Protein AF-0000000084329862 (afdb_homodimer)

Solvent-accessible surface area (backbone atoms only — not comparable to full-atom values): 26683 Å² total; per-residue (Å²): 133,85,76,46,57,43,54,24,48,51,53,10,49,38,50,26,26,18,43,37,20,38,34,50,50,49,54,60,68,31,44,59,55,56,62,65,54,84,54,59,72,71,57,41,55,58,34,44,58,52,47,51,49,50,52,51,40,49,53,35,45,50,48,34,52,50,46,52,52,53,49,49,44,47,27,68,58,65,36,54,64,49,72,54,60,38,30,29,55,52,64,50,29,54,44,39,68,66,49,45,49,36,51,49,34,51,49,50,39,50,51,53,46,52,49,50,49,49,48,49,43,28,55,75,56,72,62,42,62,78,77,41,50,62,51,50,51,40,48,51,53,28,54,52,27,47,52,48,23,56,56,38,27,59,68,51,57,85,80,52,60,61,62,80,30,73,28,23,55,29,44,52,49,30,37,48,31,51,33,50,39,44,50,51,47,51,51,54,49,50,53,51,51,51,53,50,50,63,62,37,74,74,51,88,66,90,51,66,63,57,50,56,39,48,49,53,34,51,48,31,49,46,53,37,37,52,42,40,44,49,23,40,52,20,50,76,68,66,39,61,64,20,52,26,36,56,39,41,43,54,42,40,52,53,59,27,61,40,53,46,53,57,46,80,102,132,84,77,46,57,43,55,25,48,51,54,11,49,39,50,25,27,17,43,36,20,38,36,52,49,50,54,61,67,30,44,60,54,57,60,66,56,82,56,59,74,69,58,40,55,58,36,45,57,52,48,50,52,49,52,51,41,48,52,35,46,51,48,33,52,50,45,50,52,53,49,48,44,46,26,69,58,64,35,54,64,48,73,53,60,38,30,29,54,52,65,53,31,54,44,38,68,68,50,45,49,37,51,50,32,51,49,50,40,49,50,54,46,51,51,51,50,50,49,50,44,27,54,75,56,73,63,41,62,78,76,42,49,63,52,50,51,39,48,52,52,27,53,53,26,46,54,48,22,54,56,39,27,59,68,51,56,86,80,50,59,62,62,80,31,74,28,23,56,28,45,51,47,30,37,48,30,52,34,50,39,43,52,50,49,51,49,53,50,50,52,52,51,51,54,50,49,64,63,37,70,74,55,86,65,91,50,65,63,56,49,55,39,46,49,51,34,52,50,32,48,46,52,37,37,51,41,41,44,49,24,41,53,21,49,76,67,67,38,60,63,21,51,25,36,55,40,41,43,54,41,40,52,53,58,29,61,40,53,48,53,58,46,80,100

pLDDT: mean 83.28, std 15.52, range [39.06, 97.94]

Structure (mmCIF, N/CA/C/O backbone):
data_AF-0000000084329862-model_v1
#
loop_
_entity.id
_entity.type
_entity.pdbx_description
1 polymer 'Serpentine receptor class gamma'
#
loop_
_atom_site.group_PDB
_atom_site.id
_atom_site.type_symbol
_atom_site.label_atom_id
_atom_site.label_alt_id
_atom_site.label_comp_id
_atom_site.label_asym_id
_atom_site.label_entity_id
_atom_site.label_seq_id
_atom_site.pdbx_PDB_ins_code
_atom_site.Cartn_x
_atom_site.Cartn_y
_atom_site.Cartn_z
_atom_site.occupancy
_atom_site.B_iso_or_equiv
_atom_site.auth_seq_id
_atom_site.auth_comp_id
_atom_site.auth_asym_id
_atom_site.auth_atom_id
_atom_site.pdbx_PDB_model_num
ATOM 1 N N . MET A 1 1 ? 9.758 -23.016 8.023 1 49.22 1 MET A N 1
ATOM 2 C CA . MET A 1 1 ? 9.742 -23.172 6.574 1 49.22 1 MET A CA 1
ATOM 3 C C . MET A 1 1 ? 10.688 -22.172 5.914 1 49.22 1 MET A C 1
ATOM 5 O O . MET A 1 1 ? 10.891 -21.078 6.426 1 49.22 1 MET A O 1
ATOM 9 N N . VAL A 1 2 ? 11.578 -22.625 5.074 1 75.19 2 VAL A N 1
ATOM 10 C CA . VAL A 1 2 ? 12.586 -21.828 4.379 1 75.19 2 VAL A CA 1
ATOM 11 C C . VAL A 1 2 ? 11.922 -20.938 3.34 1 75.19 2 VAL A C 1
ATOM 13 O O . VAL A 1 2 ? 11.07 -21.391 2.57 1 75.19 2 VAL A O 1
ATOM 16 N N . LEU A 1 3 ? 12.016 -19.656 3.457 1 88.75 3 LEU A N 1
ATOM 17 C CA . LEU A 1 3 ? 11.461 -18.625 2.578 1 88.75 3 LEU A CA 1
ATOM 18 C C . LEU A 1 3 ? 12.023 -18.766 1.166 1 88.75 3 LEU A C 1
ATOM 20 O O . LEU A 1 3 ? 13.234 -18.891 0.983 1 88.75 3 LEU A O 1
ATOM 24 N N . SER A 1 4 ? 11.172 -19.016 0.215 1 91.81 4 SER A N 1
ATOM 25 C CA . SER A 1 4 ? 11.602 -19.078 -1.179 1 91.81 4 SER A CA 1
ATOM 26 C C . SER A 1 4 ? 11.719 -17.688 -1.782 1 91.81 4 SER A C 1
ATOM 28 O O . SER A 1 4 ? 11.227 -16.719 -1.21 1 91.81 4 SER A O 1
ATOM 30 N N . PHE A 1 5 ? 12.398 -17.594 -2.959 1 92.5 5 PHE A N 1
ATOM 31 C CA . PHE A 1 5 ? 12.523 -16.328 -3.676 1 92.5 5 PHE A CA 1
ATOM 32 C C . PHE A 1 5 ? 11.156 -15.75 -4 1 92.5 5 PHE A C 1
ATOM 34 O O . PHE A 1 5 ? 10.914 -14.562 -3.785 1 92.5 5 PHE A O 1
ATOM 41 N N . ALA A 1 6 ? 10.273 -16.594 -4.48 1 93.88 6 ALA A N 1
ATOM 42 C CA . ALA A 1 6 ? 8.938 -16.156 -4.875 1 93.88 6 ALA A CA 1
ATOM 43 C C . ALA A 1 6 ? 8.164 -15.617 -3.68 1 93.88 6 ALA A C 1
ATOM 45 O O . ALA A 1 6 ? 7.488 -14.594 -3.779 1 93.88 6 ALA A O 1
ATOM 46 N N . GLN A 1 7 ? 8.305 -16.266 -2.564 1 94.38 7 GLN A N 1
ATOM 47 C CA . GLN A 1 7 ? 7.609 -15.844 -1.354 1 94.38 7 GLN A CA 1
ATOM 48 C C . GLN A 1 7 ? 8.148 -14.508 -0.847 1 94.38 7 GLN A C 1
ATOM 50 O O . GLN A 1 7 ? 7.375 -13.625 -0.479 1 94.38 7 GLN A O 1
ATOM 55 N N . ALA A 1 8 ? 9.406 -14.414 -0.831 1 94.69 8 ALA A N 1
ATOM 56 C CA . ALA A 1 8 ? 10.039 -13.188 -0.357 1 94.69 8 ALA A CA 1
ATOM 57 C C . ALA A 1 8 ? 9.648 -12 -1.23 1 94.69 8 ALA A C 1
ATOM 59 O O . ALA A 1 8 ? 9.305 -10.93 -0.718 1 94.69 8 ALA A O 1
ATOM 60 N N . GLU A 1 9 ? 9.688 -12.188 -2.486 1 95.5 9 GLU A N 1
ATOM 61 C CA . GLU A 1 9 ? 9.375 -11.109 -3.424 1 95.5 9 GLU A CA 1
ATOM 62 C C . GLU A 1 9 ? 7.902 -10.734 -3.359 1 95.5 9 GLU A C 1
ATOM 64 O O . GLU A 1 9 ? 7.551 -9.555 -3.477 1 95.5 9 GLU A O 1
ATOM 69 N N . LEU A 1 10 ? 7.074 -11.703 -3.201 1 95.69 10 LEU A N 1
ATOM 70 C CA . LEU A 1 10 ? 5.645 -11.43 -3.098 1 95.69 10 LEU A CA 1
ATOM 71 C C . LEU A 1 10 ? 5.332 -10.625 -1.838 1 95.69 10 LEU A C 1
ATOM 73 O O . LEU A 1 10 ? 4.648 -9.602 -1.902 1 95.69 10 LEU A O 1
ATOM 77 N N . ILE A 1 11 ? 5.855 -11.07 -0.74 1 95.38 11 ILE A N 1
ATOM 78 C CA . ILE A 1 11 ? 5.645 -10.367 0.519 1 95.38 11 ILE A CA 1
ATOM 79 C C . ILE A 1 11 ? 6.258 -8.969 0.434 1 95.38 11 ILE A C 1
ATOM 81 O O . ILE A 1 11 ? 5.668 -7.996 0.912 1 95.38 11 ILE A O 1
ATOM 85 N N . GLY A 1 12 ? 7.414 -8.922 -0.167 1 96.19 12 GLY A N 1
ATOM 86 C CA . GLY A 1 12 ? 8.055 -7.637 -0.365 1 96.19 12 GLY A CA 1
ATOM 87 C C . GLY A 1 12 ? 7.215 -6.668 -1.17 1 96.19 12 GLY A C 1
ATOM 88 O O . GLY A 1 12 ? 7.09 -5.492 -0.81 1 96.19 12 GLY A O 1
ATOM 89 N N . LEU A 1 13 ? 6.66 -7.168 -2.207 1 96.5 13 LEU A N 1
ATOM 90 C CA . LEU A 1 13 ? 5.816 -6.336 -3.059 1 96.5 13 LEU A CA 1
ATOM 91 C C . LEU A 1 13 ? 4.59 -5.844 -2.295 1 96.5 13 LEU A C 1
ATOM 93 O O . LEU A 1 13 ? 4.203 -4.68 -2.418 1 96.5 13 LEU A O 1
ATOM 97 N N . ILE A 1 14 ? 3.992 -6.68 -1.521 1 96.56 14 ILE A N 1
ATOM 98 C CA . ILE A 1 14 ? 2.801 -6.34 -0.75 1 96.56 14 ILE A CA 1
ATOM 99 C C . ILE A 1 14 ? 3.137 -5.254 0.267 1 96.56 14 ILE A C 1
ATOM 101 O O . ILE A 1 14 ? 2.439 -4.242 0.357 1 96.56 14 ILE A O 1
ATOM 105 N N . LEU A 1 15 ? 4.168 -5.422 0.925 1 94.94 15 LEU A N 1
ATOM 106 C CA . LEU A 1 15 ? 4.562 -4.449 1.938 1 94.94 15 LEU A CA 1
ATOM 107 C C . LEU A 1 15 ? 5.043 -3.152 1.289 1 94.94 15 LEU A C 1
ATOM 109 O O . LEU A 1 15 ? 4.793 -2.064 1.811 1 94.94 15 LEU A O 1
ATOM 113 N N . HIS A 1 16 ? 5.766 -3.32 0.206 1 96.31 16 HIS A N 1
ATOM 114 C CA . HIS A 1 16 ? 6.141 -2.141 -0.565 1 96.31 16 HIS A CA 1
ATOM 115 C C . HIS A 1 16 ? 4.914 -1.329 -0.965 1 96.31 16 HIS A C 1
ATOM 117 O O . HIS A 1 16 ? 4.906 -0.103 -0.831 1 96.31 16 HIS A O 1
ATOM 123 N N . SER A 1 17 ? 3.93 -1.99 -1.412 1 96.25 17 SER A N 1
ATOM 124 C CA . SER A 1 17 ? 2.709 -1.315 -1.842 1 96.25 17 SER A CA 1
ATOM 125 C C . SER A 1 17 ? 2.029 -0.606 -0.676 1 96.25 17 SER A C 1
ATOM 127 O O . SER A 1 17 ? 1.556 0.522 -0.82 1 96.25 17 SER A O 1
ATOM 129 N N . CYS A 1 18 ? 1.99 -1.271 0.419 1 94.31 18 CYS A N 1
ATOM 130 C CA . CYS A 1 18 ? 1.41 -0.672 1.616 1 94.31 18 CYS A CA 1
ATOM 131 C C . CYS A 1 18 ? 2.162 0.594 2.012 1 94.31 18 CYS A C 1
ATOM 133 O O . CYS A 1 18 ? 1.55 1.643 2.225 1 94.31 18 CYS A O 1
ATOM 135 N N . LEU A 1 19 ? 3.428 0.496 2.059 1 93 19 LEU A N 1
ATOM 136 C CA . LEU A 1 19 ? 4.262 1.633 2.439 1 93 19 LEU A CA 1
ATOM 137 C C . LEU A 1 19 ? 4.211 2.723 1.375 1 93 19 LEU A C 1
ATOM 139 O O . LEU A 1 19 ? 4.301 3.912 1.693 1 93 19 LEU A O 1
ATOM 143 N N . PHE A 1 20 ? 4.086 2.301 0.135 1 93.25 20 PHE A N 1
ATOM 144 C CA . PHE A 1 20 ? 3.957 3.266 -0.952 1 93.25 20 PHE A CA 1
ATOM 145 C C . PHE A 1 20 ? 2.693 4.102 -0.79 1 93.25 20 PHE A C 1
ATOM 147 O O . PHE A 1 20 ? 2.688 5.293 -1.097 1 93.25 20 PHE A O 1
ATOM 154 N N . GLY A 1 21 ? 1.632 3.5 -0.34 1 90.56 21 GLY A N 1
ATOM 155 C CA . GLY A 1 21 ? 0.43 4.262 -0.034 1 90.56 21 GLY A CA 1
ATOM 156 C C . GLY A 1 21 ? 0.656 5.344 1.005 1 90.56 21 GLY A C 1
ATOM 157 O O . GLY A 1 21 ? 0.214 6.48 0.831 1 90.56 21 GLY A O 1
ATOM 158 N N . LEU A 1 22 ? 1.309 4.945 2.023 1 85.88 22 LEU A N 1
ATOM 159 C CA . LEU A 1 22 ? 1.67 5.91 3.053 1 85.88 22 LEU A CA 1
ATOM 160 C C . LEU A 1 22 ? 2.551 7.016 2.479 1 85.88 22 LEU A C 1
ATOM 162 O O . LEU A 1 22 ? 2.35 8.195 2.777 1 85.88 22 LEU A O 1
ATOM 166 N N . TYR A 1 23 ? 3.406 6.656 1.615 1 87.44 23 TYR A N 1
ATOM 167 C CA . TYR A 1 23 ? 4.32 7.59 0.97 1 87.44 23 TYR A CA 1
ATOM 168 C C . TYR A 1 23 ? 3.562 8.578 0.097 1 87.44 23 TYR A C 1
ATOM 170 O O . TYR A 1 23 ? 3.879 9.773 0.082 1 87.44 23 TYR A O 1
ATOM 178 N N . LEU A 1 24 ? 2.607 8.094 -0.597 1 84.56 24 LEU A N 1
ATOM 179 C CA . LEU A 1 24 ? 1.801 8.953 -1.452 1 84.56 24 LEU A CA 1
ATOM 180 C C . LEU A 1 24 ? 1.132 10.055 -0.635 1 84.56 24 LEU A C 1
ATOM 182 O O . LEU A 1 24 ? 1.148 11.227 -1.029 1 84.56 24 LEU A O 1
ATOM 186 N N . PHE A 1 25 ? 0.672 9.695 0.472 1 77.81 25 PHE A N 1
ATOM 187 C CA . PHE A 1 25 ? 0.009 10.672 1.331 1 77.81 25 PHE A CA 1
ATOM 188 C C . PHE A 1 25 ? 1.001 11.711 1.831 1 77.81 25 PHE A C 1
ATOM 190 O O . PHE A 1 25 ? 0.729 12.914 1.771 1 77.81 25 PHE A O 1
ATOM 197 N N . LEU A 1 26 ? 2.061 11.203 2.285 1 77.88 26 LEU A N 1
ATOM 198 C CA . LEU A 1 26 ? 3.059 12.109 2.846 1 77.88 26 LEU A CA 1
ATOM 199 C C . LEU A 1 26 ? 3.604 13.047 1.772 1 77.88 26 LEU A C 1
ATOM 201 O O . LEU A 1 26 ? 3.838 14.227 2.037 1 77.88 26 LEU A O 1
ATOM 205 N N . PHE A 1 27 ? 3.783 12.516 0.584 1 83.38 27 PHE A N 1
ATOM 206 C CA . PHE A 1 27 ? 4.312 13.312 -0.518 1 83.38 27 PHE A CA 1
ATOM 207 C C . PHE A 1 27 ? 3.344 14.43 -0.888 1 83.38 27 PHE A C 1
ATOM 209 O O . PHE A 1 27 ? 3.732 15.602 -0.946 1 83.38 27 PHE A O 1
ATOM 216 N N . PHE A 1 28 ? 2.115 14.172 -0.977 1 77.06 28 PHE A N 1
ATOM 217 C CA . PHE A 1 28 ? 1.151 15.164 -1.444 1 77.06 28 PHE A CA 1
ATOM 218 C C . PHE A 1 28 ? 0.769 16.125 -0.321 1 77.06 28 PHE A C 1
ATOM 220 O O . PHE A 1 28 ? 0.458 17.281 -0.571 1 77.06 28 PHE A O 1
ATOM 227 N N . SER A 1 29 ? 0.774 15.664 0.87 1 71 29 SER A N 1
ATOM 228 C CA . SER A 1 29 ? 0.487 16.547 1.998 1 71 29 SER A CA 1
ATOM 229 C C . SER A 1 29 ? 1.617 17.547 2.223 1 71 29 SER A C 1
ATOM 231 O O . SER A 1 29 ? 1.397 18.625 2.777 1 71 29 SER A O 1
ATOM 233 N N . SER A 1 30 ? 2.781 17.172 1.815 1 71.25 30 SER A N 1
ATOM 234 C CA . SER A 1 30 ? 3.938 18.031 2.057 1 71.25 30 SER A CA 1
ATOM 235 C C . SER A 1 30 ? 4.121 19.031 0.928 1 71.25 30 SER A C 1
ATOM 237 O O . SER A 1 30 ? 4.836 20.031 1.087 1 71.25 30 SER A O 1
ATOM 239 N N . LEU A 1 31 ? 3.502 18.906 -0.209 1 72.12 31 LEU A N 1
ATOM 240 C CA . LEU A 1 31 ? 3.713 19.703 -1.406 1 72.12 31 LEU A CA 1
ATOM 241 C C . LEU A 1 31 ? 3.328 21.156 -1.156 1 72.12 31 LEU A C 1
ATOM 243 O O . LEU A 1 31 ? 4.074 22.078 -1.517 1 72.12 31 LEU A O 1
ATOM 247 N N . PRO A 1 32 ? 2.129 21.406 -0.49 1 62.56 32 PRO A N 1
ATOM 248 C CA . PRO A 1 32 ? 1.779 22.812 -0.273 1 62.56 32 PRO A CA 1
ATOM 249 C C . PRO A 1 32 ? 2.787 23.531 0.614 1 62.56 32 PRO A C 1
ATOM 251 O O . PRO A 1 32 ? 3.029 24.734 0.426 1 62.56 32 PRO A O 1
ATOM 254 N N . PHE A 1 33 ? 3.338 22.891 1.511 1 59.84 33 PHE A N 1
ATOM 255 C CA . PHE A 1 33 ? 4.309 23.484 2.42 1 59.84 33 PHE A CA 1
ATOM 256 C C . PHE A 1 33 ? 5.621 23.781 1.698 1 59.84 33 PHE A C 1
ATOM 258 O O . PHE A 1 33 ? 6.32 24.734 2.035 1 59.84 33 PHE A O 1
ATOM 265 N N . ASN A 1 34 ? 5.809 23.016 0.765 1 60.03 34 ASN A N 1
ATOM 266 C CA . ASN A 1 34 ? 7.059 23.188 0.034 1 60.03 34 ASN A CA 1
ATOM 267 C C . ASN A 1 34 ? 6.926 24.25 -1.054 1 60.03 34 ASN A C 1
ATOM 269 O O . ASN A 1 34 ? 7.914 24.875 -1.438 1 60.03 34 ASN A O 1
ATOM 273 N N . ILE A 1 35 ? 5.613 24.391 -1.503 1 58.66 35 ILE A N 1
ATOM 274 C CA . ILE A 1 35 ? 5.383 25.359 -2.564 1 58.66 35 ILE A CA 1
ATOM 275 C C . ILE A 1 35 ? 5.148 26.75 -1.956 1 58.66 35 ILE A C 1
ATOM 277 O O . ILE A 1 35 ? 5.531 27.766 -2.541 1 58.66 35 ILE A O 1
ATOM 281 N N . ASP A 1 36 ? 4.25 26.953 -0.853 1 54.78 36 ASP A N 1
ATOM 282 C CA . ASP A 1 36 ? 3.838 28.25 -0.297 1 54.78 36 ASP A CA 1
ATOM 283 C C . ASP A 1 36 ? 5.031 29 0.285 1 54.78 36 ASP A C 1
ATOM 285 O O . ASP A 1 36 ? 5.43 28.75 1.427 1 54.78 36 ASP A O 1
ATOM 289 N N . VAL A 1 37 ? 5.977 29.266 -0.356 1 49.06 37 VAL A N 1
ATOM 290 C CA . VAL A 1 37 ? 7.203 29.984 -0.024 1 49.06 37 VAL A CA 1
ATOM 291 C C . VAL A 1 37 ? 6.879 31.438 0.326 1 49.06 37 VAL A C 1
ATOM 293 O O . VAL A 1 37 ? 6.828 32.312 -0.554 1 49.06 37 VAL A O 1
ATOM 296 N N . GLU A 1 38 ? 5.824 31.75 0.822 1 43.75 38 GLU A N 1
ATOM 297 C CA . GLU A 1 38 ? 5.996 33.156 1.21 1 43.75 38 GLU A CA 1
ATOM 298 C C . GLU A 1 38 ? 7.262 33.344 2.045 1 43.75 38 GLU A C 1
ATOM 300 O O . GLU A 1 38 ? 7.465 34.406 2.643 1 43.75 38 GLU A O 1
ATOM 305 N N . PHE A 1 39 ? 8.055 32.312 2.096 1 47.84 39 PHE A N 1
ATOM 306 C CA . PHE A 1 39 ? 9.172 32.531 3.012 1 47.84 39 PHE A CA 1
ATOM 307 C C . PHE A 1 39 ? 10.266 33.375 2.344 1 47.84 39 PHE A C 1
ATOM 309 O O . PHE A 1 39 ? 10.289 33.5 1.118 1 47.84 39 PHE A O 1
ATOM 316 N N . SER A 1 40 ? 11.18 33.875 3.152 1 50.25 40 SER A N 1
ATOM 317 C CA . SER A 1 40 ? 12.398 34.625 2.84 1 50.25 40 SER A CA 1
ATOM 318 C C . SER A 1 40 ? 13.219 33.906 1.765 1 50.25 40 SER A C 1
ATOM 320 O O . SER A 1 40 ? 13.109 32.719 1.589 1 50.25 40 SER A O 1
ATOM 322 N N . VAL A 1 41 ? 13.867 34.656 0.9 1 47.53 41 VAL A N 1
ATOM 323 C CA . VAL A 1 41 ? 14.672 34.281 -0.251 1 47.53 41 VAL A CA 1
ATOM 324 C C . VAL A 1 41 ? 15.5 33.031 0.099 1 47.53 41 VAL A C 1
ATOM 326 O O . VAL A 1 41 ? 15.625 32.125 -0.708 1 47.53 41 VAL A O 1
ATOM 329 N N . ARG A 1 42 ? 16.188 33.031 1.224 1 50.44 42 ARG A N 1
ATOM 330 C CA . ARG A 1 42 ? 17.078 31.938 1.652 1 50.44 42 ARG A CA 1
ATOM 331 C C . ARG A 1 42 ? 16.297 30.656 1.913 1 50.44 42 ARG A C 1
ATOM 333 O O . ARG A 1 42 ? 16.75 29.562 1.552 1 50.44 42 ARG A O 1
ATOM 340 N N . LEU A 1 43 ? 15.195 30.766 2.357 1 55.97 43 LEU A N 1
ATOM 341 C CA . LEU A 1 43 ? 14.344 29.625 2.682 1 55.97 43 LEU A CA 1
ATOM 342 C C . LEU A 1 43 ? 13.727 29.031 1.42 1 55.97 43 LEU A C 1
ATOM 344 O O . LEU A 1 43 ? 13.43 27.828 1.373 1 55.97 43 LEU A O 1
ATOM 348 N N . LYS A 1 44 ? 13.883 29.906 0.443 1 59.56 44 LYS A N 1
ATOM 349 C CA . LYS A 1 44 ? 13.336 29.469 -0.84 1 59.56 44 LYS A CA 1
ATOM 350 C C . LYS A 1 44 ? 14.266 28.484 -1.534 1 59.56 44 LYS A C 1
ATOM 352 O O . LYS A 1 44 ? 13.812 27.484 -2.104 1 59.56 44 LYS A O 1
ATOM 357 N N . ALA A 1 45 ? 15.688 28.891 -1.525 1 57.53 45 ALA A N 1
ATOM 358 C CA . ALA A 1 45 ? 16.641 28.016 -2.189 1 57.53 45 ALA A CA 1
ATOM 359 C C . ALA A 1 45 ? 16.656 26.625 -1.542 1 57.53 45 ALA A C 1
ATOM 361 O O . ALA A 1 45 ? 16.688 25.609 -2.236 1 57.53 45 ALA A O 1
ATOM 362 N N . PHE A 1 46 ? 16.719 26.562 -0.26 1 60.88 46 PHE A N 1
ATOM 363 C CA . PHE A 1 46 ? 16.688 25.328 0.506 1 60.88 46 PHE A CA 1
ATOM 364 C C . PHE A 1 46 ? 15.438 24.516 0.165 1 60.88 46 PHE A C 1
ATOM 366 O O . PHE A 1 46 ? 15.523 23.312 -0.095 1 60.88 46 PHE A O 1
ATOM 373 N N . ASN A 1 47 ? 14.523 25.25 -0.005 1 65.62 47 ASN A N 1
ATOM 374 C CA . ASN A 1 47 ? 13.242 24.625 -0.292 1 65.62 47 ASN A CA 1
ATOM 375 C C . ASN A 1 47 ? 13.195 24.047 -1.707 1 65.62 47 ASN A C 1
ATOM 377 O O . ASN A 1 47 ? 12.594 23 -1.941 1 65.62 47 ASN A O 1
ATOM 381 N N . ASN A 1 48 ? 14.102 24.719 -2.488 1 75.19 48 ASN A N 1
ATOM 382 C CA . ASN A 1 48 ? 14.078 24.25 -3.871 1 75.19 48 ASN A CA 1
ATOM 383 C C . ASN A 1 48 ? 14.82 22.922 -4.031 1 75.19 48 ASN A C 1
ATOM 385 O O . ASN A 1 48 ? 14.383 22.047 -4.781 1 75.19 48 ASN A O 1
ATOM 389 N N . VAL A 1 49 ? 16 22.812 -3.312 1 77.69 49 VAL A N 1
ATOM 390 C CA . VAL A 1 49 ? 16.766 21.578 -3.391 1 77.69 49 VAL A CA 1
ATOM 391 C C . VAL A 1 49 ? 15.969 20.422 -2.793 1 77.69 49 VAL A C 1
ATOM 393 O O . VAL A 1 49 ? 15.914 19.328 -3.365 1 77.69 49 VAL A O 1
ATOM 396 N N . LEU A 1 50 ? 15.328 20.703 -1.776 1 78.31 50 LEU A N 1
ATOM 397 C CA . LEU A 1 50 ? 14.547 19.656 -1.118 1 78.31 50 LEU A CA 1
ATOM 398 C C . LEU A 1 50 ? 13.32 19.281 -1.953 1 78.31 50 LEU A C 1
ATOM 400 O O . LEU A 1 50 ? 12.969 18.109 -2.059 1 78.31 50 LEU A O 1
ATOM 404 N N . LEU A 1 51 ? 12.781 20.281 -2.541 1 81.69 51 LEU A N 1
ATOM 405 C CA . LEU A 1 51 ? 11.617 20.031 -3.389 1 81.69 51 LEU A CA 1
ATOM 406 C C . LEU A 1 51 ? 12.008 19.219 -4.613 1 81.69 51 LEU A C 1
ATOM 408 O O . LEU A 1 51 ? 11.312 18.25 -4.965 1 81.69 51 LEU A O 1
ATOM 412 N N . THR A 1 52 ? 13.078 19.641 -5.227 1 86.81 52 THR A N 1
ATOM 413 C CA . THR A 1 52 ? 13.539 18.922 -6.414 1 86.81 52 THR A CA 1
ATOM 414 C C . THR A 1 52 ? 13.891 17.469 -6.07 1 86.81 52 THR A C 1
ATOM 416 O O . THR A 1 52 ? 13.539 16.547 -6.805 1 86.81 52 THR A O 1
ATOM 419 N N . SER A 1 53 ? 14.57 17.281 -4.977 1 87.69 53 SER A N 1
ATOM 420 C CA . SER A 1 53 ? 14.938 15.93 -4.547 1 87.69 53 SER A CA 1
ATOM 421 C C . SER A 1 53 ? 13.695 15.086 -4.254 1 87.69 53 SER A C 1
ATOM 423 O O . SER A 1 53 ? 13.648 13.906 -4.594 1 87.69 53 SER A O 1
ATOM 425 N N . ASN A 1 54 ? 12.734 15.727 -3.688 1 85.94 54 ASN A N 1
ATOM 426 C CA . ASN A 1 54 ? 11.508 15.016 -3.363 1 85.94 54 ASN A CA 1
ATOM 427 C C . ASN A 1 54 ? 10.758 14.586 -4.625 1 85.94 54 ASN A C 1
ATOM 429 O O . ASN A 1 54 ? 10.195 13.492 -4.68 1 85.94 54 ASN A O 1
ATOM 433 N N . ILE A 1 55 ? 10.742 15.398 -5.598 1 88.81 55 ILE A N 1
ATOM 434 C CA . ILE A 1 55 ? 10.07 15.078 -6.852 1 88.81 55 ILE A CA 1
ATOM 435 C C . ILE A 1 55 ? 10.812 13.945 -7.562 1 88.81 55 ILE A C 1
ATOM 437 O O . ILE A 1 55 ? 10.195 13.016 -8.078 1 88.81 55 ILE A O 1
ATOM 441 N N . LEU A 1 56 ? 12.094 14.094 -7.535 1 92.69 56 LEU A N 1
ATOM 442 C CA . LEU A 1 56 ? 12.898 13.055 -8.156 1 92.69 56 LEU A CA 1
ATOM 443 C C . LEU A 1 56 ? 12.703 11.719 -7.453 1 92.69 56 LEU A C 1
ATOM 445 O O . LEU A 1 56 ? 12.539 10.68 -8.109 1 92.69 56 LEU A O 1
ATOM 449 N N . LEU A 1 57 ? 12.703 11.758 -6.184 1 92.94 57 LEU A N 1
ATOM 450 C CA . LEU A 1 57 ? 12.508 10.539 -5.41 1 92.94 57 LEU A CA 1
ATOM 451 C C . LEU A 1 57 ? 11.117 9.953 -5.664 1 92.94 57 LEU A C 1
ATOM 453 O O . LEU A 1 57 ? 10.961 8.734 -5.762 1 92.94 57 LEU A O 1
ATOM 457 N N . PHE A 1 58 ? 10.156 10.797 -5.809 1 92.12 58 PHE A N 1
ATOM 458 C CA . PHE A 1 58 ? 8.805 10.336 -6.102 1 92.12 58 PHE A CA 1
ATOM 459 C C . PHE A 1 58 ? 8.766 9.578 -7.426 1 92.12 58 PHE A C 1
ATOM 461 O O . PHE A 1 58 ? 8.156 8.516 -7.523 1 92.12 58 PHE A O 1
ATOM 468 N N . MET A 1 59 ? 9.414 10.133 -8.344 1 94.94 59 MET A N 1
ATOM 469 C CA . MET A 1 59 ? 9.438 9.5 -9.664 1 94.94 59 MET A CA 1
ATOM 470 C C . MET A 1 59 ? 10.156 8.156 -9.617 1 94.94 59 MET A C 1
ATOM 472 O O . MET A 1 59 ? 9.68 7.172 -10.18 1 94.94 59 MET A O 1
ATOM 476 N N . LEU A 1 60 ? 11.211 8.117 -8.961 1 96 60 LEU A N 1
ATOM 477 C CA . LEU A 1 60 ? 12.023 6.906 -8.906 1 96 60 LEU A CA 1
ATOM 478 C C . LEU A 1 60 ? 11.328 5.82 -8.094 1 96 60 LEU A C 1
ATOM 480 O O . LEU A 1 60 ? 11.297 4.656 -8.5 1 96 60 LEU A O 1
ATOM 484 N N . ILE A 1 61 ? 10.758 6.199 -6.961 1 95 61 ILE A N 1
ATOM 485 C CA . ILE A 1 61 ? 10.086 5.238 -6.09 1 95 61 ILE A CA 1
ATOM 486 C C . ILE A 1 61 ? 8.836 4.699 -6.785 1 95 61 ILE A C 1
ATOM 488 O O . ILE A 1 61 ? 8.539 3.506 -6.703 1 95 61 ILE A O 1
ATOM 492 N N . SER A 1 62 ? 8.125 5.582 -7.496 1 95.5 62 SER A N 1
ATOM 493 C CA . SER A 1 62 ? 6.965 5.148 -8.266 1 95.5 62 SER A CA 1
ATOM 494 C C . SER A 1 62 ? 7.367 4.18 -9.375 1 95.5 62 SER A C 1
ATOM 496 O O . SER A 1 62 ? 6.715 3.152 -9.57 1 95.5 62 SER A O 1
ATOM 498 N N . ALA A 1 63 ? 8.398 4.535 -10.023 1 96.88 63 ALA A N 1
ATOM 499 C CA . ALA A 1 63 ? 8.891 3.66 -11.078 1 96.88 63 ALA A CA 1
ATOM 500 C C . ALA A 1 63 ? 9.32 2.309 -10.516 1 96.88 63 ALA A C 1
ATOM 502 O O . ALA A 1 63 ? 9.047 1.266 -11.117 1 96.88 63 ALA A O 1
ATOM 503 N N . HIS A 1 64 ? 10.039 2.33 -9.438 1 97.19 64 HIS A N 1
ATOM 504 C CA . HIS A 1 64 ? 10.469 1.104 -8.773 1 97.19 64 HIS A CA 1
ATOM 505 C C . HIS A 1 64 ? 9.273 0.219 -8.422 1 97.19 64 HIS A C 1
ATOM 507 O O . HIS A 1 64 ? 9.305 -0.99 -8.664 1 97.19 64 HIS A O 1
ATOM 513 N N . TRP A 1 65 ? 8.234 0.833 -7.918 1 96.88 65 TRP A N 1
ATOM 514 C CA . TRP A 1 65 ? 7.016 0.112 -7.57 1 96.88 65 TRP A CA 1
ATOM 515 C C . TRP A 1 65 ? 6.379 -0.509 -8.805 1 96.88 65 TRP A C 1
ATOM 517 O O . TRP A 1 65 ? 5.98 -1.677 -8.789 1 96.88 65 TRP A O 1
ATOM 527 N N . VAL A 1 66 ? 6.328 0.236 -9.875 1 96.81 66 VAL A N 1
ATOM 528 C CA . VAL A 1 66 ? 5.734 -0.241 -11.125 1 96.81 66 VAL A CA 1
ATOM 529 C C . VAL A 1 66 ? 6.539 -1.423 -11.656 1 96.81 66 VAL A C 1
ATOM 531 O O . VAL A 1 66 ? 5.965 -2.418 -12.109 1 96.81 66 VAL A O 1
ATOM 534 N N . VAL A 1 67 ? 7.816 -1.322 -11.609 1 97.38 67 VAL A N 1
ATOM 535 C CA . VAL A 1 67 ? 8.68 -2.391 -12.102 1 97.38 67 VAL A CA 1
ATOM 536 C C . VAL A 1 67 ? 8.445 -3.662 -11.281 1 97.38 67 VAL A C 1
ATOM 538 O O . VAL A 1 67 ? 8.406 -4.762 -11.836 1 97.38 67 VAL A O 1
ATOM 541 N N . GLN A 1 68 ? 8.25 -3.494 -9.984 1 97.56 68 GLN A N 1
ATOM 542 C CA . GLN A 1 68 ? 7.977 -4.648 -9.133 1 97.56 68 GLN A CA 1
ATOM 543 C C . GLN A 1 68 ? 6.648 -5.301 -9.508 1 97.56 68 GLN A C 1
ATOM 545 O O . GLN A 1 68 ? 6.516 -6.527 -9.453 1 97.56 68 GLN A O 1
ATOM 550 N N . ILE A 1 69 ? 5.723 -4.52 -9.867 1 96.44 69 ILE A N 1
ATOM 551 C CA . ILE A 1 69 ? 4.426 -5.039 -10.289 1 96.44 69 ILE A CA 1
ATOM 552 C C . ILE A 1 69 ? 4.582 -5.832 -11.586 1 96.44 69 ILE A C 1
ATOM 554 O O . ILE A 1 69 ? 4.062 -6.941 -11.711 1 96.44 69 ILE A O 1
ATOM 558 N N . VAL A 1 70 ? 5.316 -5.273 -12.5 1 96.44 70 VAL A N 1
ATOM 559 C CA . VAL A 1 70 ? 5.539 -5.945 -13.781 1 96.44 70 VAL A CA 1
ATOM 560 C C . VAL A 1 70 ? 6.277 -7.262 -13.555 1 96.44 70 VAL A C 1
ATOM 562 O O . VAL A 1 70 ? 5.926 -8.289 -14.141 1 96.44 70 VAL A O 1
ATOM 565 N N . ARG A 1 71 ? 7.254 -7.219 -12.711 1 96.44 71 ARG A N 1
ATOM 566 C CA . ARG A 1 71 ? 8.008 -8.43 -12.398 1 96.44 71 ARG A CA 1
ATOM 567 C C . ARG A 1 71 ? 7.109 -9.492 -11.773 1 96.44 71 ARG A C 1
ATOM 569 O O . ARG A 1 71 ? 7.254 -10.68 -12.062 1 96.44 71 ARG A O 1
ATOM 576 N N . SER A 1 72 ? 6.242 -9.062 -10.93 1 95.62 72 SER A N 1
ATOM 577 C CA . SER A 1 72 ? 5.34 -10.016 -10.289 1 95.62 72 SER A CA 1
ATOM 578 C C . SER A 1 72 ? 4.398 -10.648 -11.305 1 95.62 72 SER A C 1
ATOM 580 O O . SER A 1 72 ? 4.086 -11.844 -11.211 1 95.62 72 SER A O 1
ATOM 582 N N . GLN A 1 73 ? 3.994 -9.891 -12.32 1 94.38 73 GLN A N 1
ATOM 583 C CA . GLN A 1 73 ? 3.164 -10.438 -13.391 1 94.38 73 GLN A CA 1
ATOM 584 C C . GLN A 1 73 ? 3.938 -11.461 -14.219 1 94.38 73 GLN A C 1
ATOM 586 O O . GLN A 1 73 ? 3.404 -12.516 -14.562 1 94.38 73 GLN A O 1
ATOM 591 N N . ARG A 1 74 ? 5.141 -11.203 -14.477 1 93.81 74 ARG A N 1
ATOM 592 C CA . ARG A 1 74 ? 5.977 -12.117 -15.25 1 93.81 74 ARG A CA 1
ATOM 593 C C . ARG A 1 74 ? 6.281 -13.383 -14.453 1 93.81 74 ARG A C 1
ATOM 595 O O . ARG A 1 74 ? 6.297 -14.484 -15.016 1 93.81 74 ARG A O 1
ATOM 602 N N . ALA A 1 75 ? 6.461 -13.211 -13.188 1 93.88 75 ALA A N 1
ATOM 603 C CA . ALA A 1 75 ? 6.875 -14.328 -12.344 1 93.88 75 ALA A CA 1
ATOM 604 C C . ALA A 1 75 ? 5.699 -15.25 -12.047 1 93.88 75 ALA A C 1
ATOM 606 O O . ALA A 1 75 ? 5.812 -16.469 -12.18 1 93.88 75 ALA A O 1
ATOM 607 N N . PHE A 1 76 ? 4.562 -14.711 -11.734 1 92.94 76 PHE A N 1
ATOM 608 C CA . PHE A 1 76 ? 3.467 -15.531 -11.219 1 92.94 76 PHE A CA 1
ATOM 609 C C . PHE A 1 76 ? 2.471 -15.859 -12.328 1 92.94 76 PHE A C 1
ATOM 611 O O . PHE A 1 76 ? 1.8 -16.891 -12.281 1 92.94 76 PHE A O 1
ATOM 618 N N . ILE A 1 77 ? 2.334 -14.969 -13.328 1 90.88 77 ILE A N 1
ATOM 619 C CA . ILE A 1 77 ? 1.368 -15.172 -14.398 1 90.88 77 ILE A CA 1
ATOM 620 C C . ILE A 1 77 ? 2.092 -15.633 -15.664 1 90.88 77 ILE A C 1
ATOM 622 O O . ILE A 1 77 ? 1.638 -16.562 -16.344 1 90.88 77 ILE A O 1
ATOM 626 N N . GLY A 1 78 ? 3.182 -15.086 -15.992 1 88.94 78 GLY A N 1
ATOM 627 C CA . GLY A 1 78 ? 3.91 -15.375 -17.219 1 88.94 78 GLY A CA 1
ATOM 628 C C . GLY A 1 78 ? 4.555 -16.75 -17.219 1 88.94 78 GLY A C 1
ATOM 629 O O . GLY A 1 78 ? 4.91 -17.281 -18.281 1 88.94 78 GLY A O 1
ATOM 630 N N . THR A 1 79 ? 4.656 -17.406 -16.062 1 84.31 79 THR A N 1
ATOM 631 C CA . THR A 1 79 ? 5.34 -18.688 -15.977 1 84.31 79 THR A CA 1
ATOM 632 C C . THR A 1 79 ? 4.336 -19.828 -15.867 1 84.31 79 THR A C 1
ATOM 634 O O . THR A 1 79 ? 4.707 -20.969 -15.57 1 84.31 79 THR A O 1
ATOM 637 N N . ILE A 1 80 ? 3.168 -19.484 -16.125 1 78.31 80 ILE A N 1
ATOM 638 C CA . ILE A 1 80 ? 2.121 -20.5 -16.078 1 78.31 80 ILE A CA 1
ATOM 639 C C . ILE A 1 80 ? 2.438 -21.625 -17.062 1 78.31 80 ILE A C 1
ATOM 641 O O . ILE A 1 80 ? 2.762 -21.359 -18.234 1 78.31 80 ILE A O 1
ATOM 645 N N . GLY A 1 81 ? 2.316 -22.828 -16.578 1 77.12 81 GLY A N 1
ATOM 646 C CA . GLY A 1 81 ? 2.574 -23.969 -17.438 1 77.12 81 GLY A CA 1
ATOM 647 C C . GLY A 1 81 ? 4.012 -24.453 -17.359 1 77.12 81 GLY A C 1
ATOM 648 O O . GLY A 1 81 ? 4.332 -25.531 -17.859 1 77.12 81 GLY A O 1
ATOM 649 N N . SER A 1 82 ? 4.883 -23.625 -16.766 1 79.75 82 SER A N 1
ATOM 650 C CA . SER A 1 82 ? 6.277 -24.016 -16.625 1 79.75 82 SER A CA 1
ATOM 651 C C . SER A 1 82 ? 6.449 -25.031 -15.5 1 79.75 82 SER A C 1
ATOM 653 O O . SER A 1 82 ? 5.613 -25.109 -14.594 1 79.75 82 SER A O 1
ATOM 655 N N . ALA A 1 83 ? 7.441 -25.781 -15.586 1 79.19 83 ALA A N 1
ATOM 656 C CA . ALA A 1 83 ? 7.664 -26.859 -14.625 1 79.19 83 ALA A CA 1
ATOM 657 C C . ALA A 1 83 ? 8.242 -26.312 -13.32 1 79.19 83 ALA A C 1
ATOM 659 O O . ALA A 1 83 ? 8.992 -25.328 -13.32 1 79.19 83 ALA A O 1
ATOM 660 N N . GLY A 1 84 ? 7.824 -26.969 -12.18 1 81.56 84 GLY A N 1
ATOM 661 C CA . GLY A 1 84 ? 8.43 -26.703 -10.891 1 81.56 84 GLY A CA 1
ATOM 662 C C . GLY A 1 84 ? 8.062 -25.328 -10.336 1 81.56 84 GLY A C 1
ATOM 663 O O . GLY A 1 84 ? 6.934 -24.875 -10.516 1 81.56 84 GLY A O 1
ATOM 664 N N . ASP A 1 85 ? 8.992 -24.734 -9.617 1 87.94 85 ASP A N 1
ATOM 665 C CA . ASP A 1 85 ? 8.844 -23.391 -9.047 1 87.94 85 ASP A CA 1
ATOM 666 C C . ASP A 1 85 ? 9.414 -22.344 -9.992 1 87.94 85 ASP A C 1
ATOM 668 O O . ASP A 1 85 ? 10.469 -21.75 -9.719 1 87.94 85 ASP A O 1
ATOM 672 N N . ALA A 1 86 ? 8.68 -22.109 -11 1 89.75 86 ALA A N 1
ATOM 673 C CA . ALA A 1 86 ? 9.141 -21.234 -12.07 1 89.75 86 ALA A CA 1
ATOM 674 C C . ALA A 1 86 ? 9.227 -19.797 -11.609 1 89.75 86 ALA A C 1
ATOM 676 O O . ALA A 1 86 ? 10.086 -19.031 -12.062 1 89.75 86 ALA A O 1
ATOM 677 N N . ALA A 1 87 ? 8.352 -19.469 -10.703 1 91.5 87 ALA A N 1
ATOM 678 C CA . ALA A 1 87 ? 8.391 -18.109 -10.18 1 91.5 87 ALA A CA 1
ATOM 679 C C . ALA A 1 87 ? 9.688 -17.844 -9.422 1 91.5 87 ALA A C 1
ATOM 681 O O . ALA A 1 87 ? 10.32 -16.797 -9.617 1 91.5 87 ALA A O 1
ATOM 682 N N . SER A 1 88 ? 10.07 -18.766 -8.594 1 91.62 88 SER A N 1
ATOM 683 C CA . SER A 1 88 ? 11.328 -18.609 -7.863 1 91.62 88 SER A CA 1
ATOM 684 C C . SER A 1 88 ? 12.523 -18.609 -8.812 1 91.62 88 SER A C 1
ATOM 686 O O . SER A 1 88 ? 13.492 -17.875 -8.594 1 91.62 88 SER A O 1
ATOM 688 N N . ALA A 1 89 ? 12.461 -19.438 -9.805 1 90.25 89 ALA A N 1
ATOM 689 C CA . ALA A 1 89 ? 13.531 -19.469 -10.797 1 90.25 89 ALA A CA 1
ATOM 690 C C . ALA A 1 89 ? 13.648 -18.109 -11.5 1 90.25 89 ALA A C 1
ATOM 692 O O . ALA A 1 89 ? 14.758 -17.641 -11.75 1 90.25 89 ALA A O 1
ATOM 693 N N . TYR A 1 90 ? 12.547 -17.531 -11.812 1 91.19 90 TYR A N 1
ATOM 694 C CA . TYR A 1 90 ? 12.523 -16.219 -12.445 1 91.19 90 TYR A CA 1
ATOM 695 C C . TYR A 1 90 ? 13.148 -15.164 -11.539 1 91.19 90 TYR A C 1
ATOM 697 O O . TYR A 1 90 ? 14.008 -14.398 -11.977 1 91.19 90 TYR A O 1
ATOM 705 N N . TYR A 1 91 ? 12.805 -15.211 -10.281 1 91.62 91 TYR A N 1
ATOM 706 C CA . TYR A 1 91 ? 13.289 -14.203 -9.344 1 91.62 91 TYR A CA 1
ATOM 707 C C . TYR A 1 91 ? 14.758 -14.438 -9 1 91.62 91 TYR A C 1
ATOM 709 O O . TYR A 1 91 ? 15.469 -13.508 -8.617 1 91.62 91 TYR A O 1
ATOM 717 N N . ALA A 1 92 ? 15.195 -15.633 -9.164 1 89.5 92 ALA A N 1
ATOM 718 C CA . ALA A 1 92 ? 16.562 -16 -8.805 1 89.5 92 ALA A CA 1
ATOM 719 C C . ALA A 1 92 ? 17.531 -15.625 -9.922 1 89.5 92 ALA A C 1
ATOM 721 O O . ALA A 1 92 ? 18.75 -15.719 -9.742 1 89.5 92 ALA A O 1
ATOM 722 N N . PHE A 1 93 ? 17.016 -15.203 -11.047 1 89.62 93 PHE A N 1
ATOM 723 C CA . PHE A 1 93 ? 17.875 -14.836 -12.164 1 89.62 93 PHE A CA 1
ATOM 724 C C . PHE A 1 93 ? 18.188 -13.344 -12.141 1 89.62 93 PHE A C 1
ATOM 726 O O . PHE A 1 93 ? 17.391 -12.523 -12.609 1 89.62 93 PHE A O 1
ATOM 733 N N . PRO A 1 94 ? 19.344 -12.969 -11.688 1 89.5 94 PRO A N 1
ATOM 734 C CA . PRO A 1 94 ? 19.641 -11.555 -11.461 1 89.5 94 PRO A CA 1
ATOM 735 C C . PRO A 1 94 ? 19.844 -10.781 -12.75 1 89.5 94 PRO A C 1
ATOM 737 O O . PRO A 1 94 ? 19.672 -9.555 -12.781 1 89.5 94 PRO A O 1
ATOM 740 N N . ALA A 1 95 ? 20.203 -11.406 -13.844 1 92.69 95 ALA A N 1
ATOM 741 C CA . ALA A 1 95 ? 20.516 -10.703 -15.086 1 92.69 95 ALA A CA 1
ATOM 742 C C . ALA A 1 95 ? 19.25 -10.352 -15.859 1 92.69 95 ALA A C 1
ATOM 744 O O . ALA A 1 95 ? 19.312 -9.727 -16.922 1 92.69 95 ALA A O 1
ATOM 745 N N . ASP A 1 96 ? 18.172 -10.727 -15.32 1 92.81 96 ASP A N 1
ATOM 746 C CA . ASP A 1 96 ? 16.906 -10.328 -15.938 1 92.81 96 ASP A CA 1
ATOM 747 C C . ASP A 1 96 ? 16.812 -8.812 -16.078 1 92.81 96 ASP A C 1
ATOM 749 O O . ASP A 1 96 ? 17.156 -8.078 -15.148 1 92.81 96 ASP A O 1
ATOM 753 N N . SER A 1 97 ? 16.359 -8.344 -17.234 1 94.12 97 SER A N 1
ATOM 754 C CA . SER A 1 97 ? 16.328 -6.914 -17.531 1 94.12 97 SER A CA 1
ATOM 755 C C . SER A 1 97 ? 15.5 -6.148 -16.516 1 94.12 97 SER A C 1
ATOM 757 O O . SER A 1 97 ? 15.867 -5.043 -16.109 1 94.12 97 SER A O 1
ATOM 759 N N . MET A 1 98 ? 14.375 -6.707 -16.094 1 95.38 98 MET A N 1
ATOM 760 C CA . MET A 1 98 ? 13.516 -6.016 -15.141 1 95.38 98 MET A CA 1
ATOM 761 C C . MET A 1 98 ? 14.156 -5.984 -13.75 1 95.38 98 MET A C 1
ATOM 763 O O . MET A 1 98 ? 13.969 -5.031 -13 1 95.38 98 MET A O 1
ATOM 767 N N . ASN A 1 99 ? 14.875 -7.004 -13.422 1 94.88 99 ASN A N 1
ATOM 768 C CA . ASN A 1 99 ? 15.609 -6.992 -12.156 1 94.88 99 ASN A CA 1
ATOM 769 C C . ASN A 1 99 ? 16.703 -5.926 -12.156 1 94.88 99 ASN A C 1
ATOM 771 O O . ASN A 1 99 ? 16.875 -5.207 -11.172 1 94.88 99 ASN A O 1
ATOM 775 N N . LEU A 1 100 ? 17.406 -5.879 -13.273 1 96.06 100 LEU A N 1
ATOM 776 C CA . LEU A 1 100 ? 18.453 -4.867 -13.398 1 96.06 100 LEU A CA 1
ATOM 777 C C . LEU A 1 100 ? 17.859 -3.465 -13.266 1 96.06 100 LEU A C 1
ATOM 779 O O . LEU A 1 100 ? 18.453 -2.602 -12.609 1 96.06 100 LEU A O 1
ATOM 783 N N . LEU A 1 101 ? 16.734 -3.27 -13.883 1 97 101 LEU A N 1
ATOM 784 C CA . LEU A 1 101 ? 16.062 -1.975 -13.781 1 97 101 LEU A CA 1
ATOM 785 C C . LEU A 1 101 ? 15.617 -1.698 -12.352 1 97 101 LEU A C 1
ATOM 787 O O . LEU A 1 101 ? 15.805 -0.59 -11.844 1 97 101 LEU A O 1
ATOM 791 N N . LYS A 1 102 ? 15.008 -2.658 -11.719 1 96.88 102 LYS A N 1
ATOM 792 C CA . LYS A 1 102 ? 14.57 -2.529 -10.328 1 96.88 102 LYS A CA 1
ATOM 793 C C . LYS A 1 102 ? 15.734 -2.133 -9.422 1 96.88 102 LYS A C 1
ATOM 795 O O . LYS A 1 102 ? 15.609 -1.205 -8.625 1 96.88 102 LYS A O 1
ATOM 800 N N . GLU A 1 103 ? 16.844 -2.828 -9.555 1 95.75 103 GLU A N 1
ATOM 801 C CA . GLU A 1 103 ? 18.016 -2.564 -8.734 1 95.75 103 GLU A CA 1
ATOM 802 C C . GLU A 1 103 ? 18.594 -1.186 -9.023 1 95.75 103 GLU A C 1
ATOM 804 O O . GLU A 1 103 ? 19.016 -0.475 -8.109 1 95.75 103 GLU A O 1
ATOM 809 N N . SER A 1 104 ? 18.609 -0.869 -10.289 1 97.19 104 SER A N 1
ATOM 810 C CA . SER A 1 104 ? 19.125 0.447 -10.664 1 97.19 104 SER A CA 1
ATOM 811 C C . SER A 1 104 ? 18.266 1.561 -10.055 1 97.19 104 SER A C 1
ATOM 813 O O . SER A 1 104 ? 18.812 2.555 -9.562 1 97.19 104 SER A O 1
ATOM 815 N N . LEU A 1 105 ? 17.016 1.404 -10.125 1 96.88 105 LEU A N 1
ATOM 816 C CA . LEU A 1 105 ? 16.109 2.389 -9.547 1 96.88 105 LEU A CA 1
ATOM 817 C C . LEU A 1 105 ? 16.312 2.484 -8.039 1 96.88 105 LEU A C 1
ATOM 819 O O . LEU A 1 105 ? 16.344 3.584 -7.477 1 96.88 105 LEU A O 1
ATOM 823 N N . TYR A 1 106 ? 16.438 1.36 -7.418 1 95.88 106 TYR A N 1
ATOM 824 C CA . TYR A 1 106 ? 16.672 1.326 -5.98 1 95.88 106 TYR A CA 1
ATOM 825 C C . TYR A 1 106 ? 17.953 2.068 -5.617 1 95.88 106 TYR A C 1
ATOM 827 O O . TYR A 1 106 ? 17.969 2.871 -4.68 1 95.88 106 TYR A O 1
ATOM 835 N N . LEU A 1 107 ? 18.953 1.808 -6.324 1 96.88 107 LEU A N 1
ATOM 836 C CA . LEU A 1 107 ? 20.25 2.414 -6.047 1 96.88 107 LEU A CA 1
ATOM 837 C C . LEU A 1 107 ? 20.203 3.92 -6.289 1 96.88 107 LEU A C 1
ATOM 839 O O . LEU A 1 107 ? 20.781 4.691 -5.52 1 96.88 107 LEU A O 1
ATOM 843 N N . ALA A 1 108 ? 19.531 4.27 -7.305 1 96.5 108 ALA A N 1
ATOM 844 C CA . ALA A 1 108 ? 19.406 5.691 -7.617 1 96.5 108 ALA A CA 1
ATOM 845 C C . ALA A 1 108 ? 18.625 6.43 -6.531 1 96.5 108 ALA A C 1
ATOM 847 O O . ALA A 1 108 ? 19.031 7.508 -6.09 1 96.5 108 ALA A O 1
ATOM 848 N N . GLN A 1 109 ? 17.594 5.824 -6.137 1 95.12 109 GLN A N 1
ATOM 849 C CA . GLN A 1 109 ? 16.797 6.488 -5.113 1 95.12 109 GLN A CA 1
ATOM 850 C C . GLN A 1 109 ? 17.547 6.562 -3.789 1 95.12 109 GLN A C 1
ATOM 852 O O . GLN A 1 109 ? 17.422 7.543 -3.053 1 95.12 109 GLN A O 1
ATOM 857 N N . THR A 1 110 ? 18.25 5.559 -3.465 1 94.25 110 THR A N 1
ATOM 858 C CA . THR A 1 110 ? 19.047 5.559 -2.25 1 94.25 110 THR A CA 1
ATOM 859 C C . THR A 1 110 ? 20.125 6.633 -2.318 1 94.25 110 THR A C 1
ATOM 861 O O . THR A 1 110 ? 20.375 7.34 -1.338 1 94.25 110 THR A O 1
ATOM 864 N N . PHE A 1 111 ? 20.703 6.742 -3.477 1 95.44 111 PHE A N 1
ATOM 865 C CA . PHE A 1 111 ? 21.734 7.758 -3.674 1 95.44 111 PHE A CA 1
ATOM 866 C C . PHE A 1 111 ? 21.172 9.148 -3.43 1 95.44 111 PHE A C 1
ATOM 868 O O . PHE A 1 111 ? 21.734 9.93 -2.658 1 95.44 111 PHE A O 1
ATOM 875 N N . ILE A 1 112 ? 20.109 9.43 -4.039 1 93.44 112 ILE A N 1
ATOM 876 C CA . ILE A 1 112 ? 19.484 10.742 -3.904 1 93.44 112 ILE A CA 1
ATOM 877 C C . ILE A 1 112 ? 19.047 10.961 -2.459 1 93.44 112 ILE A C 1
ATOM 879 O O . ILE A 1 112 ? 19.219 12.047 -1.901 1 93.44 112 ILE A O 1
ATOM 883 N N . GLY A 1 113 ? 18.438 9.922 -1.891 1 90.19 113 GLY A N 1
ATOM 884 C CA . GLY A 1 113 ? 18.016 10.016 -0.501 1 90.19 113 GLY A CA 1
ATOM 885 C C . GLY A 1 113 ? 19.156 10.336 0.447 1 90.19 113 GLY A C 1
ATOM 886 O O . GLY A 1 113 ? 19.047 11.234 1.284 1 90.19 113 GLY A O 1
ATOM 887 N N . ASP A 1 114 ? 20.219 9.68 0.292 1 92.12 114 ASP A N 1
ATOM 888 C CA . ASP A 1 114 ? 21.375 9.883 1.16 1 92.12 114 ASP A CA 1
ATOM 889 C C . ASP A 1 114 ? 22 11.258 0.921 1 92.12 114 ASP A C 1
ATOM 891 O O . ASP A 1 114 ? 22.453 11.906 1.862 1 92.12 114 ASP A O 1
ATOM 895 N N . CYS A 1 115 ? 21.984 11.688 -0.299 1 92.25 115 CYS A N 1
ATOM 896 C CA . CYS A 1 115 ? 22.5 13.023 -0.6 1 92.25 115 CYS A CA 1
ATOM 897 C C . CYS A 1 115 ? 21.656 14.094 0.079 1 92.25 115 CYS A C 1
ATOM 899 O O . CYS A 1 115 ? 22.188 15.109 0.545 1 92.25 115 CYS A O 1
ATOM 901 N N . THR A 1 116 ? 20.406 13.875 0.063 1 87.69 116 THR A N 1
ATOM 902 C CA . THR A 1 116 ? 19.516 14.828 0.713 1 87.69 116 THR A CA 1
ATOM 903 C C . THR A 1 116 ? 19.781 14.883 2.215 1 87.69 116 THR A C 1
ATOM 905 O O . THR A 1 116 ? 19.719 15.953 2.826 1 87.69 116 THR A O 1
ATOM 908 N N . MET A 1 117 ? 20.094 13.734 2.734 1 87 117 MET A N 1
ATOM 909 C CA . MET A 1 117 ? 20.422 13.688 4.16 1 87 117 MET A CA 1
ATOM 910 C C . MET A 1 117 ? 21.703 14.445 4.453 1 87 117 MET A C 1
ATOM 912 O O . MET A 1 117 ? 21.797 15.164 5.453 1 87 117 MET A O 1
ATOM 916 N N . ILE A 1 118 ? 22.625 14.297 3.648 1 90.62 118 ILE A N 1
ATOM 917 C CA . ILE A 1 118 ? 23.891 15 3.805 1 90.62 118 ILE A CA 1
ATOM 918 C C . ILE A 1 118 ? 23.656 16.5 3.656 1 90.62 118 ILE A C 1
ATOM 920 O O . ILE A 1 118 ? 24.25 17.297 4.395 1 90.62 118 ILE A O 1
ATOM 924 N N . TYR A 1 119 ? 22.844 16.859 2.756 1 87.62 119 TYR A N 1
ATOM 925 C CA . TYR A 1 119 ? 22.516 18.266 2.549 1 87.62 119 TYR A CA 1
ATOM 926 C C . TYR A 1 119 ? 21.875 18.875 3.793 1 87.62 119 TYR A C 1
ATOM 928 O O . TYR A 1 119 ? 22.203 19.984 4.203 1 87.62 119 TYR A O 1
ATOM 936 N N . ARG A 1 120 ? 21 18.219 4.367 1 81.25 120 ARG A N 1
ATOM 937 C CA . ARG A 1 120 ? 20.359 18.672 5.594 1 81.25 120 ARG A CA 1
ATOM 938 C C . ARG A 1 120 ? 21.375 18.828 6.719 1 81.25 120 ARG A C 1
ATOM 940 O O . ARG A 1 120 ? 21.281 19.781 7.5 1 81.25 120 ARG A O 1
ATOM 947 N N . LEU A 1 121 ? 22.188 17.844 6.754 1 85.75 121 LEU A N 1
ATOM 948 C CA . LEU A 1 121 ? 23.266 17.953 7.734 1 85.75 121 LEU A CA 1
ATOM 949 C C . LEU A 1 121 ? 24.078 19.234 7.523 1 85.75 121 LEU A C 1
ATOM 951 O O . LEU A 1 121 ? 24.375 19.938 8.477 1 85.75 121 LEU A O 1
ATOM 955 N N . TRP A 1 122 ? 24.391 19.516 6.309 1 89.19 122 TRP A N 1
ATOM 956 C CA . TRP A 1 122 ? 25.156 20.703 5.941 1 89.19 122 TRP A CA 1
ATOM 957 C C . TRP A 1 122 ? 24.438 21.969 6.398 1 89.19 122 TRP A C 1
ATOM 959 O O . TRP A 1 122 ? 25.062 22.875 6.949 1 89.19 122 TRP A O 1
ATOM 969 N N . ILE A 1 123 ? 23.125 21.953 6.301 1 82.56 123 ILE A N 1
ATOM 970 C CA . ILE A 1 123 ? 22.328 23.125 6.656 1 82.56 123 ILE A CA 1
ATOM 971 C C . ILE A 1 123 ? 22.219 23.234 8.18 1 82.56 123 ILE A C 1
ATOM 973 O O . ILE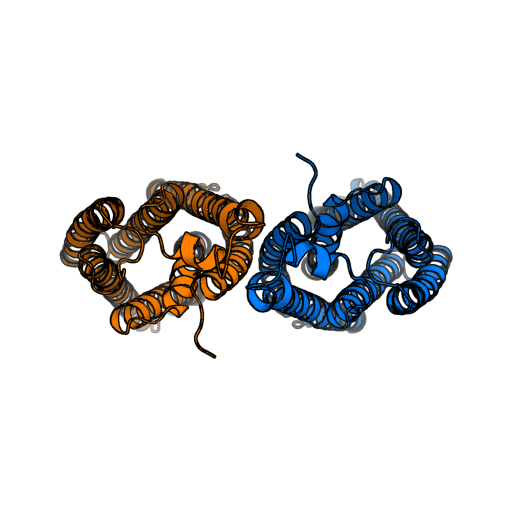 A 1 123 ? 22.359 24.328 8.734 1 82.56 123 ILE A O 1
ATOM 977 N N . VAL A 1 124 ? 22.016 22.203 8.797 1 80.12 124 VAL A N 1
ATOM 978 C CA . VAL A 1 124 ? 21.859 22.188 10.25 1 80.12 124 VAL A CA 1
ATOM 979 C C . VAL A 1 124 ? 23.141 22.672 10.922 1 80.12 124 VAL A C 1
ATOM 981 O O . VAL A 1 124 ? 23.094 23.328 11.969 1 80.12 124 VAL A O 1
ATOM 984 N N . TYR A 1 125 ? 24.281 22.406 10.297 1 87.44 125 TYR A N 1
ATOM 985 C CA . TYR A 1 125 ? 25.547 22.828 10.859 1 87.44 125 TYR A CA 1
ATOM 986 C C . TYR A 1 125 ? 26.031 24.125 10.234 1 87.44 125 TYR A C 1
ATOM 988 O O . TYR A 1 125 ? 27.234 24.344 10.078 1 87.44 125 TYR A O 1
ATOM 996 N N . ASN A 1 126 ? 25.094 24.875 9.812 1 85.5 126 ASN A N 1
ATOM 997 C CA . ASN A 1 126 ? 25.359 26.234 9.32 1 85.5 126 ASN A CA 1
ATOM 998 C C . ASN A 1 126 ? 26.344 26.219 8.156 1 85.5 126 ASN A C 1
ATOM 1000 O O . ASN A 1 126 ? 27.281 27.016 8.125 1 85.5 126 ASN A O 1
ATOM 1004 N N . LYS A 1 127 ? 26.281 25.156 7.32 1 88.06 127 LYS A N 1
ATOM 1005 C CA . LYS A 1 127 ? 26.984 25.062 6.051 1 88.06 127 LYS A CA 1
ATOM 1006 C C . LYS A 1 127 ? 28.484 24.891 6.27 1 88.06 127 LYS A C 1
ATOM 1008 O O . LYS A 1 127 ? 29.297 25.422 5.496 1 88.06 127 LYS A O 1
ATOM 1013 N N . ARG A 1 128 ? 28.797 24.422 7.375 1 89.94 128 ARG A N 1
ATOM 1014 C CA . ARG A 1 128 ? 30.203 24.078 7.602 1 89.94 128 ARG A CA 1
ATOM 1015 C C . ARG A 1 128 ? 30.609 22.828 6.828 1 89.94 128 ARG A C 1
ATOM 1017 O O . ARG A 1 128 ? 30.047 21.75 7.051 1 89.94 128 ARG A O 1
ATOM 1024 N N . MET A 1 129 ? 31.594 22.844 6.023 1 89.75 129 MET A N 1
ATOM 1025 C CA . MET A 1 129 ? 31.953 21.797 5.07 1 89.75 129 MET A CA 1
ATOM 1026 C C . MET A 1 129 ? 32.625 20.625 5.777 1 89.75 129 MET A C 1
ATOM 1028 O O . MET A 1 129 ? 32.562 19.5 5.301 1 89.75 129 MET A O 1
ATOM 1032 N N . TYR A 1 130 ? 33.25 20.891 6.824 1 90.94 130 TYR A N 1
ATOM 1033 C CA . TYR A 1 130 ? 34.031 19.828 7.453 1 90.94 130 TYR A CA 1
ATOM 1034 C C . TYR A 1 130 ? 33.094 18.719 7.961 1 90.94 130 TYR A C 1
ATOM 1036 O O . TYR A 1 130 ? 33.5 17.562 8.062 1 90.94 130 TYR A O 1
ATOM 1044 N N . VAL A 1 131 ? 31.922 19 8.219 1 92.62 131 VAL A N 1
ATOM 1045 C CA . VAL A 1 131 ? 31 18.016 8.781 1 92.62 131 VAL A CA 1
ATOM 1046 C C . VAL A 1 131 ? 30.516 17.078 7.68 1 92.62 131 VAL A C 1
ATOM 1048 O O . VAL A 1 131 ? 30.094 15.953 7.957 1 92.62 131 VAL A O 1
ATOM 1051 N N . VAL A 1 132 ? 30.594 17.484 6.395 1 93.81 132 VAL A N 1
ATOM 1052 C CA . VAL A 1 132 ? 30.016 16.703 5.316 1 93.81 132 VAL A CA 1
ATOM 1053 C C . VAL A 1 132 ? 31.109 15.961 4.555 1 93.81 132 VAL A C 1
ATOM 1055 O O . VAL A 1 132 ? 30.828 15.148 3.674 1 93.81 132 VAL A O 1
ATOM 1058 N N . VAL A 1 133 ? 32.375 16.156 4.859 1 95 133 VAL A N 1
ATOM 1059 C CA . VAL A 1 133 ? 33.469 15.57 4.121 1 95 133 VAL A CA 1
ATOM 1060 C C . VAL A 1 133 ? 33.406 14.047 4.184 1 95 133 VAL A C 1
ATOM 1062 O O . VAL A 1 133 ? 33.438 13.375 3.152 1 95 133 VAL A O 1
ATOM 1065 N N . LEU A 1 134 ? 33.281 13.5 5.332 1 95.5 134 LEU A N 1
ATOM 1066 C CA . LEU A 1 134 ? 33.25 12.047 5.496 1 95.5 134 LEU A CA 1
ATOM 1067 C C . LEU A 1 134 ? 32.031 11.453 4.828 1 95.5 134 LEU A C 1
ATOM 1069 O O . LEU A 1 134 ? 32.125 10.516 4.031 1 95.5 134 LEU A O 1
ATOM 1073 N N . PRO A 1 135 ? 30.859 11.992 5.086 1 95.81 135 PRO A N 1
ATOM 1074 C CA . PRO A 1 135 ? 29.688 11.469 4.391 1 95.81 135 PRO A CA 1
ATOM 1075 C C . PRO A 1 135 ? 29.797 11.578 2.871 1 95.81 135 PRO A C 1
ATOM 1077 O O . PRO A 1 135 ? 29.328 10.703 2.145 1 95.81 135 PRO A O 1
ATOM 1080 N N . ALA A 1 136 ? 30.422 12.57 2.387 1 95.88 136 ALA A N 1
ATOM 1081 C CA . ALA A 1 136 ? 30.609 12.742 0.947 1 95.88 136 ALA A CA 1
ATOM 1082 C C . ALA A 1 136 ? 31.531 11.672 0.383 1 95.88 136 ALA A C 1
ATOM 1084 O O . ALA A 1 136 ? 31.312 11.156 -0.718 1 95.88 136 ALA A O 1
ATOM 1085 N N . LEU A 1 137 ? 32.5 11.391 1.084 1 97.06 137 LEU A N 1
ATOM 1086 C CA . LEU A 1 137 ? 33.406 10.328 0.667 1 97.06 137 LEU A CA 1
ATOM 1087 C C . LEU A 1 137 ? 32.688 8.984 0.634 1 97.06 137 LEU A C 1
ATOM 1089 O O . LEU A 1 137 ? 32.875 8.188 -0.292 1 97.06 137 LEU A O 1
ATOM 1093 N N . LEU A 1 138 ? 31.938 8.719 1.598 1 97.75 138 LEU A N 1
ATOM 1094 C CA . LEU A 1 138 ? 31.156 7.496 1.638 1 97.75 138 LEU A CA 1
ATOM 1095 C C . LEU A 1 138 ? 30.203 7.426 0.446 1 97.75 138 LEU A C 1
ATOM 1097 O O . LEU A 1 138 ? 29.984 6.348 -0.115 1 97.75 138 LEU A O 1
ATOM 1101 N N . MET A 1 139 ? 29.688 8.57 0.033 1 97.12 139 MET A N 1
ATOM 1102 C CA . MET A 1 139 ? 28.781 8.602 -1.107 1 97.12 139 MET A CA 1
ATOM 1103 C C . MET A 1 139 ? 29.516 8.297 -2.404 1 97.12 139 MET A C 1
ATOM 1105 O O . MET A 1 139 ? 28.953 7.691 -3.318 1 97.12 139 MET A O 1
ATOM 1109 N N . ALA A 1 140 ? 30.75 8.68 -2.443 1 97.38 140 ALA A N 1
ATOM 1110 C CA . ALA A 1 140 ? 31.547 8.32 -3.604 1 97.38 140 ALA A CA 1
ATOM 1111 C C . ALA A 1 140 ? 31.75 6.812 -3.689 1 97.38 140 ALA A C 1
ATOM 1113 O O . ALA A 1 140 ? 31.641 6.223 -4.77 1 97.38 140 ALA A O 1
ATOM 1114 N N . VAL A 1 141 ? 32.062 6.262 -2.586 1 97.56 141 VAL A N 1
ATOM 1115 C CA . VAL A 1 141 ? 32.188 4.809 -2.533 1 97.56 141 VAL A CA 1
ATOM 1116 C C . VAL A 1 141 ? 30.859 4.148 -2.902 1 97.56 141 VAL A C 1
ATOM 1118 O O . VAL A 1 141 ? 30.828 3.178 -3.662 1 97.56 141 VAL A O 1
ATOM 1121 N N . TYR A 1 142 ? 29.766 4.672 -2.408 1 97.94 142 TYR A N 1
ATOM 1122 C CA . TYR A 1 142 ? 28.438 4.16 -2.732 1 97.94 142 TYR A CA 1
ATOM 1123 C C . TYR A 1 142 ? 28.203 4.184 -4.234 1 97.94 142 TYR A C 1
ATOM 1125 O O . TYR A 1 142 ? 27.781 3.184 -4.82 1 97.94 142 TYR A O 1
ATOM 1133 N N . ALA A 1 143 ? 28.484 5.312 -4.871 1 97.94 143 ALA A N 1
ATOM 1134 C CA . ALA A 1 143 ? 28.203 5.48 -6.297 1 97.94 143 ALA A CA 1
ATOM 1135 C C . ALA A 1 143 ? 28.984 4.469 -7.129 1 97.94 143 ALA A C 1
ATOM 1137 O O . ALA A 1 143 ? 28.438 3.836 -8.031 1 97.94 143 ALA A O 1
ATOM 1138 N N . THR A 1 144 ? 30.188 4.328 -6.762 1 97.44 144 THR A N 1
ATOM 1139 C CA . THR A 1 144 ? 31.047 3.393 -7.492 1 97.44 144 THR A CA 1
ATOM 1140 C C . THR A 1 144 ? 30.562 1.958 -7.285 1 97.44 144 THR A C 1
ATOM 1142 O O . THR A 1 144 ? 30.469 1.185 -8.242 1 97.44 144 THR A O 1
ATOM 1145 N N . SER A 1 145 ? 30.297 1.671 -6.086 1 97.62 145 SER A N 1
ATOM 1146 C CA . SER A 1 145 ? 29.844 0.322 -5.762 1 97.62 145 SER A CA 1
ATOM 1147 C C . SER A 1 145 ? 28.5 0.03 -6.398 1 97.62 145 SER A C 1
ATOM 1149 O O . SER A 1 145 ? 28.234 -1.094 -6.836 1 97.62 145 SER A O 1
ATOM 1151 N N . ALA A 1 146 ? 27.625 1.023 -6.426 1 97.88 146 ALA A N 1
ATOM 1152 C CA . ALA A 1 146 ? 26.297 0.865 -7.023 1 97.88 146 ALA A CA 1
ATOM 1153 C C . ALA A 1 146 ? 26.406 0.518 -8.508 1 97.88 146 ALA A C 1
ATOM 1155 O O . ALA A 1 146 ? 25.719 -0.38 -8.992 1 97.88 146 ALA A O 1
ATOM 1156 N N . ILE A 1 147 ? 27.281 1.216 -9.172 1 97.5 147 ILE A N 1
ATOM 1157 C CA . ILE A 1 147 ? 27.5 0.948 -10.594 1 97.5 147 ILE A CA 1
ATOM 1158 C C . ILE A 1 147 ? 28.078 -0.452 -10.766 1 97.5 147 ILE A C 1
ATOM 1160 O O . ILE A 1 147 ? 27.656 -1.206 -11.641 1 97.5 147 ILE A O 1
ATOM 1164 N N . ALA A 1 148 ? 28.953 -0.822 -9.945 1 97.12 148 ALA A N 1
ATOM 1165 C CA . ALA A 1 148 ? 29.609 -2.129 -10.008 1 97.12 148 ALA A CA 1
ATOM 1166 C C . ALA A 1 148 ? 28.594 -3.252 -9.773 1 97.12 148 ALA A C 1
ATOM 1168 O O . ALA A 1 148 ? 28.688 -4.312 -10.398 1 97.12 148 ALA A O 1
ATOM 1169 N N . VAL A 1 149 ? 27.703 -3.039 -8.859 1 96.38 149 VAL A N 1
ATOM 1170 C CA . VAL A 1 149 ? 26.672 -4.043 -8.57 1 96.38 149 VAL A CA 1
ATOM 1171 C C . VAL A 1 149 ? 25.859 -4.332 -9.828 1 96.38 149 VAL A C 1
ATOM 1173 O O . VAL A 1 149 ? 25.656 -5.492 -10.188 1 96.38 149 VAL A O 1
ATOM 1176 N N . VAL A 1 150 ? 25.406 -3.287 -10.508 1 96.5 150 VAL A N 1
ATOM 1177 C CA . VAL A 1 150 ? 24.531 -3.445 -11.672 1 96.5 150 VAL A CA 1
ATOM 1178 C C . VAL A 1 150 ? 25.297 -4.168 -12.781 1 96.5 150 VAL A C 1
ATOM 1180 O O . VAL A 1 150 ? 24.75 -5.078 -13.414 1 96.5 150 VAL A O 1
ATOM 1183 N N . ILE A 1 151 ? 26.531 -3.799 -13 1 95.88 151 ILE A N 1
ATOM 1184 C CA . ILE A 1 151 ? 27.344 -4.434 -14.023 1 95.88 151 ILE A CA 1
ATOM 1185 C C . ILE A 1 151 ? 27.562 -5.906 -13.672 1 95.88 151 ILE A C 1
ATOM 1187 O O . ILE A 1 151 ? 27.422 -6.781 -14.531 1 95.88 151 ILE A O 1
ATOM 1191 N N . ALA A 1 152 ? 27.859 -6.16 -12.422 1 95.06 152 ALA A N 1
ATOM 1192 C CA . ALA A 1 152 ? 28.109 -7.527 -11.969 1 95.06 152 ALA A CA 1
ATOM 1193 C C . ALA A 1 152 ? 26.844 -8.383 -12.078 1 95.06 152 ALA A C 1
ATOM 1195 O O . ALA A 1 152 ? 26.906 -9.555 -12.453 1 95.06 152 ALA A O 1
ATOM 1196 N N . LEU A 1 153 ? 25.734 -7.824 -11.742 1 94.31 153 LEU A N 1
ATOM 1197 C CA . LEU A 1 153 ? 24.469 -8.547 -11.867 1 94.31 153 LEU A CA 1
ATOM 1198 C C . LEU A 1 153 ? 24.203 -8.922 -13.32 1 94.31 153 LEU A C 1
ATOM 1200 O O . LEU A 1 153 ? 23.703 -10.016 -13.602 1 94.31 153 LEU A O 1
ATOM 1204 N N . GLY A 1 154 ? 24.484 -8.008 -14.211 1 94.44 154 GLY A N 1
ATOM 1205 C CA . GLY A 1 154 ? 24.25 -8.234 -15.625 1 94.44 154 GLY A CA 1
ATOM 1206 C C . GLY A 1 154 ? 25.078 -9.375 -16.188 1 94.44 154 GLY A C 1
ATOM 1207 O O . GLY A 1 154 ? 24.734 -9.961 -17.219 1 94.44 154 GLY A O 1
ATOM 1208 N N . LYS A 1 155 ? 26.109 -9.797 -15.508 1 92.81 155 LYS A N 1
ATOM 1209 C CA . LYS A 1 155 ? 27.047 -10.812 -15.992 1 92.81 155 LYS A CA 1
ATOM 1210 C C . LYS A 1 155 ? 26.781 -12.156 -15.328 1 92.81 155 LYS A C 1
ATOM 1212 O O . LYS A 1 155 ? 27.469 -13.141 -15.609 1 92.81 155 LYS A O 1
ATOM 1217 N N . THR A 1 156 ? 25.75 -12.211 -14.531 1 90.38 156 THR A N 1
ATOM 1218 C CA . THR A 1 156 ? 25.453 -13.453 -13.82 1 90.38 156 THR A CA 1
ATOM 1219 C C . THR A 1 156 ? 24.797 -14.469 -14.758 1 90.38 156 THR A C 1
ATOM 1221 O O . THR A 1 156 ? 24.188 -14.086 -15.75 1 90.38 156 THR A O 1
ATOM 1224 N N . THR A 1 157 ? 25 -15.766 -14.383 1 87.5 157 THR A N 1
ATOM 1225 C CA . THR A 1 157 ? 24.375 -16.859 -15.109 1 87.5 157 THR A CA 1
ATOM 1226 C C . THR A 1 157 ? 23.219 -17.453 -14.297 1 87.5 157 THR A C 1
ATOM 1228 O O . THR A 1 157 ? 23.172 -17.297 -13.07 1 87.5 157 THR A O 1
ATOM 1231 N N . PRO A 1 158 ? 22.281 -18.078 -15.07 1 83.19 158 PRO A N 1
ATOM 1232 C CA . PRO A 1 158 ? 21.172 -18.703 -14.336 1 83.19 158 PRO A CA 1
ATOM 1233 C C . PRO A 1 158 ? 21.656 -19.719 -13.297 1 83.19 158 PRO A C 1
ATOM 1235 O O . PRO A 1 158 ? 22.562 -20.516 -13.586 1 83.19 158 PRO A O 1
ATOM 1238 N N . GLY A 1 159 ? 21.156 -19.594 -12.055 1 79.75 159 GLY A N 1
ATOM 1239 C CA . GLY A 1 159 ? 21.484 -20.531 -11 1 79.75 159 GLY A CA 1
ATOM 1240 C C . GLY A 1 159 ? 22.625 -20.047 -10.125 1 79.75 159 GLY A C 1
ATOM 1241 O O . GLY A 1 159 ? 22.922 -20.672 -9.094 1 79.75 159 GLY A O 1
ATOM 1242 N N . GLU A 1 160 ? 23.25 -19.062 -10.516 1 82.38 160 GLU A N 1
ATOM 1243 C CA . GLU A 1 160 ? 24.344 -18.516 -9.719 1 82.38 160 GLU A CA 1
ATOM 1244 C C . GLU A 1 160 ? 23.844 -17.984 -8.383 1 82.38 160 GLU A C 1
ATOM 1246 O O . GLU A 1 160 ? 22.766 -17.359 -8.312 1 82.38 160 GLU A O 1
ATOM 1251 N N . ASN A 1 161 ? 24.656 -18.312 -7.355 1 82.75 161 ASN A N 1
ATOM 1252 C CA . ASN A 1 161 ? 24.328 -17.797 -6.035 1 82.75 161 ASN A CA 1
ATOM 1253 C C . ASN A 1 161 ? 24.641 -16.312 -5.93 1 82.75 161 ASN A C 1
ATOM 1255 O O . ASN A 1 161 ? 25.812 -15.906 -5.957 1 82.75 161 ASN A O 1
ATOM 1259 N N . ILE A 1 162 ? 23.672 -15.555 -5.727 1 80.38 162 ILE A N 1
ATOM 1260 C CA . ILE A 1 162 ? 23.781 -14.102 -5.781 1 80.38 162 ILE A CA 1
ATOM 1261 C C . ILE A 1 162 ? 24.516 -13.586 -4.551 1 80.38 162 ILE A C 1
ATOM 1263 O O . ILE A 1 162 ? 25.156 -12.531 -4.602 1 80.38 162 ILE A O 1
ATOM 1267 N N . PHE A 1 163 ? 24.594 -14.289 -3.467 1 84.38 163 PHE A N 1
ATOM 1268 C CA . PHE A 1 163 ? 25.172 -13.82 -2.219 1 84.38 163 PHE A CA 1
ATOM 1269 C C . PHE A 1 163 ? 26.703 -13.953 -2.256 1 84.38 163 PHE A C 1
ATOM 1271 O O . PHE A 1 163 ? 27.406 -13.164 -1.636 1 84.38 163 PHE A O 1
ATOM 1278 N N . ILE A 1 164 ? 27.172 -14.938 -2.959 1 81.31 164 ILE A N 1
ATOM 1279 C CA . ILE A 1 164 ? 28.609 -15.188 -2.975 1 81.31 164 ILE A CA 1
ATOM 1280 C C . ILE A 1 164 ? 29.203 -14.719 -4.305 1 81.31 164 ILE A C 1
ATOM 1282 O O . ILE A 1 164 ? 30.422 -14.695 -4.473 1 81.31 164 ILE A O 1
ATOM 1286 N N . SER A 1 165 ? 28.453 -14.094 -5.055 1 84.81 165 SER A N 1
ATOM 1287 C CA . SER A 1 165 ? 28.922 -13.578 -6.34 1 84.81 165 SER A CA 1
ATOM 1288 C C . SER A 1 165 ? 29.625 -12.234 -6.18 1 84.81 165 SER A C 1
ATOM 1290 O O . SER A 1 165 ? 29.609 -11.648 -5.098 1 84.81 165 SER A O 1
ATOM 1292 N N . THR A 1 166 ? 30.266 -11.867 -7.277 1 88.19 166 THR A N 1
ATOM 1293 C CA . THR A 1 166 ? 30.875 -10.539 -7.32 1 88.19 166 THR A CA 1
ATOM 1294 C C . THR A 1 166 ? 29.844 -9.453 -7.027 1 88.19 166 THR A C 1
ATOM 1296 O O . THR A 1 166 ? 30.141 -8.492 -6.32 1 88.19 166 THR A O 1
ATOM 1299 N N . ALA A 1 167 ? 28.688 -9.688 -7.488 1 90.06 167 ALA A N 1
ATOM 1300 C CA . ALA A 1 167 ? 27.609 -8.742 -7.23 1 90.06 167 ALA A CA 1
ATOM 1301 C C . ALA A 1 167 ? 27.312 -8.648 -5.738 1 90.06 167 ALA A C 1
ATOM 1303 O O . ALA A 1 167 ? 27.016 -7.57 -5.223 1 90.06 167 ALA A O 1
ATOM 1304 N N . GLY A 1 168 ? 27.469 -9.742 -5.117 1 90.31 168 GLY A N 1
ATOM 1305 C CA . GLY A 1 168 ? 27.203 -9.781 -3.686 1 90.31 168 GLY A CA 1
ATOM 1306 C C . GLY A 1 168 ? 28.188 -8.969 -2.875 1 90.31 168 GLY A C 1
ATOM 1307 O O . GLY A 1 168 ? 27.812 -8.281 -1.922 1 90.31 168 GLY A O 1
ATOM 1308 N N . VAL A 1 169 ? 29.406 -9.031 -3.223 1 90.5 169 VAL A N 1
ATOM 1309 C CA . VAL A 1 169 ? 30.453 -8.281 -2.533 1 90.5 169 VAL A CA 1
ATOM 1310 C C . VAL A 1 169 ? 30.188 -6.785 -2.682 1 90.5 169 VAL A C 1
ATOM 1312 O O . VAL A 1 169 ? 30.25 -6.039 -1.701 1 90.5 169 VAL A O 1
ATOM 1315 N N . TRP A 1 170 ? 29.875 -6.391 -3.846 1 93.69 170 TRP A N 1
ATOM 1316 C CA . TRP A 1 170 ? 29.578 -4.984 -4.102 1 93.69 170 TRP A CA 1
ATOM 1317 C C . TRP A 1 170 ? 28.312 -4.547 -3.373 1 93.69 170 TRP A C 1
ATOM 1319 O O . TRP A 1 170 ? 28.219 -3.412 -2.896 1 93.69 170 TRP A O 1
ATOM 1329 N N . ALA A 1 171 ? 27.375 -5.453 -3.328 1 94 171 ALA A N 1
ATOM 1330 C CA . ALA A 1 171 ? 26.125 -5.141 -2.631 1 94 171 ALA A CA 1
ATOM 1331 C C . ALA A 1 171 ? 26.375 -4.887 -1.146 1 94 171 ALA A C 1
ATOM 1333 O O . ALA A 1 171 ? 25.797 -3.971 -0.56 1 94 171 ALA A O 1
ATOM 1334 N N . ILE A 1 172 ? 27.234 -5.652 -0.578 1 94.31 172 ILE A N 1
ATOM 1335 C CA . ILE A 1 172 ? 27.562 -5.469 0.83 1 94.31 172 ILE A CA 1
ATOM 1336 C C . ILE A 1 172 ? 28.188 -4.09 1.036 1 94.31 172 ILE A C 1
ATOM 1338 O O . ILE A 1 172 ? 27.891 -3.41 2.023 1 94.31 172 ILE A O 1
ATOM 1342 N N . LEU A 1 173 ? 28.969 -3.711 0.134 1 95.19 173 LEU A N 1
ATOM 1343 C CA . LEU A 1 173 ? 29.594 -2.395 0.229 1 95.19 173 LEU A CA 1
ATOM 1344 C C . LEU A 1 173 ? 28.547 -1.29 0.1 1 95.19 173 LEU A C 1
ATOM 1346 O O . LEU A 1 173 ? 28.594 -0.299 0.833 1 95.19 173 LEU A O 1
ATOM 1350 N N . VAL A 1 174 ? 27.641 -1.434 -0.799 1 96.12 174 VAL A N 1
ATOM 1351 C CA . VAL A 1 174 ? 26.562 -0.47 -1 1 96.12 174 VAL A CA 1
ATOM 1352 C C . VAL A 1 174 ? 25.766 -0.312 0.292 1 96.12 174 VAL A C 1
ATOM 1354 O O . VAL A 1 174 ? 25.562 0.807 0.773 1 96.12 174 VAL A O 1
ATOM 1357 N N . PHE A 1 175 ? 25.391 -1.413 0.871 1 95.38 175 PHE A N 1
ATOM 1358 C CA . PHE A 1 175 ? 24.578 -1.365 2.082 1 95.38 175 PHE A CA 1
ATOM 1359 C C . PHE A 1 175 ? 25.391 -0.835 3.256 1 95.38 175 PHE A C 1
ATOM 1361 O O . PHE A 1 175 ? 24.875 -0.079 4.086 1 95.38 175 PHE A O 1
ATOM 1368 N N . SER A 1 176 ? 26.594 -1.195 3.32 1 95.88 176 SER A N 1
ATOM 1369 C CA . SER A 1 176 ? 27.469 -0.733 4.406 1 95.88 176 SER A CA 1
ATOM 1370 C C . SER A 1 176 ? 27.656 0.779 4.352 1 95.88 176 SER A C 1
ATOM 1372 O O . SER A 1 176 ? 27.609 1.454 5.379 1 95.88 176 SER A O 1
ATOM 1374 N N . THR A 1 177 ? 27.875 1.243 3.184 1 96.56 177 THR A N 1
ATOM 1375 C CA . THR A 1 177 ? 28.125 2.672 3.029 1 96.56 177 THR A CA 1
ATOM 1376 C C . THR A 1 177 ? 26.859 3.477 3.342 1 96.56 177 THR A C 1
ATOM 1378 O O . THR A 1 177 ? 26.938 4.52 3.992 1 96.56 177 THR A O 1
ATOM 1381 N N . THR A 1 178 ? 25.734 3.021 2.848 1 94.31 178 THR A N 1
ATOM 1382 C CA . THR A 1 178 ? 24.484 3.711 3.135 1 94.31 178 THR A CA 1
ATOM 1383 C C . THR A 1 178 ? 24.188 3.693 4.633 1 94.31 178 THR A C 1
ATOM 1385 O O . THR A 1 178 ? 23.781 4.711 5.203 1 94.31 178 THR A O 1
ATOM 1388 N N . VAL A 1 179 ? 24.391 2.551 5.246 1 94.38 179 VAL A N 1
ATOM 1389 C CA . VAL A 1 179 ? 24.172 2.436 6.684 1 94.38 179 VAL A CA 1
ATOM 1390 C C . VAL A 1 179 ? 25.125 3.369 7.434 1 94.38 179 VAL A C 1
ATOM 1392 O O . VAL A 1 179 ? 24.703 4.102 8.328 1 94.38 179 VAL A O 1
ATOM 1395 N N . ALA A 1 180 ? 26.328 3.34 7.07 1 95.56 180 ALA A N 1
ATOM 1396 C CA . ALA A 1 180 ? 27.328 4.195 7.707 1 95.56 180 ALA A CA 1
ATOM 1397 C C . ALA A 1 180 ? 26.969 5.672 7.539 1 95.56 180 ALA A C 1
ATOM 1399 O O . ALA A 1 180 ? 27.047 6.445 8.5 1 95.56 180 ALA A O 1
ATOM 1400 N N . THR A 1 181 ? 26.625 6.043 6.352 1 94.12 181 THR A N 1
ATOM 1401 C CA . THR A 1 181 ? 26.266 7.426 6.059 1 94.12 181 THR A CA 1
ATOM 1402 C C . THR A 1 181 ? 25.078 7.863 6.898 1 94.12 181 THR A C 1
ATOM 1404 O O . THR A 1 181 ? 25.094 8.938 7.512 1 94.12 181 THR A O 1
ATOM 1407 N N . ASN A 1 182 ? 24.109 7.082 7.004 1 91.06 182 ASN A N 1
ATOM 1408 C CA . ASN A 1 182 ? 22.891 7.441 7.723 1 91.06 182 ASN A CA 1
ATOM 1409 C C . ASN A 1 182 ? 23.125 7.461 9.234 1 91.06 182 ASN A C 1
ATOM 1411 O O . ASN A 1 182 ? 22.594 8.328 9.93 1 91.06 182 ASN A O 1
ATOM 1415 N N . LEU A 1 183 ? 23.844 6.488 9.641 1 90.12 183 LEU A N 1
ATOM 1416 C CA . LEU A 1 183 ? 24.188 6.496 11.055 1 90.12 183 LEU A CA 1
ATOM 1417 C C . LEU A 1 183 ? 24.969 7.75 11.422 1 90.12 183 LEU A C 1
ATOM 1419 O O . LEU A 1 183 ? 24.703 8.383 12.445 1 90.12 183 LEU A O 1
ATOM 1423 N N . LEU A 1 184 ? 25.891 8.07 10.617 1 91.94 184 LEU A N 1
ATOM 1424 C CA . LEU A 1 184 ? 26.734 9.242 10.852 1 91.94 184 LEU A CA 1
ATOM 1425 C C . LEU A 1 184 ? 25.906 10.523 10.797 1 91.94 184 LEU A C 1
ATOM 1427 O O . LEU A 1 184 ? 25.969 11.344 11.719 1 91.94 184 LEU A O 1
ATOM 1431 N N . THR A 1 185 ? 25.172 10.703 9.781 1 89.38 185 THR A N 1
ATOM 1432 C CA . THR A 1 185 ? 24.406 11.93 9.586 1 89.38 18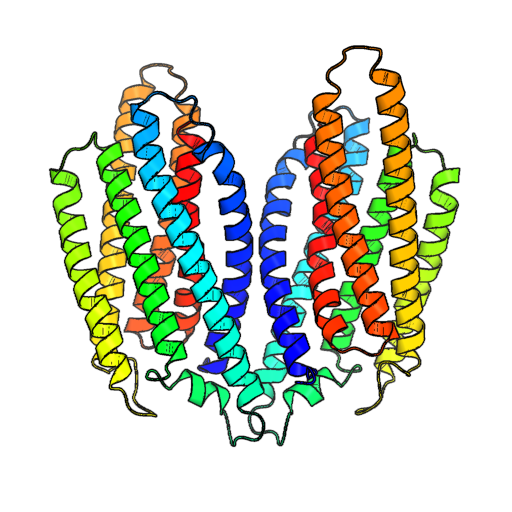5 THR A CA 1
ATOM 1433 C C . THR A 1 185 ? 23.344 12.078 10.664 1 89.38 185 THR A C 1
ATOM 1435 O O . THR A 1 185 ? 23.156 13.156 11.227 1 89.38 185 THR A O 1
ATOM 1438 N N . THR A 1 186 ? 22.656 10.984 10.945 1 84.06 186 THR A N 1
ATOM 1439 C CA . THR A 1 186 ? 21.625 11.031 11.969 1 84.06 186 THR A CA 1
ATOM 1440 C C . THR A 1 186 ? 22.219 11.344 13.336 1 84.06 186 THR A C 1
ATOM 1442 O O . THR A 1 186 ? 21.672 12.141 14.094 1 84.06 186 THR A O 1
ATOM 1445 N N . SER A 1 187 ? 23.312 10.727 13.656 1 87 187 SER A N 1
ATOM 1446 C CA . SER A 1 187 ? 23.969 10.977 14.938 1 87 187 SER A CA 1
ATOM 1447 C C . SER A 1 187 ? 24.422 12.422 15.047 1 87 187 SER A C 1
ATOM 1449 O O . SER A 1 187 ? 24.219 13.062 16.078 1 87 187 SER A O 1
ATOM 1451 N N . LEU A 1 188 ? 25 12.984 14.047 1 88.12 188 LEU A N 1
ATOM 1452 C CA . LEU A 1 188 ? 25.5 14.359 14.062 1 88.12 188 LEU A CA 1
ATOM 1453 C C . LEU A 1 188 ? 24.359 15.352 14.195 1 88.12 188 LEU A C 1
ATOM 1455 O O . LEU A 1 188 ? 24.453 16.328 14.938 1 88.12 188 LEU A O 1
ATOM 1459 N N . ILE A 1 189 ? 23.297 15.07 13.508 1 82.62 189 ILE A N 1
ATOM 1460 C CA . ILE A 1 189 ? 22.125 15.961 13.57 1 82.62 189 ILE A CA 1
ATOM 1461 C C . ILE A 1 189 ? 21.531 15.906 14.977 1 82.62 189 ILE A C 1
ATOM 1463 O O . ILE A 1 189 ? 21.188 16.938 15.547 1 82.62 189 ILE A O 1
ATOM 1467 N N . THR A 1 190 ? 21.453 14.703 15.508 1 79.62 190 THR A N 1
ATOM 1468 C CA . THR A 1 190 ? 20.875 14.531 16.844 1 79.62 190 THR A CA 1
ATOM 1469 C C . THR A 1 190 ? 21.719 15.242 17.891 1 79.62 190 THR A C 1
ATOM 1471 O O . THR A 1 190 ? 21.188 15.891 18.781 1 79.62 190 THR A O 1
ATOM 1474 N N . VAL A 1 191 ? 23.016 15.117 17.781 1 83.69 191 VAL A N 1
ATOM 1475 C CA . VAL A 1 191 ? 23.922 15.75 18.75 1 83.69 191 VAL A CA 1
ATOM 1476 C C . VAL A 1 191 ? 23.781 17.266 18.656 1 83.69 191 VAL A C 1
ATOM 1478 O O . VAL A 1 191 ? 23.766 17.953 19.672 1 83.69 191 VAL A O 1
ATOM 1481 N N . ARG A 1 192 ? 23.703 17.844 17.516 1 82.81 192 ARG A N 1
ATOM 1482 C CA . ARG A 1 192 ? 23.562 19.281 17.328 1 82.81 192 ARG A CA 1
ATOM 1483 C C . ARG A 1 192 ? 22.266 19.781 17.953 1 82.81 192 ARG A C 1
ATOM 1485 O O . ARG A 1 192 ? 22.266 20.797 18.656 1 82.81 192 ARG A O 1
ATOM 1492 N N . ILE A 1 193 ? 21.266 19.078 17.703 1 73.94 193 ILE A N 1
ATOM 1493 C CA . ILE A 1 193 ? 19.953 19.469 18.234 1 73.94 193 ILE A CA 1
ATOM 1494 C C . ILE A 1 193 ? 19.984 19.391 19.766 1 73.94 193 ILE A C 1
ATOM 1496 O O . ILE A 1 193 ? 19.453 20.281 20.438 1 73.94 193 ILE A O 1
ATOM 1500 N N . TRP A 1 194 ? 20.609 18.344 20.203 1 77 194 TRP A N 1
ATOM 1501 C CA . TRP A 1 194 ? 20.719 18.172 21.641 1 77 194 TRP A CA 1
ATOM 1502 C C . TRP A 1 194 ? 21.516 19.297 22.281 1 77 194 TRP A C 1
ATOM 1504 O O . TRP A 1 194 ? 21.125 19.828 23.328 1 77 194 TRP A O 1
ATOM 1514 N N . ARG A 1 195 ? 22.484 19.781 21.688 1 80.94 195 ARG A N 1
ATOM 1515 C CA . ARG A 1 195 ? 23.328 20.859 22.188 1 80.94 195 ARG A CA 1
ATOM 1516 C C . ARG A 1 195 ? 22.578 22.188 22.156 1 80.94 195 ARG A C 1
ATOM 1518 O O . ARG A 1 195 ? 22.703 23 23.078 1 80.94 195 ARG A O 1
ATOM 1525 N N . ILE A 1 196 ? 21.875 22.375 21.156 1 76.12 196 ILE A N 1
ATOM 1526 C CA . ILE A 1 196 ? 21.094 23.609 21.031 1 76.12 196 ILE A CA 1
ATOM 1527 C C . ILE A 1 196 ? 20.016 23.641 22.109 1 76.12 196 ILE A C 1
ATOM 1529 O O . ILE A 1 196 ? 19.797 24.672 22.75 1 76.12 196 ILE A O 1
ATOM 1533 N N . LYS A 1 197 ? 19.328 22.484 22.281 1 72.81 197 LYS A N 1
ATOM 1534 C CA . LYS A 1 197 ? 18.297 22.406 23.297 1 72.81 197 LYS A CA 1
ATOM 1535 C C . LYS A 1 197 ? 18.859 22.641 24.688 1 72.81 197 LYS A C 1
ATOM 1537 O O . LYS A 1 197 ? 18.219 23.297 25.516 1 72.81 197 LYS A O 1
ATOM 1542 N N . ARG A 1 198 ? 19.891 22.188 24.938 1 74.44 198 ARG A N 1
ATOM 1543 C CA . ARG A 1 198 ? 20.531 22.359 26.234 1 74.44 198 ARG A CA 1
ATOM 1544 C C . ARG A 1 198 ? 20.938 23.812 26.469 1 74.44 198 ARG A C 1
ATOM 1546 O O . ARG A 1 198 ? 20.828 24.312 27.578 1 74.44 198 ARG A O 1
ATOM 1553 N N . LYS A 1 199 ? 21.234 24.406 25.453 1 70.06 199 LYS A N 1
ATOM 1554 C CA . LYS A 1 199 ? 21.656 25.797 25.578 1 70.06 199 LYS A CA 1
ATOM 1555 C C . LYS A 1 199 ? 20.469 26.734 25.734 1 70.06 199 LYS A C 1
ATOM 1557 O O . LYS A 1 199 ? 20.547 27.719 26.469 1 70.06 199 LYS A O 1
ATOM 1562 N N . VAL A 1 200 ? 19.375 26.359 25 1 60.53 200 VAL A N 1
ATOM 1563 C CA . VAL A 1 200 ? 18.172 27.203 25.062 1 60.53 200 VAL A CA 1
ATOM 1564 C C . VAL A 1 200 ? 17.422 26.922 26.359 1 60.53 200 VAL A C 1
ATOM 1566 O O . VAL A 1 200 ? 16.703 27.797 26.859 1 60.53 200 VAL A O 1
ATOM 1569 N N . ARG A 1 201 ? 17.141 25.734 26.891 1 60.38 201 ARG A N 1
ATOM 1570 C CA . ARG A 1 201 ? 16.484 25.5 28.172 1 60.38 201 ARG A CA 1
ATOM 1571 C C . ARG A 1 201 ? 16.797 26.609 29.156 1 60.38 201 ARG A C 1
ATOM 1573 O O . ARG A 1 201 ? 15.992 26.922 30.031 1 60.38 201 ARG A O 1
ATOM 1580 N N . GLY A 1 202 ? 17.734 27.25 29.078 1 49.62 202 GLY A N 1
ATOM 1581 C CA . GLY A 1 202 ? 17.875 28.422 29.906 1 49.62 202 GLY A CA 1
ATOM 1582 C C . GLY A 1 202 ? 17.031 29.594 29.438 1 49.62 202 GLY A C 1
ATOM 1583 O O . GLY A 1 202 ? 16.625 30.438 30.25 1 49.62 202 GLY A O 1
ATOM 1584 N N . VAL A 1 203 ? 16.891 29.875 28.188 1 48.09 203 VAL A N 1
ATOM 1585 C CA . VAL A 1 203 ? 16.047 30.969 27.719 1 48.09 203 VAL A CA 1
ATOM 1586 C C . VAL A 1 203 ? 14.672 30.453 27.328 1 48.09 203 VAL A C 1
ATOM 1588 O O . VAL A 1 203 ? 14.547 29.344 26.797 1 48.09 203 VAL A O 1
ATOM 1591 N N . ALA A 1 204 ? 13.523 30.719 27.922 1 44.5 204 ALA A N 1
ATOM 1592 C CA . ALA A 1 204 ? 12.109 30.375 27.828 1 44.5 204 ALA A CA 1
ATOM 1593 C C . ALA A 1 204 ? 11.68 30.188 26.375 1 44.5 204 ALA A C 1
ATOM 1595 O O . ALA A 1 204 ? 10.492 30.234 26.062 1 44.5 204 ALA A O 1
ATOM 1596 N N . LEU A 1 205 ? 12.391 30.359 25.328 1 43.53 205 LEU A N 1
ATOM 1597 C CA . LEU A 1 205 ? 11.852 30.578 23.984 1 43.53 205 LEU A CA 1
ATOM 1598 C C . LEU A 1 205 ? 11.07 29.359 23.516 1 43.53 205 LEU A C 1
ATOM 1600 O O . LEU A 1 205 ? 11.305 28.234 24 1 43.53 205 LEU A O 1
ATOM 1604 N N . GLN A 1 206 ? 10.008 29.484 22.5 1 43.88 206 GLN A N 1
ATOM 1605 C CA . GLN A 1 206 ? 9.062 28.781 21.641 1 43.88 206 GLN A CA 1
ATOM 1606 C C . GLN A 1 206 ? 9.695 27.516 21.047 1 43.88 206 GLN A C 1
ATOM 1608 O O . GLN A 1 206 ? 9.914 27.438 19.828 1 43.88 206 GLN A O 1
ATOM 1613 N N . THR A 1 207 ? 10.695 26.781 21.5 1 44.5 207 THR A N 1
ATOM 1614 C CA . THR A 1 207 ? 11.539 25.609 21.359 1 44.5 207 THR A CA 1
ATOM 1615 C C . THR A 1 207 ? 10.688 24.344 21.203 1 44.5 207 THR A C 1
ATOM 1617 O O . THR A 1 207 ? 11.164 23.328 20.688 1 44.5 207 THR A O 1
ATOM 1620 N N . VAL A 1 208 ? 9.531 24.391 21.672 1 46.66 208 VAL A N 1
ATOM 1621 C CA . VAL A 1 208 ? 8.695 23.203 21.719 1 46.66 208 VAL A CA 1
ATOM 1622 C C . VAL A 1 208 ? 8.398 22.719 20.312 1 46.66 208 VAL A C 1
ATOM 1624 O O . VAL A 1 208 ? 8.477 21.516 20.016 1 46.66 208 VAL A O 1
ATOM 1627 N N . GLY A 1 209 ? 8.156 23.656 19.328 1 50.97 209 GLY A N 1
ATOM 1628 C CA . GLY A 1 209 ? 7.816 23.297 17.953 1 50.97 209 GLY A CA 1
ATOM 1629 C C . GLY A 1 209 ? 8.977 22.656 17.203 1 50.97 209 GLY A C 1
ATOM 1630 O O . GLY A 1 209 ? 8.805 21.641 16.531 1 50.97 209 GLY A O 1
ATOM 1631 N N . LEU A 1 210 ? 10.188 23.172 17.469 1 51.22 210 LEU A N 1
ATOM 1632 C CA . LEU A 1 210 ? 11.359 22.656 16.766 1 51.22 210 LEU A CA 1
ATOM 1633 C C . LEU A 1 210 ? 11.75 21.281 17.297 1 51.22 210 LEU A C 1
ATOM 1635 O O . LEU A 1 210 ? 12.148 20.406 16.516 1 51.22 210 LEU A O 1
ATOM 1639 N N . ALA A 1 211 ? 11.523 21.141 18.562 1 55.75 211 ALA A N 1
ATOM 1640 C CA . ALA A 1 211 ? 11.844 19.844 19.156 1 55.75 211 ALA A CA 1
ATOM 1641 C C . ALA A 1 211 ? 10.922 18.75 18.609 1 55.75 211 ALA A C 1
ATOM 1643 O O . ALA A 1 211 ? 11.367 17.625 18.344 1 55.75 211 ALA A O 1
ATOM 1644 N N . SER A 1 212 ? 9.695 19.094 18.578 1 56.34 212 SER A N 1
ATOM 1645 C CA . SER A 1 212 ? 8.742 18.109 18.062 1 56.34 212 SER A CA 1
ATOM 1646 C C . SER A 1 212 ? 9.047 17.75 16.609 1 56.34 212 SER A C 1
ATOM 1648 O O . SER A 1 212 ? 8.992 16.578 16.219 1 56.34 212 SER A O 1
ATOM 1650 N N . ILE A 1 213 ? 9.461 18.656 15.906 1 56.19 213 ILE A N 1
ATOM 1651 C CA . ILE A 1 213 ? 9.82 18.469 14.508 1 56.19 213 ILE A CA 1
ATOM 1652 C C . ILE A 1 213 ? 11.086 17.609 14.406 1 56.19 213 ILE A C 1
ATOM 1654 O O . ILE A 1 213 ? 11.156 16.688 13.594 1 56.19 213 ILE A O 1
ATOM 1658 N N . LEU A 1 214 ? 11.891 17.938 15.242 1 59.41 214 LEU A N 1
ATOM 1659 C CA . LEU A 1 214 ? 13.172 17.234 15.242 1 59.41 214 LEU A CA 1
ATOM 1660 C C . LEU A 1 214 ? 12.977 15.773 15.609 1 59.41 214 LEU A C 1
ATOM 1662 O O . LEU A 1 214 ? 13.633 14.891 15.039 1 59.41 214 LEU A O 1
ATOM 1666 N N . HIS A 1 215 ? 12.062 15.523 16.453 1 59.94 215 HIS A N 1
ATOM 1667 C CA . HIS A 1 215 ? 11.781 14.148 16.828 1 59.94 215 HIS A CA 1
ATOM 1668 C C . HIS A 1 215 ? 11.234 13.359 15.633 1 59.94 215 HIS A C 1
ATOM 1670 O O . HIS A 1 215 ? 11.617 12.203 15.422 1 59.94 215 HIS A O 1
ATOM 1676 N N . ILE A 1 216 ? 10.461 13.984 14.938 1 60.56 216 ILE A N 1
ATOM 1677 C CA . ILE A 1 216 ? 9.859 13.305 13.797 1 60.56 216 ILE A CA 1
ATOM 1678 C C . ILE A 1 216 ? 10.922 13.016 12.742 1 60.56 216 ILE A C 1
ATOM 1680 O O . ILE A 1 216 ? 10.945 11.922 12.164 1 60.56 216 ILE A O 1
ATOM 1684 N N . ILE A 1 217 ? 11.836 13.883 12.664 1 60.78 217 ILE A N 1
ATOM 1685 C CA . ILE A 1 217 ? 12.922 13.727 11.695 1 60.78 217 ILE A CA 1
ATOM 1686 C C . ILE A 1 217 ? 13.828 12.578 12.125 1 60.78 217 ILE A C 1
ATOM 1688 O O . ILE A 1 217 ? 14.188 11.727 11.305 1 60.78 217 ILE A O 1
ATOM 1692 N N . ILE A 1 218 ? 14.078 12.586 13.359 1 63.44 218 ILE A N 1
ATOM 1693 C CA . ILE A 1 218 ? 14.969 11.562 13.914 1 63.44 218 ILE A CA 1
ATOM 1694 C C . ILE A 1 218 ? 14.312 10.188 13.805 1 63.44 218 ILE A C 1
ATOM 1696 O O . ILE A 1 218 ? 14.969 9.203 13.453 1 63.44 218 ILE A O 1
ATOM 1700 N N . GLU A 1 219 ? 13.055 10.258 13.938 1 65.31 219 GLU A N 1
ATOM 1701 C CA . GLU A 1 219 ? 12.352 8.984 13.914 1 65.31 219 GLU A CA 1
ATOM 1702 C C . GLU A 1 219 ? 12.289 8.414 12.5 1 65.31 219 GLU A C 1
ATOM 1704 O O . GLU A 1 219 ? 12.492 7.211 12.305 1 65.31 219 GLU A O 1
ATOM 1709 N N . SER A 1 220 ? 12.078 9.281 11.562 1 69.94 220 SER A N 1
ATOM 1710 C CA . SER A 1 220 ? 12.023 8.805 10.188 1 69.94 220 SER A CA 1
ATOM 1711 C C . SER A 1 220 ? 13.398 8.352 9.703 1 69.94 220 SER A C 1
ATOM 1713 O O . SER A 1 220 ? 13.508 7.352 8.992 1 69.94 220 SER A O 1
ATOM 1715 N N . ALA A 1 221 ? 14.391 9.055 10.102 1 75.19 221 ALA A N 1
ATOM 1716 C CA . ALA A 1 221 ? 15.75 8.68 9.734 1 75.19 221 ALA A CA 1
ATOM 1717 C C . ALA A 1 221 ? 16.156 7.355 10.391 1 75.19 221 ALA A C 1
ATOM 1719 O O . ALA A 1 221 ? 16.844 6.539 9.781 1 75.19 221 ALA A O 1
ATOM 1720 N N . ALA A 1 222 ? 15.664 7.211 11.586 1 77.44 222 ALA A N 1
ATOM 1721 C CA . ALA A 1 222 ? 15.961 5.977 12.297 1 77.44 222 ALA A CA 1
ATOM 1722 C C . ALA A 1 222 ? 15.312 4.773 11.617 1 77.44 222 ALA A C 1
ATOM 1724 O O . ALA A 1 222 ? 15.93 3.713 11.5 1 77.44 222 ALA A O 1
ATOM 1725 N N . LEU A 1 223 ? 14.125 4.977 11.172 1 81.88 223 LEU A N 1
ATOM 1726 C CA . LEU A 1 223 ? 13.422 3.885 10.5 1 81.88 223 LEU A CA 1
ATOM 1727 C C . LEU A 1 223 ? 14.148 3.477 9.219 1 81.88 223 LEU A C 1
ATOM 1729 O O . LEU A 1 223 ? 14.281 2.285 8.93 1 81.88 223 LEU A O 1
ATOM 1733 N N . TYR A 1 224 ? 14.586 4.406 8.562 1 86.31 224 TYR A N 1
ATOM 1734 C CA . TYR A 1 224 ? 15.344 4.152 7.344 1 86.31 224 TYR A CA 1
ATOM 1735 C C . TYR A 1 224 ? 16.641 3.414 7.66 1 86.31 224 TYR A C 1
ATOM 1737 O O . TYR A 1 224 ? 16.953 2.404 7.027 1 86.31 224 TYR A O 1
ATOM 1745 N N . THR A 1 225 ? 17.297 3.848 8.625 1 86.38 225 THR A N 1
ATOM 1746 C CA . THR A 1 225 ? 18.594 3.277 8.984 1 86.38 225 THR A CA 1
ATOM 1747 C C . THR A 1 225 ? 18.438 1.847 9.492 1 86.38 225 THR A C 1
ATOM 1749 O O . THR A 1 225 ? 19.203 0.959 9.117 1 86.38 225 THR A O 1
ATOM 1752 N N . VAL A 1 226 ? 17.469 1.637 10.289 1 88 226 VAL A N 1
ATOM 1753 C CA . VAL A 1 226 ? 17.234 0.3 10.828 1 88 226 VAL A CA 1
ATOM 1754 C C . VAL A 1 226 ? 16.906 -0.663 9.688 1 88 226 VAL A C 1
ATOM 1756 O O . VAL A 1 226 ? 17.391 -1.795 9.664 1 88 226 VAL A O 1
ATOM 1759 N N . THR A 1 227 ? 16.047 -0.212 8.812 1 91 227 THR A N 1
ATOM 1760 C CA . THR A 1 227 ? 15.68 -1.074 7.695 1 91 227 THR A CA 1
ATOM 1761 C C . THR A 1 227 ? 16.891 -1.359 6.812 1 91 227 THR A C 1
ATOM 1763 O O . THR A 1 227 ? 17.078 -2.486 6.348 1 91 227 THR A O 1
ATOM 1766 N N . ALA A 1 228 ? 17.719 -0.388 6.605 1 91.69 228 ALA A N 1
ATOM 1767 C CA . ALA A 1 228 ? 18.953 -0.581 5.84 1 91.69 228 ALA A CA 1
ATOM 1768 C C . ALA A 1 228 ? 19.891 -1.549 6.547 1 91.69 228 ALA A C 1
ATOM 1770 O O . ALA A 1 228 ? 20.516 -2.396 5.906 1 91.69 228 ALA A O 1
ATOM 1771 N N . LEU A 1 229 ? 19.969 -1.412 7.816 1 92.81 229 LEU A N 1
ATOM 1772 C CA . LEU A 1 229 ? 20.812 -2.301 8.602 1 92.81 229 LEU A CA 1
ATOM 1773 C C . LEU A 1 229 ? 20.297 -3.738 8.531 1 92.81 229 LEU A C 1
ATOM 1775 O O . LEU A 1 229 ? 21.094 -4.672 8.391 1 92.81 229 LEU A O 1
ATOM 1779 N N . LEU A 1 230 ? 19.031 -3.883 8.641 1 93.25 230 LEU A N 1
ATOM 1780 C CA . LEU A 1 230 ? 18.438 -5.211 8.523 1 93.25 230 LEU A CA 1
ATOM 1781 C C . LEU A 1 230 ? 18.734 -5.812 7.148 1 93.25 230 LEU A C 1
ATOM 1783 O O . LEU A 1 230 ? 19 -7.012 7.035 1 93.25 230 LEU A O 1
ATOM 1787 N N . THR A 1 231 ? 18.641 -4.977 6.215 1 93.5 231 THR A N 1
ATOM 1788 C CA . THR A 1 231 ? 18.953 -5.441 4.867 1 93.5 231 THR A CA 1
ATOM 1789 C C . THR A 1 231 ? 20.406 -5.898 4.766 1 93.5 231 THR A C 1
ATOM 1791 O O . THR A 1 231 ? 20.703 -6.945 4.188 1 93.5 231 THR A O 1
ATOM 1794 N N . LEU A 1 232 ? 21.266 -5.152 5.34 1 93.81 232 LEU A N 1
ATOM 1795 C CA . LEU A 1 232 ? 22.688 -5.5 5.352 1 93.81 232 LEU A CA 1
ATOM 1796 C C . LEU A 1 232 ? 22.906 -6.82 6.078 1 93.81 232 LEU A C 1
ATOM 1798 O O . LEU A 1 232 ? 23.625 -7.691 5.582 1 93.81 232 LEU A O 1
ATOM 1802 N N . ILE A 1 233 ? 22.297 -6.961 7.184 1 93.94 233 ILE A N 1
ATOM 1803 C CA . ILE A 1 233 ? 22.422 -8.188 7.961 1 93.94 233 ILE A CA 1
ATOM 1804 C C . ILE A 1 233 ? 21.875 -9.367 7.16 1 93.94 233 ILE A C 1
ATOM 1806 O O . ILE A 1 233 ? 22.5 -10.43 7.094 1 93.94 233 ILE A O 1
ATOM 1810 N N . GLY A 1 234 ? 20.734 -9.172 6.59 1 92.94 234 GLY A N 1
ATOM 1811 C CA . GLY A 1 234 ? 20.141 -10.219 5.777 1 92.94 234 GLY A CA 1
ATOM 1812 C C . GLY A 1 234 ? 21.016 -10.625 4.605 1 92.94 234 GLY A C 1
ATOM 1813 O O . GLY A 1 234 ? 21.156 -11.82 4.312 1 92.94 234 GLY A O 1
ATOM 1814 N N . TYR A 1 235 ? 21.562 -9.656 3.98 1 90.94 235 TYR A N 1
ATOM 1815 C CA . TYR A 1 235 ? 22.422 -9.953 2.844 1 90.94 235 TYR A CA 1
ATOM 1816 C C . TYR A 1 235 ? 23.688 -10.664 3.293 1 90.94 235 TYR A C 1
ATOM 1818 O O . TYR A 1 235 ? 24.109 -11.656 2.682 1 90.94 235 TYR A O 1
ATOM 1826 N N . SER A 1 236 ? 24.297 -10.273 4.352 1 91.44 236 SER A N 1
ATOM 1827 C CA . SER A 1 236 ? 25.547 -10.812 4.848 1 91.44 236 SER A CA 1
ATOM 1828 C C . SER A 1 236 ? 25.375 -12.234 5.375 1 91.44 236 SER A C 1
ATOM 1830 O O . SER A 1 236 ? 26.328 -13.031 5.359 1 91.44 236 SER A O 1
ATOM 1832 N N . THR A 1 237 ? 24.188 -12.578 5.777 1 92.25 237 THR A N 1
ATOM 1833 C CA . THR A 1 237 ? 23.938 -13.914 6.316 1 92.25 237 THR A CA 1
ATOM 1834 C C . THR A 1 237 ? 23.188 -14.773 5.297 1 92.25 237 THR A C 1
ATOM 1836 O O . THR A 1 237 ? 22.641 -15.812 5.645 1 92.25 237 THR A O 1
ATOM 1839 N N . GLU A 1 238 ? 23.062 -14.25 4.121 1 91.56 238 GLU A N 1
ATOM 1840 C CA . GLU A 1 238 ? 22.5 -14.961 2.979 1 91.56 238 GLU A CA 1
ATOM 1841 C C . GLU A 1 238 ? 21.047 -15.367 3.236 1 91.56 238 GLU A C 1
ATOM 1843 O O . GLU A 1 238 ? 20.656 -16.5 2.963 1 91.56 238 GLU A O 1
ATOM 1848 N N . GLN A 1 239 ? 20.391 -14.43 3.863 1 92.31 239 GLN A N 1
ATOM 1849 C CA . GLN A 1 239 ? 18.984 -14.688 4.133 1 92.31 239 GLN A CA 1
ATOM 1850 C C . GLN A 1 239 ? 18.094 -14.07 3.057 1 92.31 239 GLN A C 1
ATOM 1852 O O . GLN A 1 239 ? 18.297 -12.922 2.652 1 92.31 239 GLN A O 1
ATOM 1857 N N . LEU A 1 240 ? 17.078 -14.805 2.68 1 93.69 240 LEU A N 1
ATOM 1858 C CA . LEU A 1 240 ? 16.219 -14.367 1.589 1 93.69 240 LEU A CA 1
ATOM 1859 C C . LEU A 1 240 ? 15.258 -13.266 2.059 1 93.69 240 LEU A C 1
ATOM 1861 O O . LEU A 1 240 ? 14.703 -12.531 1.24 1 93.69 240 LEU A O 1
ATOM 1865 N N . TRP A 1 241 ? 15.023 -13.141 3.316 1 92.19 241 TRP A N 1
ATOM 1866 C CA . TRP A 1 241 ? 14.086 -12.133 3.799 1 92.19 241 TRP A CA 1
ATOM 1867 C C . TRP A 1 241 ? 14.617 -10.727 3.537 1 92.19 241 TRP A C 1
ATOM 1869 O O . TRP A 1 241 ? 13.883 -9.742 3.646 1 92.19 241 TRP A O 1
ATOM 1879 N N . GLN A 1 242 ? 15.898 -10.633 3.172 1 92.06 242 GLN A N 1
ATOM 1880 C CA . GLN A 1 242 ? 16.469 -9.32 2.869 1 92.06 242 GLN A CA 1
ATOM 1881 C C . GLN A 1 242 ? 15.789 -8.703 1.648 1 92.06 242 GLN A C 1
ATOM 1883 O O . GLN A 1 242 ? 15.75 -7.477 1.507 1 92.06 242 GLN A O 1
ATOM 1888 N N . PHE A 1 243 ? 15.203 -9.477 0.775 1 92.56 243 PHE A N 1
ATOM 1889 C CA . PHE A 1 243 ? 14.492 -8.961 -0.386 1 92.56 243 PHE A CA 1
ATOM 1890 C C . PHE A 1 243 ? 13.234 -8.211 0.042 1 92.56 243 PHE A C 1
ATOM 1892 O O . PHE A 1 243 ? 12.797 -7.281 -0.64 1 92.56 243 PHE A O 1
ATOM 1899 N N . ILE A 1 244 ? 12.656 -8.586 1.138 1 94.5 244 ILE A N 1
ATOM 1900 C CA . ILE A 1 244 ? 11.508 -7.891 1.7 1 94.5 244 ILE A CA 1
ATOM 1901 C C . ILE A 1 244 ? 11.93 -6.516 2.205 1 94.5 244 ILE A C 1
ATOM 1903 O O . ILE A 1 244 ? 11.297 -5.508 1.893 1 94.5 244 ILE A O 1
ATOM 1907 N N . THR A 1 245 ? 13.031 -6.52 2.883 1 93.62 245 THR A N 1
ATOM 1908 C CA . THR A 1 245 ? 13.492 -5.27 3.477 1 93.62 245 THR A CA 1
ATOM 1909 C C . THR A 1 245 ? 13.984 -4.305 2.4 1 93.62 245 THR A C 1
ATOM 1911 O O . THR A 1 245 ? 13.789 -3.092 2.512 1 93.62 245 THR A O 1
ATOM 1914 N N . ILE A 1 246 ? 14.57 -4.797 1.39 1 91.94 246 ILE A N 1
ATOM 1915 C CA . ILE A 1 246 ? 15.031 -3.959 0.289 1 91.94 246 ILE A CA 1
ATOM 1916 C C . ILE A 1 246 ? 13.844 -3.248 -0.351 1 91.94 246 ILE A C 1
ATOM 1918 O O . ILE A 1 246 ? 13.914 -2.055 -0.655 1 91.94 246 ILE A O 1
ATOM 1922 N N . ASP A 1 247 ? 12.789 -3.926 -0.509 1 92.62 247 ASP A N 1
ATOM 1923 C CA . ASP A 1 247 ? 11.602 -3.352 -1.132 1 92.62 247 ASP A CA 1
ATOM 1924 C C . ASP A 1 247 ? 10.93 -2.344 -0.203 1 92.62 247 ASP A C 1
ATOM 1926 O O . ASP A 1 247 ? 10.359 -1.352 -0.662 1 92.62 247 ASP A O 1
ATOM 1930 N N . MET A 1 248 ? 11.078 -2.619 1.029 1 92.19 248 MET A N 1
ATOM 1931 C CA . MET A 1 248 ? 10.461 -1.732 2.01 1 92.19 248 MET A CA 1
ATOM 1932 C C . MET A 1 248 ? 11.234 -0.423 2.125 1 92.19 248 MET A C 1
ATOM 1934 O O . MET A 1 248 ? 10.656 0.62 2.432 1 92.19 248 MET A O 1
ATOM 1938 N N . ILE A 1 249 ? 12.461 -0.439 1.835 1 89.75 249 ILE A N 1
ATOM 1939 C CA . ILE A 1 249 ? 13.336 0.714 2.037 1 89.75 249 ILE A CA 1
ATOM 1940 C C . ILE A 1 249 ? 12.93 1.841 1.09 1 89.75 249 ILE A C 1
ATOM 1942 O O . ILE A 1 249 ? 12.992 3.018 1.45 1 89.75 249 ILE A O 1
ATOM 1946 N N . SER A 1 250 ? 12.469 1.536 -0.048 1 88.81 250 SER A N 1
ATOM 1947 C CA . SER A 1 250 ? 12.219 2.502 -1.112 1 88.81 250 SER A CA 1
ATOM 1948 C C . SER A 1 250 ? 11.219 3.561 -0.671 1 88.81 250 SER A C 1
ATOM 1950 O O . SER A 1 250 ? 11.531 4.754 -0.644 1 88.81 250 SER A O 1
ATOM 1952 N N . PRO A 1 251 ? 10.078 3.117 -0.168 1 87.25 251 PRO A N 1
ATOM 1953 C CA . PRO A 1 251 ? 9.117 4.145 0.252 1 87.25 251 PRO A CA 1
ATOM 1954 C C . PRO A 1 251 ? 9.477 4.77 1.599 1 87.25 251 PRO A C 1
ATOM 1956 O O . PRO A 1 251 ? 8.969 5.84 1.94 1 87.25 251 PRO A O 1
ATOM 1959 N N . ILE A 1 252 ? 10.344 4.203 2.314 1 84.06 252 ILE A N 1
ATOM 1960 C CA . ILE A 1 252 ? 10.703 4.695 3.641 1 84.06 252 ILE A CA 1
ATOM 1961 C C . ILE A 1 252 ? 11.703 5.844 3.512 1 84.06 252 ILE A C 1
ATOM 1963 O O . ILE A 1 252 ? 11.75 6.734 4.363 1 84.06 252 ILE A O 1
ATOM 1967 N N . ILE A 1 253 ? 12.477 5.957 2.471 1 74.81 253 ILE A N 1
ATOM 1968 C CA . ILE A 1 253 ? 13.523 6.945 2.24 1 74.81 253 ILE A CA 1
ATOM 1969 C C . ILE A 1 253 ? 12.945 8.352 2.342 1 74.81 253 ILE A C 1
ATOM 1971 O O . ILE A 1 253 ? 13.508 9.219 3.01 1 74.81 253 ILE A O 1
ATOM 1975 N N . VAL A 1 254 ? 11.766 8.695 1.643 1 60.97 254 VAL A N 1
ATOM 1976 C CA . VAL A 1 254 ? 11.258 10.047 1.456 1 60.97 254 VAL A CA 1
ATOM 1977 C C . VAL A 1 254 ? 10.531 10.508 2.719 1 60.97 254 VAL A C 1
ATOM 1979 O O . VAL A 1 254 ? 10.508 11.703 3.033 1 60.97 254 VAL A O 1
ATOM 1982 N N . SER A 1 255 ? 9.93 9.586 3.453 1 59.06 255 SER A N 1
ATOM 1983 C CA . SER A 1 255 ? 9.172 10.039 4.617 1 59.06 255 SER A CA 1
ATOM 1984 C C . SER A 1 255 ? 10.023 10.953 5.504 1 59.06 255 SER A C 1
ATOM 1986 O O . SER A 1 255 ? 9.516 11.93 6.055 1 59.06 255 SER A O 1
ATOM 1988 N N . ASN A 1 256 ? 11.328 10.875 5.402 1 56.53 256 ASN A N 1
ATOM 1989 C CA . ASN A 1 256 ? 12.242 11.695 6.195 1 56.53 256 ASN A CA 1
ATOM 1990 C C . ASN A 1 256 ? 12.367 13.102 5.621 1 56.53 256 ASN A C 1
ATOM 1992 O O . ASN A 1 256 ? 12.359 14.086 6.371 1 56.53 256 ASN A O 1
ATOM 1996 N N . SER A 1 257 ? 12.391 13.195 4.301 1 54.44 257 SER A N 1
ATOM 1997 C CA . SER A 1 257 ? 12.602 14.492 3.656 1 54.44 257 SER A CA 1
ATOM 1998 C C . SER A 1 257 ? 11.359 15.367 3.748 1 54.44 257 SER A C 1
ATOM 2000 O O . SER A 1 257 ? 11.453 16.578 3.971 1 54.44 257 SER A O 1
ATOM 2002 N N . LEU A 1 258 ? 10.258 14.742 3.766 1 56.72 258 LEU A N 1
ATOM 2003 C CA . LEU A 1 258 ? 8.984 15.453 3.727 1 56.72 258 LEU A CA 1
ATOM 2004 C C . LEU A 1 258 ? 8.625 16 5.105 1 56.72 258 LEU A C 1
ATOM 2006 O O . LEU A 1 258 ? 8.125 17.125 5.223 1 56.72 258 LEU A O 1
ATOM 2010 N N . GLN A 1 259 ? 8.922 15.273 6.039 1 54.5 259 GLN A N 1
ATOM 2011 C CA . GLN A 1 259 ? 8.594 15.695 7.398 1 54.5 259 GLN A CA 1
ATOM 2012 C C . GLN A 1 259 ? 9.422 16.906 7.812 1 54.5 259 GLN A C 1
ATOM 2014 O O . GLN A 1 259 ? 8.922 17.812 8.492 1 54.5 259 GLN A O 1
ATOM 2019 N N . PHE A 1 260 ? 10.586 16.984 7.332 1 53.84 260 PHE A N 1
ATOM 2020 C CA . PHE A 1 260 ? 11.438 18.125 7.637 1 53.84 260 PHE A CA 1
ATOM 2021 C C . PHE A 1 260 ? 10.883 19.406 7.016 1 53.84 260 PHE A C 1
ATOM 2023 O O . PHE A 1 260 ? 10.867 20.453 7.656 1 53.84 260 PHE A O 1
ATOM 2030 N N . SER A 1 261 ? 10.367 19.312 5.891 1 48.31 261 SER A N 1
ATOM 2031 C CA . SER A 1 261 ? 9.859 20.484 5.18 1 48.31 261 SER A CA 1
ATOM 2032 C C . SER A 1 261 ? 8.617 21.047 5.859 1 48.31 261 SER A C 1
ATOM 2034 O O . SER A 1 261 ? 8.398 22.25 5.844 1 48.31 261 SER A O 1
ATOM 2036 N N . GLN A 1 262 ? 7.828 20.25 6.473 1 49.56 262 GLN A N 1
ATOM 2037 C CA . GLN A 1 262 ? 6.578 20.688 7.094 1 49.56 262 GLN A CA 1
ATOM 2038 C C . GLN A 1 262 ? 6.844 21.438 8.391 1 49.56 262 GLN A C 1
ATOM 2040 O O . GLN A 1 262 ? 6.078 22.328 8.766 1 49.56 262 GLN A O 1
ATOM 2045 N N . HIS A 1 263 ? 7.898 21.156 9.078 1 47.75 263 HIS A N 1
ATOM 2046 C CA . HIS A 1 263 ? 8.023 21.672 10.438 1 47.75 263 HIS A CA 1
ATOM 2047 C C . HIS A 1 263 ? 8.953 22.875 10.484 1 47.75 263 HIS A C 1
ATOM 2049 O O . HIS A 1 263 ? 8.953 23.625 11.461 1 47.75 263 HIS A O 1
ATOM 2055 N N . VAL A 1 264 ? 9.898 22.953 9.648 1 44.56 264 VAL A N 1
ATOM 2056 C CA . VAL A 1 264 ? 10.781 24.109 9.641 1 44.56 264 VAL A CA 1
ATOM 2057 C C . VAL A 1 264 ? 9.992 25.359 9.234 1 44.56 264 VAL A C 1
ATOM 2059 O O . VAL A 1 264 ? 10.453 26.484 9.438 1 44.56 264 VAL A O 1
ATOM 2062 N N . GLN A 1 265 ? 8.734 25.219 9 1 39.06 265 GLN A N 1
ATOM 2063 C CA . GLN A 1 265 ? 7.977 26.438 8.734 1 39.06 265 GLN A CA 1
ATOM 2064 C C . GLN A 1 265 ? 7.266 26.922 10 1 39.06 265 GLN A C 1
ATOM 2066 O O . GLN A 1 265 ? 6.73 26.125 10.766 1 39.06 265 GLN A O 1
ATOM 2071 N N . MET B 1 1 ? -5.465 -8.641 -24 1 49.31 1 MET B N 1
ATOM 2072 C CA . MET B 1 1 ? -5.293 -9.883 -23.25 1 49.31 1 MET B CA 1
ATOM 2073 C C . MET B 1 1 ? -6.359 -10.016 -22.172 1 49.31 1 MET B C 1
ATOM 2075 O O . MET B 1 1 ? -6.828 -9.016 -21.625 1 49.31 1 MET B O 1
ATOM 2079 N N . VAL B 1 2 ? -7.059 -11.125 -22.141 1 75.19 2 VAL B N 1
ATOM 2080 C CA . VAL B 1 2 ? -8.148 -11.43 -21.219 1 75.19 2 VAL B CA 1
ATOM 2081 C C . VAL B 1 2 ? -7.586 -11.625 -19.812 1 75.19 2 VAL B C 1
ATOM 2083 O O . VAL B 1 2 ? -6.594 -12.328 -19.625 1 75.19 2 VAL B O 1
ATOM 2086 N N . LEU B 1 3 ? -7.965 -10.828 -18.875 1 88.81 3 LEU B N 1
ATOM 2087 C CA . LEU B 1 3 ? -7.559 -10.852 -17.484 1 88.81 3 LEU B CA 1
ATOM 2088 C C . LEU B 1 3 ? -7.934 -12.172 -16.828 1 88.81 3 LEU B C 1
ATOM 2090 O O . LEU B 1 3 ? -9.07 -12.641 -16.953 1 88.81 3 LEU B O 1
ATOM 2094 N N . SER B 1 4 ? -6.969 -12.914 -16.344 1 91.94 4 SER B N 1
ATOM 2095 C CA . SER B 1 4 ? -7.238 -14.148 -15.625 1 91.94 4 SER B CA 1
ATOM 2096 C C . SER B 1 4 ? -7.582 -13.875 -14.164 1 91.94 4 SER B C 1
ATOM 2098 O O . SER B 1 4 ? -7.367 -12.773 -13.672 1 91.94 4 SER B O 1
ATOM 2100 N N . PHE B 1 5 ? -8.141 -14.906 -13.469 1 92.69 5 PHE B N 1
ATOM 2101 C CA . PHE B 1 5 ? -8.453 -14.797 -12.055 1 92.69 5 PHE B CA 1
ATOM 2102 C C . PHE B 1 5 ? -7.207 -14.445 -11.25 1 92.69 5 PHE B C 1
ATOM 2104 O O . PHE B 1 5 ? -7.242 -13.555 -10.398 1 92.69 5 PHE B O 1
ATOM 2111 N N . ALA B 1 6 ? -6.129 -15.125 -11.547 1 94 6 ALA B N 1
ATOM 2112 C CA . ALA B 1 6 ? -4.883 -14.922 -10.812 1 94 6 ALA B CA 1
ATOM 2113 C C . ALA B 1 6 ? -4.359 -13.5 -11.008 1 94 6 ALA B C 1
ATOM 2115 O O . ALA B 1 6 ? -3.908 -12.867 -10.055 1 94 6 ALA B O 1
ATOM 2116 N N . GLN B 1 7 ? -4.48 -13 -12.195 1 94.44 7 GLN B N 1
ATOM 2117 C CA . GLN B 1 7 ? -4.016 -11.648 -12.5 1 94.44 7 GLN B CA 1
ATOM 2118 C C . GLN B 1 7 ? -4.867 -10.602 -11.789 1 94.44 7 GLN B C 1
ATOM 2120 O O . GLN B 1 7 ? -4.34 -9.648 -11.211 1 94.44 7 GLN B O 1
ATOM 2125 N N . ALA B 1 8 ? -6.117 -10.789 -11.859 1 94.81 8 ALA B N 1
ATOM 2126 C CA . ALA B 1 8 ? -7.035 -9.852 -11.227 1 94.81 8 ALA B CA 1
ATOM 2127 C C . ALA B 1 8 ? -6.816 -9.805 -9.711 1 94.81 8 ALA B C 1
ATOM 2129 O O . ALA B 1 8 ? -6.758 -8.727 -9.125 1 94.81 8 ALA B O 1
ATOM 2130 N N . GLU B 1 9 ? -6.688 -10.93 -9.125 1 95.56 9 GLU B N 1
ATOM 2131 C CA . GLU B 1 9 ? -6.516 -11.016 -7.676 1 95.56 9 GLU B CA 1
ATOM 2132 C C . GLU B 1 9 ? -5.164 -10.453 -7.246 1 95.56 9 GLU B C 1
ATOM 2134 O O . GLU B 1 9 ? -5.059 -9.812 -6.195 1 95.56 9 GLU B O 1
ATOM 2139 N N . LEU B 1 10 ? -4.168 -10.695 -8.023 1 95.75 10 LEU B N 1
ATOM 2140 C CA . LEU B 1 10 ? -2.846 -10.172 -7.711 1 95.75 10 LEU B CA 1
ATOM 2141 C C . LEU B 1 10 ? -2.836 -8.641 -7.777 1 95.75 10 LEU B C 1
ATOM 2143 O O . LEU B 1 10 ? -2.377 -7.98 -6.848 1 95.75 10 LEU B O 1
ATOM 2147 N N . ILE B 1 11 ? -3.363 -8.125 -8.844 1 95.44 11 ILE B N 1
ATOM 2148 C CA . ILE B 1 11 ? -3.432 -6.676 -9 1 95.44 11 ILE B CA 1
ATOM 2149 C C . ILE B 1 11 ? -4.312 -6.082 -7.902 1 95.44 11 ILE B C 1
ATOM 2151 O O . ILE B 1 11 ? -3.99 -5.031 -7.344 1 95.44 11 ILE B O 1
ATOM 2155 N N . GLY B 1 12 ? -5.387 -6.77 -7.633 1 96.31 12 GLY B N 1
ATOM 2156 C CA . GLY B 1 12 ? -6.258 -6.336 -6.555 1 96.31 12 GLY B CA 1
ATOM 2157 C C . GLY B 1 12 ? -5.551 -6.262 -5.211 1 96.31 12 GLY B C 1
ATOM 2158 O O . GLY B 1 12 ? -5.711 -5.289 -4.473 1 96.31 12 GLY B O 1
ATOM 2159 N N . LEU B 1 13 ? -4.805 -7.258 -4.941 1 96.56 13 LEU B N 1
ATOM 2160 C CA . LEU B 1 13 ? -4.066 -7.301 -3.682 1 96.56 13 LEU B CA 1
ATOM 2161 C C . LEU B 1 13 ? -3.053 -6.164 -3.609 1 96.56 13 LEU B C 1
ATOM 2163 O O . LEU B 1 13 ? -2.898 -5.527 -2.562 1 96.56 13 LEU B O 1
ATOM 2167 N N . ILE B 1 14 ? -2.385 -5.902 -4.668 1 96.62 14 ILE B N 1
ATOM 2168 C CA . ILE B 1 14 ? -1.374 -4.852 -4.723 1 96.62 14 ILE B CA 1
ATOM 2169 C C . ILE B 1 14 ? -2.029 -3.494 -4.488 1 96.62 14 ILE B C 1
ATOM 2171 O O . ILE B 1 14 ? -1.565 -2.709 -3.656 1 96.62 14 ILE B O 1
ATOM 2175 N N . LEU B 1 15 ? -3.066 -3.268 -5.125 1 95 15 LEU B N 1
ATOM 2176 C CA . LEU B 1 15 ? -3.756 -1.989 -4.984 1 95 15 LEU B CA 1
ATOM 2177 C C . LEU B 1 15 ? -4.418 -1.876 -3.617 1 95 15 LEU B C 1
ATOM 2179 O O . LEU B 1 15 ? -4.453 -0.794 -3.027 1 95 15 LEU B O 1
ATOM 2183 N N . HIS B 1 16 ? -4.977 -2.98 -3.18 1 96.38 16 HIS B N 1
ATOM 2184 C CA . HIS B 1 16 ? -5.5 -3.012 -1.82 1 96.38 16 HIS B CA 1
ATOM 2185 C C . HIS B 1 16 ? -4.43 -2.623 -0.807 1 96.38 16 HIS B C 1
ATOM 2187 O O . HIS B 1 16 ? -4.688 -1.828 0.1 1 96.38 16 HIS B O 1
ATOM 2193 N N . SER B 1 17 ? -3.289 -3.152 -0.966 1 96.25 17 SER B N 1
ATOM 2194 C CA . SER B 1 17 ? -2.193 -2.867 -0.046 1 96.25 17 SER B CA 1
ATOM 2195 C C . SER B 1 17 ? -1.801 -1.394 -0.095 1 96.25 17 SER B C 1
ATOM 2197 O O . SER B 1 17 ? -1.56 -0.775 0.943 1 96.25 17 SER B O 1
ATOM 2199 N N . CYS B 1 18 ? -1.738 -0.896 -1.277 1 94.38 18 CYS B N 1
ATOM 2200 C CA . CYS B 1 18 ? -1.419 0.517 -1.445 1 94.38 18 CYS B CA 1
ATOM 2201 C C . CYS B 1 18 ? -2.449 1.396 -0.745 1 94.38 18 CYS B C 1
ATOM 2203 O O . CYS B 1 18 ? -2.09 2.279 0.035 1 94.38 18 CYS B O 1
ATOM 2205 N N . LEU B 1 19 ? -3.672 1.116 -0.986 1 93.12 19 LEU B N 1
ATOM 2206 C CA . LEU B 1 19 ? -4.75 1.896 -0.39 1 93.12 19 LEU B CA 1
ATOM 2207 C C . LEU B 1 19 ? -4.816 1.668 1.116 1 93.12 19 LEU B C 1
ATOM 2209 O O . LEU B 1 19 ? -5.176 2.574 1.87 1 93.12 19 LEU B O 1
ATOM 2213 N N . PHE B 1 20 ? -4.48 0.466 1.534 1 93.25 20 PHE B N 1
ATOM 2214 C CA . PHE B 1 20 ? -4.441 0.165 2.961 1 93.25 20 PHE B CA 1
ATOM 2215 C C . PHE B 1 20 ? -3.398 1.022 3.666 1 93.25 20 PHE B C 1
ATOM 2217 O O . PHE B 1 20 ? -3.607 1.451 4.805 1 93.25 20 PHE B O 1
ATOM 2224 N N . GLY B 1 21 ? -2.299 1.257 3.041 1 90.5 21 GLY B N 1
ATOM 2225 C CA . GLY B 1 21 ? -1.315 2.174 3.596 1 90.5 21 GLY B CA 1
ATOM 2226 C C . GLY B 1 21 ? -1.862 3.57 3.822 1 90.5 21 GLY B C 1
ATOM 2227 O O . GLY B 1 21 ? -1.644 4.164 4.879 1 90.5 21 GLY B O 1
ATOM 2228 N N . LEU B 1 22 ? -2.514 4.043 2.824 1 85.94 22 LEU B N 1
ATOM 2229 C CA . LEU B 1 22 ? -3.17 5.34 2.951 1 85.94 22 LEU B CA 1
ATOM 2230 C C . LEU B 1 22 ? -4.191 5.324 4.082 1 85.94 22 LEU B C 1
ATOM 2232 O O . LEU B 1 22 ? -4.27 6.27 4.871 1 85.94 22 LEU B O 1
ATOM 2236 N N . TYR B 1 23 ? -4.863 4.242 4.215 1 87.38 23 TYR B N 1
ATOM 2237 C CA . TYR B 1 23 ? -5.883 4.066 5.242 1 87.38 23 TYR B CA 1
ATOM 2238 C C . TYR B 1 23 ? -5.262 4.074 6.637 1 87.38 23 TYR B C 1
ATOM 2240 O O . TYR B 1 23 ? -5.816 4.664 7.566 1 87.38 23 TYR B O 1
ATOM 2248 N N . LEU B 1 24 ? -4.148 3.428 6.758 1 84.62 24 LEU B N 1
ATOM 2249 C CA . LEU B 1 24 ? -3.457 3.389 8.047 1 84.62 24 LEU B CA 1
ATOM 2250 C C . LEU B 1 24 ? -3.123 4.797 8.523 1 84.62 24 LEU B C 1
ATOM 2252 O O . LEU B 1 24 ? -3.35 5.133 9.688 1 84.62 24 LEU B O 1
ATOM 2256 N N . PHE B 1 25 ? -2.723 5.582 7.664 1 77.5 25 PHE B N 1
ATOM 2257 C CA . PHE B 1 25 ? -2.371 6.953 8.016 1 77.5 25 PHE B CA 1
ATOM 2258 C C . PHE B 1 25 ? -3.605 7.738 8.445 1 77.5 25 PHE B C 1
ATOM 2260 O O . PHE B 1 25 ? -3.59 8.422 9.469 1 77.5 25 PHE B O 1
ATOM 2267 N N . LEU B 1 26 ? -4.574 7.609 7.617 1 77.25 26 LEU B N 1
ATOM 2268 C CA . LEU B 1 26 ? -5.793 8.359 7.898 1 77.25 26 LEU B CA 1
ATOM 2269 C C . LEU B 1 26 ? -6.406 7.918 9.227 1 77.25 26 LEU B C 1
ATOM 2271 O O . LEU B 1 26 ? -6.914 8.75 9.984 1 77.25 26 LEU B O 1
ATOM 2275 N N . PHE B 1 27 ? -6.344 6.641 9.484 1 83.81 27 PHE B N 1
ATOM 2276 C CA . PHE B 1 27 ? -6.906 6.105 10.719 1 83.81 27 PHE B CA 1
ATOM 2277 C C . PHE B 1 27 ? -6.156 6.637 11.938 1 83.81 27 PHE B C 1
ATOM 2279 O O . PHE B 1 27 ? -6.77 7.172 12.859 1 83.81 27 PHE B O 1
ATOM 2286 N N . PHE B 1 28 ? -4.902 6.66 11.914 1 77.56 28 PHE B N 1
ATOM 2287 C CA . PHE B 1 28 ? -4.125 7.039 13.086 1 77.56 28 PHE B CA 1
ATOM 2288 C C . PHE B 1 28 ? -4.062 8.555 13.227 1 77.56 28 PHE B C 1
ATOM 2290 O O . PHE B 1 28 ? -3.979 9.078 14.336 1 77.56 28 PHE B O 1
ATOM 2297 N N . SER B 1 29 ? -4.098 9.273 12.156 1 70.75 29 SER B N 1
ATOM 2298 C CA . SER B 1 29 ? -4.113 10.727 12.227 1 70.75 29 SER B CA 1
ATOM 2299 C C . SER B 1 29 ? -5.445 11.242 12.766 1 70.75 29 SER B C 1
ATOM 2301 O O . SER B 1 29 ? -5.512 12.344 13.32 1 70.75 29 SER B O 1
ATOM 2303 N N . SER B 1 30 ? -6.457 10.461 12.594 1 71.25 30 SER B N 1
ATOM 2304 C CA . SER B 1 30 ? -7.785 10.906 13.016 1 71.25 30 SER B CA 1
ATOM 2305 C C . SER B 1 30 ? -8.055 10.531 14.469 1 71.25 30 SER B C 1
ATOM 2307 O O . SER B 1 30 ? -8.969 11.078 15.094 1 71.25 30 SER B O 1
ATOM 2309 N N . LEU B 1 31 ? -7.309 9.672 15.086 1 72 31 LEU B N 1
ATOM 2310 C CA . LEU B 1 31 ? -7.555 9.125 16.422 1 72 31 LEU B CA 1
ATOM 2311 C C . LEU B 1 31 ? -7.508 10.227 17.469 1 72 31 LEU B C 1
ATOM 2313 O O . LEU B 1 31 ? -8.383 10.297 18.344 1 72 31 LEU B O 1
ATOM 2317 N N . PRO B 1 32 ? -6.465 11.125 17.406 1 62.19 32 PRO B N 1
ATOM 2318 C CA . PRO B 1 32 ? -6.434 12.164 18.438 1 62.19 32 PRO B CA 1
ATOM 2319 C C . PRO B 1 32 ? -7.652 13.086 18.391 1 62.19 32 PRO B C 1
ATOM 2321 O O . PRO B 1 32 ? -8.117 13.555 19.438 1 62.19 32 PRO B O 1
ATOM 2324 N N . PHE B 1 33 ? -8.148 13.344 17.281 1 59.81 33 PHE B N 1
ATOM 2325 C CA . PHE B 1 33 ? -9.312 14.211 17.109 1 59.81 33 PHE B CA 1
ATOM 2326 C C . PHE B 1 33 ? -10.57 13.531 17.625 1 59.81 33 PHE B C 1
ATOM 2328 O O . PHE B 1 33 ? -11.484 14.195 18.125 1 59.81 33 PHE B O 1
ATOM 2335 N N . ASN B 1 34 ? -10.516 12.312 17.531 1 60.19 34 ASN B N 1
ATOM 2336 C CA . ASN B 1 34 ? -11.695 11.57 17.969 1 60.19 34 ASN B CA 1
ATOM 2337 C C . ASN B 1 34 ? -11.68 11.328 19.484 1 60.19 34 ASN B C 1
ATOM 2339 O O . ASN B 1 34 ? -12.727 11.18 20.094 1 60.19 34 ASN B O 1
ATOM 2343 N N . ILE B 1 35 ? -10.391 11.305 19.984 1 58.19 35 ILE B N 1
ATOM 2344 C CA . ILE B 1 35 ? -10.258 11.047 21.422 1 58.19 35 ILE B CA 1
ATOM 2345 C C . ILE B 1 35 ? -10.375 12.359 22.188 1 58.19 35 ILE B C 1
ATOM 2347 O O . ILE B 1 35 ? -10.891 12.383 23.312 1 58.19 35 ILE B O 1
ATOM 2351 N N . ASP B 1 36 ? -9.695 13.539 21.797 1 55.09 36 ASP B N 1
ATOM 2352 C CA . ASP B 1 36 ? -9.633 14.797 22.531 1 55.09 36 ASP B CA 1
ATOM 2353 C C . ASP B 1 36 ? -11.023 15.398 22.703 1 55.09 36 ASP B C 1
ATOM 2355 O O . ASP B 1 36 ? -11.547 16.031 21.781 1 55.09 36 ASP B O 1
ATOM 2359 N N . VAL B 1 37 ? -11.836 14.836 23.375 1 48.62 37 VAL B N 1
ATOM 2360 C CA . VAL B 1 37 ? -13.211 15.094 23.781 1 48.62 37 VAL B CA 1
ATOM 2361 C C . VAL B 1 37 ? -13.281 16.391 24.578 1 48.62 37 VAL B C 1
ATOM 2363 O O . VAL B 1 37 ? -13.273 16.375 25.812 1 48.62 37 VAL B O 1
ATOM 2366 N N . GLU B 1 38 ? -12.375 17.188 24.547 1 43.59 38 GLU B N 1
ATOM 2367 C CA . GLU B 1 38 ? -12.859 18.281 25.375 1 43.59 38 GLU B CA 1
ATOM 2368 C C . GLU B 1 38 ? -14.211 18.797 24.891 1 43.59 38 GLU B C 1
ATOM 2370 O O . GLU B 1 38 ? -14.695 19.828 25.359 1 43.59 38 GLU B O 1
ATOM 2375 N N . PHE B 1 39 ? -14.742 18.094 23.953 1 47.69 39 PHE B N 1
ATOM 2376 C CA . PHE B 1 39 ? -15.953 18.75 23.484 1 47.69 39 PHE B CA 1
ATOM 2377 C C . PHE B 1 39 ? -17.125 18.422 24.391 1 47.69 39 PHE B C 1
ATOM 2379 O O . PHE B 1 39 ? -17.078 17.484 25.188 1 47.69 39 PHE B O 1
ATOM 2386 N N . SER B 1 40 ? -18.234 19.172 24.25 1 49.97 40 SER B N 1
ATOM 2387 C CA . SER B 1 40 ? -19.547 19.094 24.891 1 49.97 40 SER B CA 1
ATOM 2388 C C . SER B 1 40 ? -20.094 17.672 24.859 1 49.97 40 SER B C 1
ATOM 2390 O O . SER B 1 40 ? -19.719 16.875 24 1 49.97 40 SER B O 1
ATOM 2392 N N . VAL B 1 41 ? -20.797 17.25 25.906 1 47.5 41 VAL B N 1
ATOM 2393 C CA . VAL B 1 41 ? -21.375 15.945 26.172 1 47.5 41 VAL B CA 1
ATOM 2394 C C . VAL B 1 41 ? -21.969 15.367 24.891 1 47.5 41 VAL B C 1
ATOM 2396 O O . VAL B 1 41 ? -21.812 14.18 24.609 1 47.5 41 VAL B O 1
ATOM 2399 N N . ARG B 1 42 ? -22.734 16.141 24.141 1 50.16 42 ARG B N 1
ATOM 2400 C CA . ARG B 1 42 ? -23.422 15.703 22.938 1 50.16 42 ARG B CA 1
ATOM 2401 C C . ARG B 1 42 ? -22.438 15.344 21.844 1 50.16 42 ARG B C 1
ATOM 2403 O O . ARG B 1 42 ? -22.609 14.352 21.125 1 50.16 42 ARG B O 1
ATOM 2410 N N . LEU B 1 43 ? -21.438 16 21.766 1 55.88 43 LEU B N 1
ATOM 2411 C CA . LEU B 1 43 ? -20.406 15.789 20.75 1 55.88 43 LEU B CA 1
ATOM 2412 C C . LEU B 1 43 ? -19.562 14.562 21.078 1 55.88 43 LEU B C 1
ATOM 2414 O O . LEU B 1 43 ? -19.016 13.922 20.172 1 55.88 43 LEU B O 1
ATOM 2418 N N . LYS B 1 44 ? -19.766 14.266 22.328 1 59.53 44 LYS B N 1
ATOM 2419 C CA . LYS B 1 44 ? -19.016 13.102 22.797 1 59.53 44 LYS B CA 1
ATOM 2420 C C . LYS B 1 44 ? -19.656 11.805 22.312 1 59.53 44 LYS B C 1
ATOM 2422 O O . LYS B 1 44 ? -18.953 10.875 21.906 1 59.53 44 LYS B O 1
ATOM 2427 N N . ALA B 1 45 ? -21.125 11.75 22.5 1 57.91 45 ALA B N 1
ATOM 2428 C CA . ALA B 1 45 ? -21.812 10.523 22.078 1 57.91 45 ALA B CA 1
ATOM 2429 C C . ALA B 1 45 ? -21.594 10.266 20.594 1 57.91 45 ALA B C 1
ATOM 2431 O O . ALA B 1 45 ? -21.344 9.125 20.188 1 57.91 45 ALA B O 1
ATOM 2432 N N . PHE B 1 46 ? -21.781 11.242 19.781 1 60.72 46 PHE B N 1
ATOM 2433 C CA . PHE B 1 46 ? -21.562 11.164 18.344 1 60.72 46 PHE B CA 1
ATOM 2434 C C . PHE B 1 46 ? -20.141 10.695 18.047 1 60.72 46 PHE B C 1
ATOM 2436 O O . PHE B 1 46 ? -19.953 9.797 17.219 1 60.72 46 PHE B O 1
ATOM 2443 N N . ASN B 1 47 ? -19.391 11.141 18.844 1 65.81 47 ASN B N 1
ATOM 2444 C CA . ASN B 1 47 ? -17.969 10.82 18.641 1 65.81 47 ASN B CA 1
ATOM 2445 C C . ASN B 1 47 ? -17.672 9.375 19.031 1 65.81 47 ASN B C 1
ATOM 2447 O O . ASN B 1 47 ? -16.844 8.727 18.391 1 65.81 47 ASN B O 1
ATOM 2451 N N . ASN B 1 48 ? -18.609 8.938 19.922 1 75.12 48 ASN B N 1
ATOM 2452 C CA . ASN B 1 48 ? -18.359 7.57 20.359 1 75.12 48 ASN B CA 1
ATOM 2453 C C . ASN B 1 48 ? -18.781 6.547 19.312 1 75.12 48 ASN B C 1
ATOM 2455 O O . ASN B 1 48 ? -18.094 5.547 19.109 1 75.12 48 ASN B O 1
ATOM 2459 N N . VAL B 1 49 ? -20 6.82 18.672 1 77.25 49 VAL B N 1
ATOM 2460 C CA . VAL B 1 49 ? -20.484 5.906 17.641 1 77.25 49 VAL B CA 1
ATOM 2461 C C . VAL B 1 49 ? -19.516 5.898 16.453 1 77.25 49 VAL B C 1
ATOM 2463 O O . VAL B 1 49 ? -19.172 4.84 15.922 1 77.25 49 VAL B O 1
ATOM 2466 N N . LEU B 1 50 ? -19.047 6.992 16.141 1 78.12 50 LEU B N 1
ATOM 2467 C CA . LEU B 1 50 ? -18.141 7.098 15.008 1 78.12 50 LEU B CA 1
ATOM 2468 C C . LEU B 1 50 ? -16.781 6.473 15.336 1 78.12 50 LEU B C 1
ATOM 2470 O O . LEU B 1 50 ? -16.188 5.801 14.492 1 78.12 50 LEU B O 1
ATOM 2474 N N . LEU B 1 51 ? -16.406 6.676 16.547 1 81.44 51 LEU B N 1
ATOM 2475 C CA . LEU B 1 51 ? -15.133 6.098 16.969 1 81.44 51 LEU B CA 1
ATOM 2476 C C . LEU B 1 51 ? -15.211 4.574 17 1 81.44 51 LEU B C 1
ATOM 2478 O O . LEU B 1 51 ? -14.305 3.896 16.516 1 81.44 51 LEU B O 1
ATOM 2482 N N . THR B 1 52 ? -16.281 4.102 17.562 1 86.5 52 THR B N 1
ATOM 2483 C CA . THR B 1 52 ? -16.453 2.656 17.641 1 86.5 52 THR B CA 1
ATOM 2484 C C . THR B 1 52 ? -16.531 2.047 16.25 1 86.5 52 THR B C 1
ATOM 2486 O O . THR B 1 52 ? -15.914 1.01 15.984 1 86.5 52 THR B O 1
ATOM 2489 N N . SER B 1 53 ? -17.266 2.672 15.367 1 87.44 53 SER B N 1
ATOM 2490 C CA . SER B 1 53 ? -17.391 2.184 14 1 87.44 53 SER B CA 1
ATOM 2491 C C . SER B 1 53 ? -16.031 2.201 13.289 1 87.44 53 SER B C 1
ATOM 2493 O O . SER B 1 53 ? -15.711 1.273 12.547 1 87.44 53 SER B O 1
ATOM 2495 N N . ASN B 1 54 ? -15.281 3.213 13.578 1 85.88 54 ASN B N 1
ATOM 2496 C CA . ASN B 1 54 ? -13.977 3.322 12.945 1 85.88 54 ASN B CA 1
ATOM 2497 C C . ASN B 1 54 ? -13.023 2.23 13.43 1 85.88 54 ASN B C 1
ATOM 2499 O O . ASN B 1 54 ? -12.25 1.684 12.648 1 85.88 54 ASN B O 1
ATOM 2503 N N . ILE B 1 55 ? -13.086 1.907 14.656 1 88.75 55 ILE B N 1
ATOM 2504 C CA . ILE B 1 55 ? -12.234 0.86 15.211 1 88.75 55 ILE B CA 1
ATOM 2505 C C . ILE B 1 55 ? -12.648 -0.496 14.648 1 88.75 55 ILE B C 1
ATOM 2507 O O . ILE B 1 55 ? -11.797 -1.305 14.273 1 88.75 55 ILE B O 1
ATOM 2511 N N . LEU B 1 56 ? -13.922 -0.659 14.617 1 92.44 56 LEU B N 1
ATOM 2512 C CA . LEU B 1 56 ? -14.43 -1.91 14.062 1 92.44 56 LEU B CA 1
ATOM 2513 C C . LEU B 1 56 ? -14.031 -2.055 12.594 1 92.44 56 LEU B C 1
ATOM 2515 O O . LEU B 1 56 ? -13.594 -3.127 12.172 1 92.44 56 LEU B O 1
ATOM 2519 N N . LEU B 1 57 ? -14.18 -1.02 11.883 1 92.94 57 LEU B N 1
ATOM 2520 C CA . LEU B 1 57 ? -13.812 -1.044 10.469 1 92.94 57 LEU B CA 1
ATOM 2521 C C . LEU B 1 57 ? -12.312 -1.287 10.297 1 92.94 57 LEU B C 1
ATOM 2523 O O . LEU B 1 57 ? -11.898 -2.018 9.398 1 92.94 57 LEU B O 1
ATOM 2527 N N . PHE B 1 58 ? -11.539 -0.727 11.156 1 92.19 58 PHE B N 1
ATOM 2528 C CA . PHE B 1 58 ? -10.094 -0.942 11.102 1 92.19 58 PHE B CA 1
ATOM 2529 C C . PHE B 1 58 ? -9.758 -2.416 11.289 1 92.19 58 PHE B C 1
ATOM 2531 O O . PHE B 1 58 ? -8.938 -2.969 10.555 1 92.19 58 PHE B O 1
ATOM 2538 N N . MET B 1 59 ? -10.406 -2.984 12.203 1 94.88 59 MET B N 1
ATOM 2539 C CA . MET B 1 59 ? -10.164 -4.398 12.477 1 94.88 59 MET B CA 1
ATOM 2540 C C . MET B 1 59 ? -10.594 -5.262 11.297 1 94.88 59 MET B C 1
ATOM 2542 O O . MET B 1 59 ? -9.867 -6.172 10.891 1 94.88 59 MET B O 1
ATOM 2546 N N . LEU B 1 60 ? -11.68 -4.984 10.766 1 96 60 LEU B N 1
ATOM 2547 C CA . LEU B 1 60 ? -12.227 -5.785 9.68 1 96 60 LEU B CA 1
ATOM 2548 C C . LEU B 1 60 ? -11.406 -5.605 8.406 1 96 60 LEU B C 1
ATOM 2550 O O . LEU B 1 60 ? -11.102 -6.582 7.715 1 96 60 LEU B O 1
ATOM 2554 N N . ILE B 1 61 ? -11.055 -4.371 8.102 1 95 61 ILE B N 1
ATOM 2555 C CA . ILE B 1 61 ? -10.289 -4.078 6.895 1 95 61 ILE B CA 1
ATOM 2556 C C . ILE B 1 61 ? -8.891 -4.684 7.008 1 95 61 ILE B C 1
ATOM 2558 O O . ILE B 1 61 ? -8.367 -5.234 6.039 1 95 61 ILE B O 1
ATOM 2562 N N . SER B 1 62 ? -8.297 -4.613 8.195 1 95.44 62 SER B N 1
ATOM 2563 C CA . SER B 1 62 ? -7.004 -5.238 8.43 1 95.44 62 SER B CA 1
ATOM 2564 C C . SER B 1 62 ? -7.082 -6.75 8.273 1 95.44 62 SER B C 1
ATOM 2566 O O . SER B 1 62 ? -6.215 -7.359 7.641 1 95.44 62 SER B O 1
ATOM 2568 N N . ALA B 1 63 ? -8.086 -7.273 8.828 1 96.81 63 ALA B N 1
ATOM 2569 C CA . ALA B 1 63 ? -8.281 -8.719 8.703 1 96.81 63 ALA B CA 1
ATOM 2570 C C . ALA B 1 63 ? -8.477 -9.117 7.246 1 96.81 63 ALA B C 1
ATOM 2572 O O . ALA B 1 63 ? -7.934 -10.133 6.793 1 96.81 63 ALA B O 1
ATOM 2573 N N . HIS B 1 64 ? -9.289 -8.391 6.551 1 97.25 64 HIS B N 1
ATOM 2574 C CA . HIS B 1 64 ? -9.523 -8.641 5.133 1 97.25 64 HIS B CA 1
ATOM 2575 C C . HIS B 1 64 ? -8.219 -8.617 4.348 1 97.25 64 HIS B C 1
ATOM 2577 O O . HIS B 1 64 ? -7.973 -9.492 3.518 1 97.25 64 HIS B O 1
ATOM 2583 N N . TRP B 1 65 ? -7.383 -7.652 4.641 1 96.88 65 TRP B N 1
ATOM 2584 C CA . TRP B 1 65 ? -6.086 -7.531 3.986 1 96.88 65 TRP B CA 1
ATOM 2585 C C . TRP B 1 65 ? -5.207 -8.742 4.289 1 96.88 65 TRP B C 1
ATOM 2587 O O . TRP B 1 65 ? -4.578 -9.305 3.389 1 96.88 65 TRP B O 1
ATOM 2597 N N . VAL B 1 66 ? -5.203 -9.164 5.527 1 96.81 66 VAL B N 1
ATOM 2598 C CA . VAL B 1 66 ? -4.398 -10.312 5.945 1 96.81 66 VAL B CA 1
ATOM 2599 C C . VAL B 1 66 ? -4.883 -11.57 5.234 1 96.81 66 VAL B C 1
ATOM 2601 O O . VAL B 1 66 ? -4.078 -12.375 4.766 1 96.81 66 VAL B O 1
ATOM 2604 N N . VAL B 1 67 ? -6.152 -11.734 5.152 1 97.31 67 VAL B N 1
ATOM 2605 C CA . VAL B 1 67 ? -6.723 -12.906 4.492 1 97.31 67 VAL B CA 1
ATOM 2606 C C . VAL B 1 67 ? -6.309 -12.922 3.021 1 97.31 67 VAL B C 1
ATOM 2608 O O . VAL B 1 67 ? -5.992 -13.977 2.471 1 97.31 67 VAL B O 1
ATOM 2611 N N . GLN B 1 68 ? -6.301 -11.75 2.408 1 97.62 68 GLN B N 1
ATOM 2612 C CA . GLN B 1 68 ? -5.879 -11.672 1.012 1 97.62 68 GLN B CA 1
ATOM 2613 C C . GLN B 1 68 ? -4.414 -12.062 0.854 1 97.62 68 GLN B C 1
ATOM 2615 O O . GLN B 1 68 ? -4.035 -12.672 -0.146 1 97.62 68 GLN B O 1
ATOM 2620 N N . ILE B 1 69 ? -3.633 -11.719 1.791 1 96.5 69 ILE B N 1
ATOM 2621 C CA . ILE B 1 69 ? -2.221 -12.086 1.764 1 96.5 69 ILE B CA 1
ATOM 2622 C C . ILE B 1 69 ? -2.082 -13.602 1.879 1 96.5 69 ILE B C 1
ATOM 2624 O O . ILE B 1 69 ? -1.334 -14.219 1.119 1 96.5 69 ILE B O 1
ATOM 2628 N N . VAL B 1 70 ? -2.812 -14.188 2.773 1 96.38 70 VAL B N 1
ATOM 2629 C CA . VAL B 1 70 ? -2.766 -15.633 2.969 1 96.38 70 VAL B CA 1
ATOM 2630 C C . VAL B 1 70 ? -3.234 -16.344 1.7 1 96.38 70 VAL B C 1
ATOM 2632 O O . VAL B 1 70 ? -2.617 -17.312 1.26 1 96.38 70 VAL B O 1
ATOM 2635 N N . ARG B 1 71 ? -4.273 -15.82 1.142 1 96.44 71 ARG B N 1
ATOM 2636 C CA . ARG B 1 71 ? -4.793 -16.406 -0.092 1 96.44 71 ARG B CA 1
ATOM 2637 C C . ARG B 1 71 ? -3.762 -16.312 -1.212 1 96.44 71 ARG B C 1
ATOM 2639 O O . ARG B 1 71 ? -3.625 -17.25 -2.008 1 96.44 71 ARG B O 1
ATOM 2646 N N . SER B 1 72 ? -3.088 -15.227 -1.281 1 95.69 72 SER B N 1
ATOM 2647 C CA . SER B 1 72 ? -2.076 -15.07 -2.32 1 95.69 72 SER B CA 1
ATOM 2648 C C . SER B 1 72 ? -0.927 -16.062 -2.125 1 95.69 72 SER B C 1
ATOM 2650 O O . SER B 1 72 ? -0.386 -16.594 -3.096 1 95.69 72 SER B O 1
ATOM 2652 N N . GLN B 1 73 ? -0.589 -16.359 -0.872 1 94.31 73 GLN B N 1
ATOM 2653 C CA . GLN B 1 73 ? 0.438 -17.344 -0.585 1 94.31 73 GLN B CA 1
ATOM 2654 C C . GLN B 1 73 ? -0.018 -18.75 -1 1 94.31 73 GLN B C 1
ATOM 2656 O O . GLN B 1 73 ? 0.755 -19.516 -1.581 1 94.31 73 GLN B O 1
ATOM 2661 N N . ARG B 1 74 ? -1.216 -19.047 -0.778 1 93.88 74 ARG B N 1
ATOM 2662 C CA . ARG B 1 74 ? -1.762 -20.359 -1.146 1 93.88 74 ARG B CA 1
ATOM 2663 C C . ARG B 1 74 ? -1.873 -20.484 -2.66 1 93.88 74 ARG B C 1
ATOM 2665 O O . ARG B 1 74 ? -1.598 -21.562 -3.213 1 93.88 74 ARG B O 1
ATOM 2672 N N . ALA B 1 75 ? -2.211 -19.406 -3.289 1 93.94 75 ALA B N 1
ATOM 2673 C CA . ALA B 1 75 ? -2.465 -19.453 -4.727 1 93.94 75 ALA B CA 1
ATOM 2674 C C . ALA B 1 75 ? -1.158 -19.484 -5.512 1 93.94 75 ALA B C 1
ATOM 2676 O O . ALA B 1 75 ? -1.005 -20.297 -6.43 1 93.94 75 ALA B O 1
ATOM 2677 N N . PHE B 1 76 ? -0.197 -18.703 -5.141 1 93 76 PHE B N 1
ATOM 2678 C CA . PHE B 1 76 ? 0.984 -18.531 -5.98 1 93 76 PHE B CA 1
ATOM 2679 C C . PHE B 1 76 ? 2.135 -19.391 -5.477 1 93 76 PHE B C 1
ATOM 2681 O O . PHE B 1 76 ? 2.998 -19.797 -6.258 1 93 76 PHE B O 1
ATOM 2688 N N . ILE B 1 77 ? 2.18 -19.672 -4.164 1 90.88 77 ILE B N 1
ATOM 2689 C CA . ILE B 1 77 ? 3.273 -20.453 -3.586 1 90.88 77 ILE B CA 1
ATOM 2690 C C . ILE B 1 77 ? 2.799 -21.859 -3.289 1 90.88 77 ILE B C 1
ATOM 2692 O O . ILE B 1 77 ? 3.504 -22.844 -3.58 1 90.88 77 ILE B O 1
ATOM 2696 N N . GLY B 1 78 ? 1.667 -22.047 -2.781 1 89.19 78 GLY B N 1
ATOM 2697 C CA . GLY B 1 78 ? 1.15 -23.328 -2.367 1 89.19 78 GLY B CA 1
ATOM 2698 C C . GLY B 1 78 ? 0.812 -24.25 -3.533 1 89.19 78 GLY B C 1
ATOM 2699 O O . GLY B 1 78 ? 0.696 -25.453 -3.367 1 89.19 78 GLY B O 1
ATOM 2700 N N . THR B 1 79 ? 0.731 -23.703 -4.754 1 84.62 79 THR B N 1
ATOM 2701 C CA . THR B 1 79 ? 0.326 -24.516 -5.902 1 84.62 79 THR B CA 1
ATOM 2702 C C . THR B 1 79 ? 1.53 -24.844 -6.777 1 84.62 79 THR B C 1
ATOM 2704 O O . THR B 1 79 ? 1.371 -25.312 -7.906 1 84.62 79 THR B O 1
ATOM 2707 N N . ILE B 1 80 ? 2.623 -24.594 -6.238 1 78.31 80 ILE B N 1
ATOM 2708 C CA . ILE B 1 80 ? 3.844 -24.906 -6.977 1 78.31 80 ILE B CA 1
ATOM 2709 C C . ILE B 1 80 ? 3.885 -26.391 -7.312 1 78.31 80 ILE B C 1
ATOM 2711 O O . ILE B 1 80 ? 3.652 -27.234 -6.441 1 78.31 80 ILE B O 1
ATOM 2715 N N . GLY B 1 81 ? 4.188 -26.641 -8.555 1 77 81 GLY B N 1
ATOM 2716 C CA . GLY B 1 81 ? 4.27 -28.031 -8.984 1 77 81 GLY B CA 1
ATOM 2717 C C . GLY B 1 81 ? 2.965 -28.562 -9.562 1 77 81 GLY B C 1
ATOM 2718 O O . GLY B 1 81 ? 2.934 -29.625 -10.164 1 77 81 GLY B O 1
ATOM 2719 N N . SER B 1 82 ? 1.888 -27.797 -9.344 1 79.88 82 SER B N 1
ATOM 2720 C CA . SER B 1 82 ? 0.592 -28.188 -9.891 1 79.88 82 SER B CA 1
ATOM 2721 C C . SER B 1 82 ? 0.52 -27.891 -11.391 1 79.88 82 SER B C 1
ATOM 2723 O O . SER B 1 82 ? 1.254 -27.047 -11.898 1 79.88 82 SER B O 1
ATOM 2725 N N . ALA B 1 83 ? -0.283 -28.594 -12.047 1 78.88 83 ALA B N 1
ATOM 2726 C CA . ALA B 1 83 ? -0.377 -28.469 -13.5 1 78.88 83 ALA B CA 1
ATOM 2727 C C . ALA B 1 83 ? -1.193 -27.25 -13.891 1 78.88 83 ALA B C 1
ATOM 2729 O O . ALA B 1 83 ? -2.125 -26.859 -13.188 1 78.88 83 ALA B O 1
ATOM 2730 N N . GLY B 1 84 ? -0.764 -26.609 -15.047 1 81.19 84 GLY B N 1
ATOM 2731 C CA . GLY B 1 84 ? -1.548 -25.547 -15.656 1 81.19 84 GLY B CA 1
ATOM 2732 C C . GLY B 1 84 ? -1.539 -24.266 -14.844 1 81.19 84 GLY B C 1
ATOM 2733 O O . GLY B 1 84 ? -0.522 -23.906 -14.242 1 81.19 84 GLY B O 1
ATOM 2734 N N . ASP B 1 85 ? -2.639 -23.547 -14.898 1 87.88 85 ASP B N 1
ATOM 2735 C CA . ASP B 1 85 ? -2.838 -22.312 -14.141 1 87.88 85 ASP B CA 1
ATOM 2736 C C . ASP B 1 85 ? -3.52 -22.594 -12.805 1 87.88 85 ASP B C 1
ATOM 2738 O O . ASP B 1 85 ? -4.691 -22.25 -12.617 1 87.88 85 ASP B O 1
ATOM 2742 N N . ALA B 1 86 ? -2.742 -23.109 -11.945 1 89.75 86 ALA B N 1
ATOM 2743 C CA . ALA B 1 86 ? -3.266 -23.578 -10.672 1 89.75 86 ALA B CA 1
ATOM 2744 C C . ALA B 1 86 ? -3.695 -22.406 -9.789 1 89.75 86 ALA B C 1
ATOM 2746 O O . ALA B 1 86 ? -4.641 -22.531 -9.008 1 89.75 86 ALA B O 1
ATOM 2747 N N . ALA B 1 87 ? -3.018 -21.328 -9.977 1 91.56 87 ALA B N 1
ATOM 2748 C CA . ALA B 1 87 ? -3.385 -20.141 -9.195 1 91.56 87 ALA B CA 1
ATOM 2749 C C . ALA B 1 87 ? -4.781 -19.656 -9.57 1 91.56 87 ALA B C 1
ATOM 2751 O O . ALA B 1 87 ? -5.598 -19.359 -8.688 1 91.56 87 ALA B O 1
ATOM 2752 N N . SER B 1 88 ? -5.062 -19.594 -10.828 1 91.75 88 SER B N 1
ATOM 2753 C CA . SER B 1 88 ? -6.387 -19.172 -11.273 1 91.75 88 SER B CA 1
ATOM 2754 C C . SER B 1 88 ? -7.453 -20.172 -10.836 1 91.75 88 SER B C 1
ATOM 2756 O O . SER B 1 88 ? -8.57 -19.781 -10.484 1 91.75 88 SER B O 1
ATOM 2758 N N . ALA B 1 89 ? -7.117 -21.438 -10.922 1 90.38 89 ALA B N 1
ATOM 2759 C CA . ALA B 1 89 ? -8.055 -22.453 -10.469 1 90.38 89 ALA B CA 1
ATOM 2760 C C . ALA B 1 89 ? -8.375 -22.297 -8.992 1 90.38 89 ALA B C 1
ATOM 2762 O O . ALA B 1 89 ? -9.531 -22.453 -8.578 1 90.38 89 ALA B O 1
ATOM 2763 N N . TYR B 1 90 ? -7.383 -21.984 -8.219 1 91.19 90 TYR B N 1
ATOM 2764 C CA . TYR B 1 90 ? -7.566 -21.75 -6.793 1 91.19 90 TYR B CA 1
ATOM 2765 C C . TYR B 1 90 ? -8.5 -20.562 -6.551 1 91.19 90 TYR B C 1
ATOM 2767 O O . TYR B 1 90 ? -9.453 -20.656 -5.777 1 91.19 90 TYR B O 1
ATOM 2775 N N . TYR B 1 91 ? -8.281 -19.5 -7.273 1 91.69 91 TYR B N 1
ATOM 2776 C CA . TYR B 1 91 ? -9.062 -18.281 -7.074 1 91.69 91 TYR B CA 1
ATOM 2777 C C . TYR B 1 91 ? -10.477 -18.453 -7.625 1 91.69 91 TYR B C 1
ATOM 2779 O O . TYR B 1 91 ? -11.406 -17.766 -7.191 1 91.69 91 TYR B O 1
ATOM 2787 N N . ALA B 1 92 ? -10.641 -19.344 -8.539 1 89.62 92 ALA B N 1
ATOM 2788 C CA . ALA B 1 92 ? -11.93 -19.547 -9.188 1 89.62 92 ALA B CA 1
ATOM 2789 C C . ALA B 1 92 ? -12.836 -20.438 -8.336 1 89.62 92 ALA B C 1
ATOM 2791 O O . ALA B 1 92 ? -14.023 -20.594 -8.641 1 89.62 92 ALA B O 1
ATOM 2792 N N . PHE B 1 93 ? -12.305 -20.984 -7.27 1 89.56 93 PHE B N 1
ATOM 2793 C CA . PHE B 1 93 ? -13.094 -21.844 -6.398 1 89.56 93 PHE B CA 1
ATOM 2794 C C . PHE B 1 93 ? -13.695 -21.047 -5.25 1 89.56 93 PHE B C 1
ATOM 2796 O O . PHE B 1 93 ? -13.039 -20.812 -4.234 1 89.56 93 PHE B O 1
ATOM 2803 N N . PRO B 1 94 ? -14.953 -20.719 -5.34 1 89.62 94 PRO B N 1
ATOM 2804 C CA . PRO B 1 94 ? -15.555 -19.797 -4.375 1 89.62 94 PRO B CA 1
ATOM 2805 C C . PRO B 1 94 ? -15.789 -20.438 -3.01 1 89.62 94 PRO B C 1
ATOM 2807 O O . PRO B 1 94 ? -15.859 -19.734 -1.996 1 89.62 94 PRO B O 1
ATOM 2810 N N . ALA B 1 95 ? -15.891 -21.734 -2.918 1 92.69 95 ALA B N 1
ATOM 2811 C CA . ALA B 1 95 ? -16.219 -22.391 -1.661 1 92.69 95 ALA B CA 1
ATOM 2812 C C . ALA B 1 95 ? -14.984 -22.562 -0.782 1 92.69 95 ALA B C 1
ATOM 2814 O O . ALA B 1 95 ? -15.078 -23.078 0.337 1 92.69 95 ALA B O 1
ATOM 2815 N N . ASP B 1 96 ? -13.906 -22.109 -1.273 1 92.75 96 ASP B N 1
ATOM 2816 C CA . ASP B 1 96 ? -12.703 -22.141 -0.453 1 92.75 96 ASP B CA 1
ATOM 2817 C C . ASP B 1 96 ? -12.906 -21.375 0.851 1 92.75 96 ASP B C 1
ATOM 2819 O O . ASP B 1 96 ? -13.492 -20.281 0.851 1 92.75 96 ASP B O 1
ATOM 2823 N N . SER B 1 97 ? -12.453 -21.938 1.967 1 94.12 97 SER B N 1
ATOM 2824 C CA . SER B 1 97 ? -12.695 -21.359 3.287 1 94.12 97 SER B CA 1
ATOM 2825 C C . SER B 1 97 ? -12.148 -19.938 3.381 1 94.12 97 SER B C 1
ATOM 2827 O O . SER B 1 97 ? -12.766 -19.062 3.984 1 94.12 97 SER B O 1
ATOM 2829 N N . MET B 1 98 ? -10.977 -19.688 2.814 1 95.44 98 MET B N 1
ATOM 2830 C CA . MET B 1 98 ? -10.375 -18.359 2.889 1 95.44 98 MET B CA 1
ATOM 2831 C C . MET B 1 98 ? -11.141 -17.375 2.018 1 95.44 98 MET B C 1
ATOM 2833 O O . MET B 1 98 ? -11.227 -16.188 2.346 1 95.44 98 MET B O 1
ATOM 2837 N N . ASN B 1 99 ? -11.664 -17.844 0.922 1 94.81 99 ASN B N 1
ATOM 2838 C CA . ASN B 1 99 ? -12.508 -16.969 0.105 1 94.81 99 ASN B CA 1
ATOM 2839 C C . ASN B 1 99 ? -13.789 -16.594 0.834 1 94.81 99 ASN B C 1
ATOM 2841 O O . ASN B 1 99 ? -14.211 -15.43 0.798 1 94.81 99 ASN B O 1
ATOM 2845 N N . LEU B 1 100 ? -14.367 -17.594 1.455 1 96.12 100 LEU B N 1
ATOM 2846 C CA . LEU B 1 100 ? -15.578 -17.328 2.221 1 96.12 100 LEU B CA 1
ATOM 2847 C C . LEU B 1 100 ? -15.312 -16.312 3.326 1 96.12 100 LEU B C 1
ATOM 2849 O O . LEU B 1 100 ? -16.141 -15.43 3.57 1 96.12 100 LEU B O 1
ATOM 2853 N N . LEU B 1 101 ? -14.203 -16.469 3.965 1 97.06 101 LEU B N 1
ATOM 2854 C CA . LEU B 1 101 ? -13.836 -15.523 5.012 1 97.06 101 LEU B CA 1
ATOM 2855 C C . LEU B 1 101 ? -13.602 -14.133 4.434 1 97.06 101 LEU B C 1
ATOM 2857 O O . LEU B 1 101 ? -14.062 -13.133 4.996 1 97.06 101 LEU B O 1
ATOM 2861 N N . LYS B 1 102 ? -12.859 -14.031 3.363 1 96.94 102 LYS B N 1
ATOM 2862 C CA . LYS B 1 102 ? -12.602 -12.766 2.689 1 96.94 102 LYS B CA 1
ATOM 2863 C C . LYS B 1 102 ? -13.906 -12.055 2.346 1 96.94 102 LYS B C 1
ATOM 2865 O O . LYS B 1 102 ? -14.07 -10.867 2.625 1 96.94 102 LYS B O 1
ATOM 2870 N N . GLU B 1 103 ? -14.836 -12.781 1.747 1 95.94 103 GLU B N 1
ATOM 2871 C CA . GLU B 1 103 ? -16.109 -12.211 1.34 1 95.94 103 GLU B CA 1
ATOM 2872 C C . GLU B 1 103 ? -16.938 -11.781 2.551 1 95.94 103 GLU B C 1
ATOM 2874 O O . GLU B 1 103 ? -17.578 -10.734 2.527 1 95.94 103 GLU B O 1
ATOM 2879 N N . SER B 1 104 ? -16.891 -12.625 3.545 1 97.31 104 SER B N 1
ATOM 2880 C CA . SER B 1 104 ? -17.609 -12.289 4.762 1 97.31 104 SER B CA 1
ATOM 2881 C C . SER B 1 104 ? -17.078 -11 5.383 1 97.31 104 SER B C 1
ATOM 2883 O O . SER B 1 104 ? -17.859 -10.148 5.82 1 97.31 104 SER B O 1
ATOM 2885 N N . LEU B 1 105 ? -15.828 -10.883 5.445 1 97 105 LEU B N 1
ATOM 2886 C CA . LEU B 1 105 ? -15.211 -9.672 5.984 1 97 105 LEU B CA 1
ATOM 2887 C C . LEU B 1 105 ? -15.578 -8.453 5.148 1 97 105 LEU B C 1
ATOM 2889 O O . LEU B 1 105 ? -15.891 -7.391 5.691 1 97 105 LEU B O 1
ATOM 2893 N N . TYR B 1 106 ? -15.508 -8.617 3.863 1 96 106 TYR B N 1
ATOM 2894 C CA . TYR B 1 106 ? -15.875 -7.535 2.959 1 96 106 TYR B CA 1
ATOM 2895 C C . TYR B 1 106 ? -17.312 -7.086 3.195 1 96 106 TYR B C 1
ATOM 2897 O O . TYR B 1 106 ? -17.594 -5.887 3.285 1 96 106 TYR B O 1
ATOM 2905 N N . LEU B 1 107 ? -18.172 -8 3.289 1 96.94 107 LEU B N 1
ATOM 2906 C CA . LEU B 1 107 ? -19.594 -7.699 3.467 1 96.94 107 LEU B CA 1
ATOM 2907 C C . LEU B 1 107 ? -19.844 -7.035 4.816 1 96.94 107 LEU B C 1
ATOM 2909 O O . LEU B 1 107 ? -20.641 -6.105 4.918 1 96.94 107 LEU B O 1
ATOM 2913 N N . ALA B 1 108 ? -19.156 -7.516 5.777 1 96.56 108 ALA B N 1
ATOM 2914 C CA . ALA B 1 108 ? -19.297 -6.941 7.113 1 96.56 108 ALA B CA 1
ATOM 2915 C C . ALA B 1 108 ? -18.812 -5.496 7.145 1 96.56 108 ALA B C 1
ATOM 2917 O O . ALA B 1 108 ? -19.469 -4.621 7.707 1 96.56 108 ALA B O 1
ATOM 2918 N N . GLN B 1 109 ? -17.703 -5.312 6.555 1 95.19 109 GLN B N 1
ATOM 2919 C CA . GLN B 1 109 ? -17.172 -3.953 6.57 1 95.19 109 GLN B CA 1
ATOM 2920 C C . GLN B 1 109 ? -18.062 -3.008 5.762 1 95.19 109 GLN B C 1
ATOM 2922 O O . GLN B 1 109 ? -18.219 -1.842 6.125 1 95.19 109 GLN B O 1
ATOM 2927 N N . THR B 1 110 ? -18.547 -3.447 4.691 1 94.31 110 THR B N 1
ATOM 2928 C CA . THR B 1 110 ? -19.453 -2.639 3.885 1 94.31 110 THR B CA 1
ATOM 2929 C C . THR B 1 110 ? -20.719 -2.312 4.664 1 94.31 110 THR B C 1
ATOM 2931 O O . THR B 1 110 ? -21.203 -1.18 4.625 1 94.31 110 THR B O 1
ATOM 2934 N N . PHE B 1 111 ? -21.203 -3.299 5.367 1 95.44 111 PHE B N 1
ATOM 2935 C CA . PHE B 1 111 ? -22.391 -3.096 6.184 1 95.44 111 PHE B CA 1
ATOM 2936 C C . PHE B 1 111 ? -22.156 -2 7.215 1 95.44 111 PHE B C 1
ATOM 2938 O O . PHE B 1 111 ? -22.953 -1.063 7.324 1 95.44 111 PHE B O 1
ATOM 2945 N N . ILE B 1 112 ? -21.125 -2.105 7.91 1 93.44 112 ILE B N 1
ATOM 2946 C CA . ILE B 1 112 ? -20.797 -1.132 8.953 1 93.44 112 ILE B CA 1
ATOM 2947 C C . ILE B 1 112 ? -20.562 0.238 8.32 1 93.44 112 ILE B C 1
ATOM 2949 O O . ILE B 1 112 ? -21.016 1.257 8.836 1 93.44 112 ILE B O 1
ATOM 2953 N N . GLY B 1 113 ? -19.812 0.233 7.219 1 90.12 113 GLY B N 1
ATOM 2954 C CA . GLY B 1 113 ? -19.562 1.483 6.52 1 90.12 113 GLY B CA 1
ATOM 2955 C C . GLY B 1 113 ? -20.844 2.188 6.09 1 90.12 113 GLY B C 1
ATOM 2956 O O . GLY B 1 113 ? -21 3.389 6.324 1 90.12 113 GLY B O 1
ATOM 2957 N N . ASP B 1 114 ? -21.719 1.479 5.551 1 92.06 114 ASP B N 1
ATOM 2958 C CA . ASP B 1 114 ? -22.969 2.057 5.082 1 92.06 114 ASP B CA 1
ATOM 2959 C C . ASP B 1 114 ? -23.828 2.51 6.254 1 92.06 114 ASP B C 1
ATOM 2961 O O . ASP B 1 114 ? -24.516 3.533 6.168 1 92.06 114 ASP B O 1
ATOM 2965 N N . CYS B 1 115 ? -23.797 1.764 7.316 1 92.19 115 CYS B N 1
ATOM 2966 C CA . CYS B 1 115 ? -24.547 2.168 8.508 1 92.19 115 CYS B CA 1
ATOM 2967 C C . CYS B 1 115 ? -24.016 3.49 9.055 1 92.19 115 CYS B C 1
ATOM 2969 O O . CYS B 1 115 ? -24.797 4.324 9.531 1 92.19 115 CYS B O 1
ATOM 2971 N N . THR B 1 116 ? -22.75 3.619 9.023 1 87.5 116 THR B N 1
ATOM 2972 C CA . THR B 1 116 ? -22.156 4.859 9.5 1 87.5 116 THR B CA 1
ATOM 2973 C C . THR B 1 116 ? -22.578 6.039 8.625 1 87.5 116 THR B C 1
ATOM 2975 O O . THR B 1 116 ? -22.797 7.141 9.133 1 87.5 116 THR B O 1
ATOM 2978 N N . MET B 1 117 ? -22.688 5.75 7.383 1 87 117 MET B N 1
ATOM 2979 C CA . MET B 1 117 ? -23.141 6.797 6.473 1 87 117 MET B CA 1
ATOM 2980 C C . MET B 1 117 ? -24.578 7.195 6.766 1 87 117 MET B C 1
ATOM 2982 O O . MET B 1 117 ? -24.922 8.375 6.742 1 87 117 MET B O 1
ATOM 2986 N N . ILE B 1 118 ? -25.359 6.273 7.008 1 90.56 118 ILE B N 1
ATOM 2987 C CA . ILE B 1 118 ? -26.75 6.535 7.344 1 90.56 118 ILE B CA 1
ATOM 2988 C C . ILE B 1 118 ? -26.828 7.309 8.664 1 90.56 118 ILE B C 1
ATOM 2990 O O . ILE B 1 118 ? -27.641 8.227 8.805 1 90.56 118 ILE B O 1
ATOM 2994 N N . TYR B 1 119 ? -26.016 6.961 9.57 1 87.44 119 TYR B N 1
ATOM 2995 C CA . TYR B 1 119 ? -25.969 7.656 10.852 1 87.44 119 TYR B CA 1
ATOM 2996 C C . TYR B 1 119 ? -25.594 9.117 10.664 1 87.44 119 TYR B C 1
ATOM 2998 O O . TYR B 1 119 ? -26.203 10.008 11.281 1 87.44 119 TYR B O 1
ATOM 3006 N N . ARG B 1 120 ? -24.672 9.383 9.891 1 81.5 120 ARG B N 1
ATOM 3007 C CA . ARG B 1 120 ? -24.266 10.758 9.602 1 81.5 120 ARG B CA 1
ATOM 3008 C C . ARG B 1 120 ? -25.406 11.547 8.969 1 81.5 120 ARG B C 1
ATOM 3010 O O . ARG B 1 120 ? -25.609 12.719 9.281 1 81.5 120 ARG B O 1
ATOM 3017 N N . LEU B 1 121 ? -25.984 10.852 8.07 1 85.75 121 LEU B N 1
ATOM 3018 C CA . LEU B 1 121 ? -27.156 11.469 7.461 1 85.75 121 LEU B CA 1
ATOM 3019 C C . LEU B 1 121 ? -28.188 11.852 8.523 1 85.75 121 LEU B C 1
ATOM 3021 O O . LEU B 1 121 ? -28.734 12.953 8.492 1 85.75 121 LEU B O 1
ATOM 3025 N N . TRP B 1 122 ? -28.438 10.969 9.422 1 88.88 122 TRP B N 1
ATOM 3026 C CA . TRP B 1 122 ? -29.375 11.188 10.508 1 88.88 122 TRP B CA 1
ATOM 3027 C C . TRP B 1 122 ? -29 12.414 11.328 1 88.88 122 TRP B C 1
ATOM 3029 O O . TRP B 1 122 ? -29.859 13.234 11.656 1 88.88 122 TRP B O 1
ATOM 3039 N N . ILE B 1 123 ? -27.719 12.602 11.531 1 82.31 123 ILE B N 1
ATOM 3040 C CA . ILE B 1 123 ? -27.219 13.703 12.344 1 82.31 123 ILE B CA 1
ATOM 3041 C C . ILE B 1 123 ? -27.297 15.008 11.547 1 82.31 123 ILE B C 1
ATOM 3043 O O . ILE B 1 123 ? -27.719 16.031 12.078 1 82.31 123 ILE B O 1
ATOM 3047 N N . VAL B 1 124 ? -26.938 14.969 10.383 1 80.06 124 VAL B N 1
ATOM 3048 C CA . VAL B 1 124 ? -26.922 16.156 9.531 1 80.06 124 VAL B CA 1
ATOM 3049 C C . VAL B 1 124 ? -28.344 16.703 9.383 1 80.06 124 VAL B C 1
ATOM 3051 O O . VAL B 1 124 ? -28.531 17.922 9.297 1 80.06 124 VAL B O 1
ATOM 3054 N N . TYR B 1 125 ? -29.328 15.828 9.414 1 87.38 125 TYR B N 1
ATOM 3055 C CA . TYR B 1 125 ? -30.719 16.25 9.273 1 87.38 125 TYR B CA 1
ATOM 3056 C C . TYR B 1 125 ? -31.375 16.391 10.641 1 87.38 125 TYR B C 1
ATOM 3058 O O . TYR B 1 125 ? -32.594 16.156 10.781 1 87.38 125 TYR B O 1
ATOM 3066 N N . ASN B 1 126 ? -30.578 16.656 11.602 1 85.38 126 ASN B N 1
ATOM 3067 C CA . ASN B 1 126 ? -31.047 16.969 12.938 1 85.38 126 ASN B CA 1
ATOM 3068 C C . ASN B 1 126 ? -31.891 15.828 13.508 1 85.38 126 ASN B C 1
ATOM 3070 O O . ASN B 1 126 ? -32.969 16.062 14.062 1 85.38 126 ASN B O 1
ATOM 3074 N N . LYS B 1 127 ? -31.531 14.578 13.164 1 88 127 LYS B N 1
ATOM 3075 C CA . LYS B 1 127 ? -32.062 13.359 13.75 1 88 127 LYS B CA 1
ATOM 3076 C C . LYS B 1 127 ? -33.5 13.133 13.32 1 88 127 LYS B C 1
ATOM 3078 O O . LYS B 1 127 ? -34.344 12.648 14.109 1 88 127 LYS B O 1
ATOM 3083 N N . ARG B 1 128 ? -33.844 13.68 12.25 1 89.69 128 ARG B N 1
ATOM 3084 C CA . ARG B 1 128 ? -35.156 13.391 11.695 1 89.69 128 ARG B CA 1
ATOM 3085 C C . ARG B 1 128 ? -35.188 11.984 11.109 1 89.69 128 ARG B C 1
ATOM 3087 O O . ARG B 1 128 ? -34.438 11.664 10.18 1 89.69 128 ARG B O 1
ATOM 3094 N N . MET B 1 129 ? -36.094 11.148 11.492 1 89.56 129 MET B N 1
ATOM 3095 C CA . MET B 1 129 ? -36.125 9.727 11.18 1 89.56 129 MET B CA 1
ATOM 3096 C C . MET B 1 129 ? -36.625 9.492 9.75 1 89.56 129 MET B C 1
ATOM 3098 O O . MET B 1 129 ? -36.281 8.484 9.133 1 89.56 129 MET B O 1
ATOM 3102 N N . TYR B 1 130 ? -37.406 10.344 9.266 1 90.81 130 TYR B N 1
ATOM 3103 C CA . TYR B 1 130 ? -37.969 10.086 7.957 1 90.81 130 TYR B CA 1
ATOM 3104 C C . TYR B 1 130 ? -36.906 10.055 6.875 1 90.81 130 TYR B C 1
ATOM 3106 O O . TYR B 1 130 ? -37.062 9.391 5.848 1 90.81 130 TYR B O 1
ATOM 3114 N N . VAL B 1 131 ? -35.844 10.68 7.074 1 92.44 131 VAL B N 1
ATOM 3115 C CA . VAL B 1 131 ? -34.812 10.758 6.051 1 92.44 131 VAL B CA 1
ATOM 3116 C C . VAL B 1 131 ? -34.031 9.453 6.012 1 92.44 131 VAL B C 1
ATOM 3118 O O . VAL B 1 131 ? -33.406 9.125 4.992 1 92.44 131 VAL B O 1
ATOM 3121 N N . VAL B 1 132 ? -34.062 8.641 7.082 1 93.75 132 VAL B N 1
ATOM 3122 C CA . VAL B 1 132 ? -33.219 7.453 7.152 1 93.75 132 VAL B CA 1
ATOM 3123 C C . VAL B 1 132 ? -34.062 6.203 6.898 1 93.75 132 VAL B C 1
ATOM 3125 O O . VAL B 1 132 ? -33.5 5.098 6.789 1 93.75 132 VAL B O 1
ATOM 3128 N N . VAL B 1 133 ? -35.344 6.285 6.734 1 94.94 133 VAL B N 1
ATOM 3129 C CA . VAL B 1 133 ? -36.219 5.133 6.582 1 94.94 133 VAL B CA 1
ATOM 3130 C C . VAL B 1 133 ? -35.844 4.344 5.332 1 94.94 133 VAL B C 1
ATOM 3132 O O . VAL B 1 133 ? -35.625 3.133 5.398 1 94.94 133 VAL B O 1
ATOM 3135 N N . LEU B 1 134 ? -35.75 4.969 4.223 1 95.38 134 LEU B N 1
ATOM 3136 C CA . LEU B 1 134 ? -35.438 4.293 2.967 1 95.38 134 LEU B CA 1
ATOM 3137 C C . LEU B 1 134 ? -34.062 3.676 3.016 1 95.38 134 LEU B C 1
ATOM 3139 O O . LEU B 1 134 ? -33.875 2.488 2.729 1 95.38 134 LEU B O 1
ATOM 3143 N N . PRO B 1 135 ? -33.062 4.434 3.426 1 95.69 135 PRO B N 1
ATOM 3144 C CA . PRO B 1 135 ? -31.734 3.82 3.543 1 95.69 135 PRO B CA 1
ATOM 3145 C C . PRO B 1 135 ? -31.719 2.645 4.52 1 95.69 135 PRO B C 1
ATOM 3147 O O . PRO B 1 135 ? -30.984 1.669 4.297 1 95.69 135 PRO B O 1
ATOM 3150 N N . ALA B 1 136 ? -32.469 2.688 5.535 1 95.75 136 ALA B N 1
ATOM 3151 C CA . ALA B 1 136 ? -32.531 1.597 6.504 1 95.75 136 ALA B CA 1
ATOM 3152 C C . ALA B 1 136 ? -33.156 0.351 5.887 1 95.75 136 ALA B C 1
ATOM 3154 O O . ALA B 1 136 ? -32.719 -0.771 6.152 1 95.75 136 ALA B O 1
ATOM 3155 N N . LEU B 1 137 ? -34.125 0.551 5.141 1 97 137 LEU B N 1
ATOM 3156 C CA . LEU B 1 137 ? -34.719 -0.569 4.441 1 97 137 LEU B CA 1
ATOM 3157 C C . LEU B 1 137 ? -33.75 -1.207 3.461 1 97 137 LEU B C 1
ATOM 3159 O O . LEU B 1 137 ? -33.688 -2.434 3.352 1 97 137 LEU B O 1
ATOM 3163 N N . LEU B 1 138 ? -33.094 -0.427 2.752 1 97.75 138 LEU B N 1
ATOM 3164 C CA . LEU B 1 138 ? -32.062 -0.925 1.833 1 97.75 138 LEU B CA 1
ATOM 3165 C C . LEU B 1 138 ? -31 -1.724 2.58 1 97.75 138 LEU B C 1
ATOM 3167 O O . LEU B 1 138 ? -30.5 -2.734 2.074 1 97.75 138 LEU B O 1
ATOM 3171 N N . MET B 1 139 ? -30.703 -1.301 3.801 1 97.12 139 MET B N 1
ATOM 3172 C CA . MET B 1 139 ? -29.703 -2.006 4.598 1 97.12 139 MET B CA 1
ATOM 3173 C C . MET B 1 139 ? -30.219 -3.373 5.035 1 97.12 139 MET B C 1
ATOM 3175 O O . MET B 1 139 ? -29.438 -4.324 5.152 1 97.12 139 MET B O 1
ATOM 3179 N N . ALA B 1 140 ? -31.469 -3.436 5.23 1 97.31 140 ALA B N 1
ATOM 3180 C CA . ALA B 1 140 ? -32.062 -4.734 5.547 1 97.31 140 ALA B CA 1
ATOM 3181 C C . ALA B 1 140 ? -31.938 -5.695 4.367 1 97.31 140 ALA B C 1
ATOM 3183 O O . ALA B 1 140 ? -31.594 -6.863 4.547 1 97.31 140 ALA B O 1
ATOM 3184 N N . VAL B 1 141 ? -32.25 -5.188 3.258 1 97.5 141 VAL B N 1
ATOM 3185 C CA . VAL B 1 141 ? -32.062 -5.992 2.051 1 97.5 141 VAL B CA 1
ATOM 3186 C C . VAL B 1 141 ? -30.609 -6.391 1.881 1 97.5 141 VAL B C 1
ATOM 3188 O O . VAL B 1 141 ? -30.312 -7.539 1.558 1 97.5 141 VAL B O 1
ATOM 3191 N N . TYR B 1 142 ? -29.719 -5.465 2.105 1 97.94 142 TYR B N 1
ATOM 3192 C CA . TYR B 1 142 ? -28.281 -5.738 2.025 1 97.94 142 TYR B CA 1
ATOM 3193 C C . TYR B 1 142 ? -27.891 -6.879 2.959 1 97.94 142 TYR B C 1
ATOM 3195 O O . TYR B 1 142 ? -27.219 -7.824 2.545 1 97.94 142 TYR B O 1
ATOM 3203 N N . ALA B 1 143 ? -28.328 -6.805 4.215 1 97.94 143 ALA B N 1
ATOM 3204 C CA . ALA B 1 143 ? -27.938 -7.793 5.219 1 97.94 143 ALA B CA 1
ATOM 3205 C C . ALA B 1 143 ? -28.406 -9.188 4.824 1 97.94 143 ALA B C 1
ATOM 3207 O O . ALA B 1 143 ? -27.641 -10.156 4.91 1 97.94 143 ALA B O 1
ATOM 3208 N N . THR B 1 144 ? -29.594 -9.211 4.375 1 97.44 144 THR B N 1
ATOM 3209 C CA . THR B 1 144 ? -30.141 -10.5 3.973 1 97.44 144 THR B CA 1
ATOM 3210 C C . THR B 1 144 ? -29.406 -11.047 2.752 1 97.44 144 THR B C 1
ATOM 3212 O O . THR B 1 144 ? -29.062 -12.227 2.713 1 97.44 144 THR B O 1
ATOM 3215 N N . SER B 1 145 ? -29.219 -10.211 1.849 1 97.69 145 SER B N 1
ATOM 3216 C CA . SER B 1 145 ? -28.531 -10.625 0.629 1 97.69 145 SER B CA 1
ATOM 3217 C C . SER B 1 145 ? -27.094 -11.023 0.915 1 97.69 145 SER B C 1
ATOM 3219 O O . SER B 1 145 ? -26.562 -11.953 0.303 1 97.69 145 SER B O 1
ATOM 3221 N N . ALA B 1 146 ? -26.453 -10.305 1.813 1 97.88 146 ALA B N 1
ATOM 3222 C CA . ALA B 1 146 ? -25.062 -10.602 2.178 1 97.88 146 ALA B CA 1
ATOM 3223 C C . ALA B 1 146 ? -24.938 -12 2.77 1 97.88 146 ALA B C 1
ATOM 3225 O O . ALA B 1 146 ? -24.031 -12.758 2.414 1 97.88 146 ALA B O 1
ATOM 3226 N N . ILE B 1 147 ? -25.859 -12.312 3.619 1 97.56 147 ILE B N 1
ATOM 3227 C CA . ILE B 1 147 ? -25.875 -13.641 4.223 1 97.56 147 ILE B CA 1
ATOM 3228 C C . ILE B 1 147 ? -26.141 -14.688 3.148 1 97.56 147 ILE B C 1
ATOM 3230 O O . ILE B 1 147 ? -25.484 -15.727 3.109 1 97.56 147 ILE B O 1
ATOM 3234 N N . ALA B 1 148 ? -27 -14.422 2.285 1 97.25 148 ALA B N 1
ATOM 3235 C CA . ALA B 1 148 ? -27.359 -15.344 1.213 1 97.25 148 ALA B CA 1
ATOM 3236 C C . ALA B 1 148 ? -26.172 -15.586 0.279 1 97.25 148 ALA B C 1
ATOM 3238 O O . ALA B 1 148 ? -25.969 -16.703 -0.204 1 97.25 148 ALA B O 1
ATOM 3239 N N . VAL B 1 149 ? -25.438 -14.555 0.007 1 96.5 149 VAL B N 1
ATOM 3240 C CA . VAL B 1 149 ? -24.266 -14.68 -0.859 1 96.5 149 VAL B CA 1
ATOM 3241 C C . VAL B 1 149 ? -23.281 -15.68 -0.26 1 96.5 149 VAL B C 1
ATOM 3243 O O . VAL B 1 149 ? -22.812 -16.578 -0.954 1 96.5 149 VAL B O 1
ATOM 3246 N N . VAL B 1 150 ? -22.969 -15.555 1.021 1 96.56 150 VAL B N 1
ATOM 3247 C CA . VAL B 1 150 ? -21.984 -16.391 1.676 1 96.56 150 VAL B CA 1
ATOM 3248 C C . VAL B 1 150 ? -22.453 -17.844 1.681 1 96.56 150 VAL B C 1
ATOM 3250 O O . VAL B 1 150 ? -21.672 -18.766 1.383 1 96.56 150 VAL B O 1
ATOM 3253 N N . ILE B 1 151 ? -23.703 -18.047 1.974 1 95.94 151 ILE B N 1
ATOM 3254 C CA . ILE B 1 151 ? -24.266 -19.406 1.987 1 95.94 151 ILE B CA 1
ATOM 3255 C C . ILE B 1 151 ? -24.203 -20 0.584 1 95.94 151 ILE B C 1
ATOM 3257 O O . ILE B 1 151 ? -23.797 -21.156 0.414 1 95.94 151 ILE B O 1
ATOM 3261 N N . ALA B 1 152 ? -24.578 -19.203 -0.389 1 95.25 152 ALA B N 1
ATOM 3262 C CA . ALA B 1 152 ? -24.578 -19.672 -1.773 1 95.25 152 ALA B CA 1
ATOM 3263 C C . ALA B 1 152 ? -23.172 -19.984 -2.26 1 95.25 152 ALA B C 1
ATOM 3265 O O . ALA B 1 152 ? -22.953 -20.969 -2.984 1 95.25 152 ALA B O 1
ATOM 3266 N N . LEU B 1 153 ? -22.234 -19.188 -1.893 1 94.38 153 LEU B N 1
ATOM 3267 C CA . LEU B 1 153 ? -20.859 -19.422 -2.264 1 94.38 153 LEU B CA 1
ATOM 3268 C C . LEU B 1 153 ? -20.359 -20.75 -1.667 1 94.38 153 LEU B C 1
ATOM 3270 O O . LEU B 1 153 ? -19.625 -21.484 -2.318 1 94.38 153 LEU B O 1
ATOM 3274 N N . GLY B 1 154 ? -20.719 -20.984 -0.434 1 94.56 154 GLY B N 1
ATOM 3275 C CA . GLY B 1 154 ? -20.312 -22.203 0.247 1 94.56 154 GLY B CA 1
ATOM 3276 C C . GLY B 1 154 ? -20.828 -23.469 -0.42 1 94.56 154 GLY B C 1
ATOM 3277 O O . GLY B 1 154 ? -20.25 -24.547 -0.242 1 94.56 154 GLY B O 1
ATOM 3278 N N . LYS B 1 155 ? -21.797 -23.359 -1.273 1 92.94 155 LYS B N 1
ATOM 3279 C CA . LYS B 1 155 ? -22.453 -24.516 -1.897 1 92.94 155 LYS B CA 1
ATOM 3280 C C . LYS B 1 155 ? -21.984 -24.688 -3.342 1 92.94 155 LYS B C 1
ATOM 3282 O O . LYS B 1 155 ? -22.438 -25.594 -4.039 1 92.94 155 LYS B O 1
ATOM 3287 N N . THR B 1 156 ? -21.047 -23.875 -3.75 1 90.56 156 THR B N 1
ATOM 3288 C CA . THR B 1 156 ? -20.594 -23.953 -5.133 1 90.56 156 THR B CA 1
ATOM 3289 C C . THR B 1 156 ? -19.641 -25.125 -5.324 1 90.56 156 THR B C 1
ATOM 3291 O O . THR B 1 156 ? -19.016 -25.594 -4.367 1 90.56 156 THR B O 1
ATOM 3294 N N . THR B 1 157 ? -19.609 -25.609 -6.605 1 87.5 157 THR B N 1
ATOM 3295 C CA . THR B 1 157 ? -18.703 -26.688 -6.992 1 87.5 157 THR B CA 1
ATOM 3296 C C . THR B 1 157 ? -17.547 -26.125 -7.832 1 87.5 157 THR B C 1
ATOM 3298 O O . THR B 1 157 ? -17.656 -25.047 -8.414 1 87.5 157 THR B O 1
ATOM 3301 N N . PRO B 1 158 ? -16.422 -26.906 -7.766 1 83.19 158 PRO B N 1
ATOM 3302 C CA . PRO B 1 158 ? -15.297 -26.453 -8.586 1 83.19 158 PRO B CA 1
ATOM 3303 C C . PRO B 1 158 ? -15.672 -26.281 -10.055 1 83.19 158 PRO B C 1
ATOM 3305 O O . PRO B 1 158 ? -16.344 -27.141 -10.625 1 83.19 158 PRO B O 1
ATOM 3308 N N . GLY B 1 159 ? -15.328 -25.109 -10.633 1 79.88 159 GLY B N 1
ATOM 3309 C CA . GLY B 1 159 ? -15.57 -24.859 -12.047 1 79.88 159 GLY B CA 1
ATOM 3310 C C . GLY B 1 159 ? -16.859 -24.125 -12.305 1 79.88 159 GLY B C 1
ATOM 3311 O O . GLY B 1 159 ? -17.141 -23.703 -13.438 1 79.88 159 GLY B O 1
ATOM 3312 N N . GLU B 1 160 ? -17.641 -24 -11.344 1 83 160 GLU B N 1
ATOM 3313 C CA . GLU B 1 160 ? -18.891 -23.266 -11.492 1 83 160 GLU B CA 1
ATOM 3314 C C . GLU B 1 160 ? -18.641 -21.797 -11.805 1 83 160 GLU B C 1
ATOM 3316 O O . GLU B 1 160 ? -17.734 -21.172 -11.242 1 83 160 GLU B O 1
ATOM 3321 N N . ASN B 1 161 ? -19.453 -21.344 -12.773 1 83.44 161 ASN B N 1
ATOM 3322 C CA . ASN B 1 161 ? -19.375 -19.922 -13.109 1 83.44 161 ASN B CA 1
ATOM 3323 C C . ASN B 1 161 ? -20 -19.062 -12.016 1 83.44 161 ASN B C 1
ATOM 3325 O O . ASN B 1 161 ? -21.219 -19.078 -11.812 1 83.44 161 ASN B O 1
ATOM 3329 N N . ILE B 1 162 ? -19.25 -18.266 -11.414 1 80.88 162 ILE B N 1
ATOM 3330 C CA . ILE B 1 162 ? -19.641 -17.516 -10.234 1 80.88 162 ILE B CA 1
ATOM 3331 C C . ILE B 1 162 ? -20.594 -16.391 -10.633 1 80.88 162 ILE B C 1
ATOM 3333 O O . ILE B 1 162 ? -21.422 -15.953 -9.828 1 80.88 162 ILE B O 1
ATOM 3337 N N . PHE B 1 163 ? -20.625 -15.922 -11.836 1 85.06 163 PHE B N 1
ATOM 3338 C CA . PHE B 1 163 ? -21.422 -14.773 -12.266 1 85.06 163 PHE B CA 1
ATOM 3339 C C . PHE B 1 163 ? -22.859 -15.188 -12.516 1 85.06 163 PHE B C 1
ATOM 3341 O O . PHE B 1 163 ? -23.781 -14.375 -12.336 1 85.06 163 PHE B O 1
ATOM 3348 N N . ILE B 1 164 ? -23.062 -16.406 -12.93 1 81.88 164 ILE B N 1
ATOM 3349 C CA . ILE B 1 164 ? -24.406 -16.844 -13.273 1 81.88 164 ILE B CA 1
ATOM 3350 C C . ILE B 1 164 ? -24.938 -17.781 -12.188 1 81.88 164 ILE B C 1
ATOM 3352 O O . ILE B 1 164 ? -26.125 -18.141 -12.195 1 81.88 164 ILE B O 1
ATOM 3356 N N . SER B 1 165 ? -24.266 -17.891 -11.164 1 85.5 165 SER B N 1
ATOM 3357 C CA . SER B 1 165 ? -24.688 -18.734 -10.047 1 85.5 165 SER B CA 1
ATOM 3358 C C . SER B 1 165 ? -25.672 -18 -9.141 1 85.5 165 SER B C 1
ATOM 3360 O O . SER B 1 165 ? -25.891 -16.797 -9.305 1 85.5 165 SER B O 1
ATOM 3362 N N . THR B 1 166 ? -26.266 -18.812 -8.273 1 88.25 166 THR B N 1
ATOM 3363 C CA . THR B 1 166 ? -27.141 -18.234 -7.258 1 88.25 166 THR B CA 1
ATOM 3364 C C . THR B 1 166 ? -26.391 -17.172 -6.445 1 88.25 166 THR B C 1
ATOM 3366 O O . THR B 1 166 ? -26.953 -16.125 -6.129 1 88.25 166 THR B O 1
ATOM 3369 N N . ALA B 1 167 ? -25.188 -17.438 -6.207 1 90.31 167 ALA B N 1
ATOM 3370 C CA . ALA B 1 167 ? -24.359 -16.469 -5.484 1 90.31 167 ALA B CA 1
ATOM 3371 C C . ALA B 1 167 ? -24.234 -15.164 -6.262 1 90.31 167 ALA B C 1
ATOM 3373 O O . ALA B 1 167 ? -24.219 -14.078 -5.672 1 90.31 167 ALA B O 1
ATOM 3374 N N . GLY B 1 168 ? -24.203 -15.312 -7.527 1 90.69 168 GLY B N 1
ATOM 3375 C CA . GLY B 1 168 ? -24.078 -14.141 -8.375 1 90.69 168 GLY B CA 1
ATOM 3376 C C . GLY B 1 168 ? -25.297 -13.227 -8.312 1 90.69 168 GLY B C 1
ATOM 3377 O O . GLY B 1 168 ? -25.156 -12 -8.289 1 90.69 168 GLY B O 1
ATOM 3378 N N . VAL B 1 169 ? -26.438 -13.797 -8.297 1 90.62 169 VAL B N 1
ATOM 3379 C CA . VAL B 1 169 ? -27.672 -13.023 -8.219 1 90.62 169 VAL B CA 1
ATOM 3380 C C . VAL B 1 169 ? -27.703 -12.242 -6.906 1 90.62 169 VAL B C 1
ATOM 3382 O O . VAL B 1 169 ? -28.016 -11.055 -6.895 1 90.62 169 VAL B O 1
ATOM 3385 N N . TRP B 1 170 ? -27.375 -12.883 -5.871 1 93.88 170 TRP B N 1
ATOM 3386 C CA . TRP B 1 170 ? -27.359 -12.234 -4.566 1 93.88 170 TRP B CA 1
ATOM 3387 C C . TRP B 1 170 ? -26.297 -11.148 -4.512 1 93.88 170 TRP B C 1
ATOM 3389 O O . TRP B 1 170 ? -26.484 -10.109 -3.879 1 93.88 170 TRP B O 1
ATOM 3399 N N . ALA B 1 171 ? -25.188 -11.438 -5.16 1 94.19 171 ALA B N 1
ATOM 3400 C CA . ALA B 1 171 ? -24.109 -10.453 -5.191 1 94.19 171 ALA B CA 1
ATOM 3401 C C . ALA B 1 171 ? -24.562 -9.172 -5.895 1 94.19 171 ALA B C 1
ATOM 3403 O O . ALA B 1 171 ? -24.25 -8.07 -5.445 1 94.19 171 ALA B O 1
ATOM 3404 N N . ILE B 1 172 ? -25.281 -9.312 -6.934 1 94.5 172 ILE B N 1
ATOM 3405 C CA . ILE B 1 172 ? -25.797 -8.156 -7.656 1 94.5 172 ILE B CA 1
ATOM 3406 C C . ILE B 1 172 ? -26.703 -7.336 -6.742 1 94.5 172 ILE B C 1
ATOM 3408 O O . ILE B 1 172 ? -26.656 -6.105 -6.754 1 94.5 172 ILE B O 1
ATOM 3412 N N . LEU B 1 173 ? -27.438 -8.016 -6 1 95.31 173 LEU B N 1
ATOM 3413 C CA . LEU B 1 173 ? -28.328 -7.324 -5.07 1 95.31 173 LEU B CA 1
ATOM 3414 C C . LEU B 1 173 ? -27.531 -6.59 -4 1 95.31 173 LEU B C 1
ATOM 3416 O O . LEU B 1 173 ? -27.859 -5.453 -3.648 1 95.31 173 LEU B O 1
ATOM 3420 N N . VAL B 1 174 ? -26.547 -7.207 -3.48 1 96.12 174 VAL B N 1
ATOM 3421 C CA . VAL B 1 174 ? -25.672 -6.598 -2.479 1 96.12 174 VAL B CA 1
ATOM 3422 C C . VAL B 1 174 ? -25.062 -5.312 -3.035 1 96.12 174 VAL B C 1
ATOM 3424 O O . VAL B 1 174 ? -25.156 -4.254 -2.408 1 96.12 174 VAL B O 1
ATOM 3427 N N . PHE B 1 175 ? -24.531 -5.398 -4.223 1 95.38 175 PHE B N 1
ATOM 3428 C CA . PHE B 1 175 ? -23.875 -4.238 -4.82 1 95.38 175 PHE B CA 1
ATOM 3429 C C . PHE B 1 175 ? -24.891 -3.166 -5.172 1 95.38 175 PHE B C 1
ATOM 3431 O O . PHE B 1 175 ? -24.641 -1.974 -4.996 1 95.38 175 PHE B O 1
ATOM 3438 N N . SER B 1 176 ? -26 -3.555 -5.625 1 95.88 176 SER B N 1
ATOM 3439 C CA . SER B 1 176 ? -27.047 -2.602 -5.992 1 95.88 176 SER B CA 1
ATOM 3440 C C . SER B 1 176 ? -27.547 -1.834 -4.773 1 95.88 176 SER B C 1
ATOM 3442 O O . SER B 1 176 ? -27.734 -0.617 -4.836 1 95.88 176 SER B O 1
ATOM 3444 N N . THR B 1 177 ? -27.734 -2.562 -3.74 1 96.62 177 THR B N 1
ATOM 3445 C CA . THR B 1 177 ? -28.266 -1.932 -2.533 1 96.62 177 THR B CA 1
ATOM 3446 C C . THR B 1 177 ? -27.234 -0.972 -1.937 1 96.62 177 THR B C 1
ATOM 3448 O O . THR B 1 177 ? -27.594 0.125 -1.495 1 96.62 177 THR B O 1
ATOM 3451 N N . THR B 1 178 ? -26 -1.386 -1.886 1 94.38 178 THR B N 1
ATOM 3452 C CA . THR B 1 178 ? -24.953 -0.511 -1.369 1 94.38 178 THR B CA 1
ATOM 3453 C C . THR B 1 178 ? -24.812 0.74 -2.232 1 94.38 178 THR B C 1
ATOM 3455 O O . THR B 1 178 ? -24.688 1.851 -1.71 1 94.38 178 THR B O 1
ATOM 3458 N N . VAL B 1 179 ? -24.828 0.553 -3.533 1 94.44 179 VAL B N 1
ATOM 3459 C CA . VAL B 1 179 ? -24.734 1.687 -4.445 1 94.44 179 VAL B CA 1
ATOM 3460 C C . VAL B 1 179 ? -25.922 2.617 -4.242 1 94.44 179 VAL B C 1
ATOM 3462 O O . VAL B 1 179 ? -25.766 3.836 -4.137 1 94.44 179 VAL B O 1
ATOM 3465 N N . ALA B 1 180 ? -27.078 2.068 -4.184 1 95.62 180 ALA B N 1
ATOM 3466 C CA . ALA B 1 180 ? -28.281 2.857 -3.98 1 95.62 180 ALA B CA 1
ATOM 3467 C C . ALA B 1 180 ? -28.219 3.625 -2.662 1 95.62 180 ALA B C 1
ATOM 3469 O O . ALA B 1 180 ? -28.547 4.812 -2.613 1 95.62 180 ALA B O 1
ATOM 3470 N N . THR B 1 181 ? -27.844 2.943 -1.625 1 94.12 181 THR B N 1
ATOM 3471 C CA . THR B 1 181 ? -27.75 3.561 -0.306 1 94.12 181 THR B CA 1
ATOM 3472 C C . THR B 1 181 ? -26.766 4.723 -0.324 1 94.12 181 THR B C 1
ATOM 3474 O O . THR B 1 181 ? -27.078 5.812 0.17 1 94.12 181 THR B O 1
ATOM 3477 N N . ASN B 1 182 ? -25.688 4.555 -0.905 1 90.94 182 ASN B N 1
ATOM 3478 C CA . ASN B 1 182 ? -24.641 5.578 -0.918 1 90.94 182 ASN B CA 1
ATOM 3479 C C . ASN B 1 182 ? -25.031 6.758 -1.808 1 90.94 182 ASN B C 1
ATOM 3481 O O . ASN B 1 182 ? -24.781 7.91 -1.46 1 90.94 182 ASN B O 1
ATOM 3485 N N . LEU B 1 183 ? -25.562 6.406 -2.906 1 90.12 183 LEU B N 1
ATOM 3486 C CA . LEU B 1 183 ? -26.047 7.48 -3.773 1 90.12 183 LEU B CA 1
ATOM 3487 C C . LEU B 1 183 ? -27.109 8.32 -3.068 1 90.12 183 LEU B C 1
ATOM 3489 O O . LEU B 1 183 ? -27.062 9.555 -3.131 1 90.12 183 LEU B O 1
ATOM 3493 N N . LEU B 1 184 ? -27.984 7.668 -2.439 1 91.94 184 LEU B N 1
ATOM 3494 C CA . LEU B 1 184 ? -29.062 8.344 -1.733 1 91.94 184 LEU B CA 1
ATOM 3495 C C . LEU B 1 184 ? -28.516 9.188 -0.585 1 91.94 184 LEU B C 1
ATOM 3497 O O . LEU B 1 184 ? -28.844 10.375 -0.481 1 91.94 184 LEU B O 1
ATOM 3501 N N . THR B 1 185 ? -27.734 8.617 0.229 1 89.31 185 THR B N 1
ATOM 3502 C CA . THR B 1 185 ? -27.219 9.305 1.407 1 89.31 185 THR B CA 1
ATOM 3503 C C . THR B 1 185 ? -26.328 10.469 1.002 1 89.31 185 THR B C 1
ATOM 3505 O O . THR B 1 185 ? -26.438 11.562 1.551 1 89.31 185 THR B O 1
ATOM 3508 N N . THR B 1 186 ? -25.469 10.211 0.041 1 84.06 186 THR B N 1
ATOM 3509 C CA . THR B 1 186 ? -24.562 11.266 -0.417 1 84.06 186 THR B CA 1
ATOM 3510 C C . THR B 1 186 ? -25.344 12.414 -1.039 1 84.06 186 THR B C 1
ATOM 3512 O O . THR B 1 186 ? -25.047 13.586 -0.789 1 84.06 186 THR B O 1
ATOM 3515 N N . SER B 1 187 ? -26.312 12.125 -1.831 1 87.12 187 SER B N 1
ATOM 3516 C CA . SER B 1 187 ? -27.125 13.156 -2.459 1 87.12 187 SER B CA 1
ATOM 3517 C C . SER B 1 187 ? -27.891 13.969 -1.416 1 87.12 187 SER B C 1
ATOM 3519 O O . SER B 1 187 ? -27.922 15.203 -1.483 1 87.12 187 SER B O 1
ATOM 3521 N N . LEU B 1 188 ? -28.469 13.375 -0.439 1 88.12 188 LEU B N 1
ATOM 3522 C CA . LEU B 1 188 ? -29.234 14.055 0.595 1 88.12 188 LEU B CA 1
ATOM 3523 C C . LEU B 1 188 ? -28.328 14.945 1.443 1 88.12 188 LEU B C 1
ATOM 3525 O O . LEU B 1 188 ? -28.688 16.078 1.773 1 88.12 188 LEU B O 1
ATOM 3529 N N . ILE B 1 189 ? -27.172 14.445 1.744 1 82.62 189 ILE B N 1
ATOM 3530 C CA . ILE B 1 189 ? -26.234 15.227 2.537 1 82.62 189 ILE B CA 1
ATOM 3531 C C . ILE B 1 189 ? -25.766 16.438 1.738 1 82.62 189 ILE B C 1
ATOM 3533 O O . ILE B 1 189 ? -25.703 17.547 2.27 1 82.62 189 ILE B O 1
ATOM 3537 N N . THR B 1 190 ? -25.5 16.219 0.458 1 79.81 190 THR B N 1
ATOM 3538 C CA . THR B 1 190 ? -25.031 17.297 -0.4 1 79.81 190 THR B CA 1
ATOM 3539 C C . THR B 1 190 ? -26.094 18.375 -0.544 1 79.81 190 THR B C 1
ATOM 3541 O O . THR B 1 190 ? -25.797 19.562 -0.487 1 79.81 190 THR B O 1
ATOM 3544 N N . VAL B 1 191 ? -27.312 17.969 -0.715 1 83.62 191 VAL B N 1
ATOM 3545 C CA . VAL B 1 191 ? -28.422 18.922 -0.869 1 83.62 191 VAL B CA 1
ATOM 3546 C C . VAL B 1 191 ? -28.594 19.734 0.414 1 83.62 191 VAL B C 1
ATOM 3548 O O . VAL B 1 191 ? -28.812 20.938 0.365 1 83.62 191 VAL B O 1
ATOM 3551 N N . ARG B 1 192 ? -28.531 19.141 1.553 1 82.62 192 ARG B N 1
ATOM 3552 C CA . ARG B 1 192 ? -28.672 19.828 2.832 1 82.62 192 ARG B CA 1
ATOM 3553 C C . ARG B 1 192 ? -27.578 20.875 3.021 1 82.62 192 ARG B C 1
ATOM 3555 O O . ARG B 1 192 ? -27.844 22 3.424 1 82.62 192 ARG B O 1
ATOM 3562 N N . ILE B 1 193 ? -26.438 20.469 2.715 1 73.81 193 ILE B N 1
ATOM 3563 C CA . ILE B 1 193 ? -25.297 21.375 2.867 1 73.81 193 ILE B CA 1
ATOM 3564 C C . ILE B 1 193 ? -25.438 22.547 1.905 1 73.81 193 ILE B C 1
ATOM 3566 O O . ILE B 1 193 ? -25.188 23.703 2.275 1 73.81 193 ILE B O 1
ATOM 3570 N N . TRP B 1 194 ? -25.875 22.188 0.729 1 76.75 194 TRP B N 1
ATOM 3571 C CA . TRP B 1 194 ? -26.062 23.234 -0.272 1 76.75 194 TRP B CA 1
ATOM 3572 C C . TRP B 1 194 ? -27.141 24.234 0.179 1 76.75 194 TRP B C 1
ATOM 3574 O O . TRP B 1 194 ? -26.969 25.438 0.032 1 76.75 194 TRP B O 1
ATOM 3584 N N . ARG B 1 195 ? -28.125 23.828 0.804 1 80.62 195 ARG B N 1
ATOM 3585 C CA . ARG B 1 195 ? -29.219 24.672 1.281 1 80.62 195 ARG B CA 1
ATOM 3586 C C . ARG B 1 195 ? -28.766 25.547 2.447 1 80.62 195 ARG B C 1
ATOM 3588 O O . ARG B 1 195 ? -29.141 26.719 2.537 1 80.62 195 ARG B O 1
ATOM 3595 N N . ILE B 1 196 ? -28.016 24.984 3.256 1 75.69 196 ILE B N 1
ATOM 3596 C CA . ILE B 1 196 ? -27.5 25.719 4.398 1 75.69 196 ILE B CA 1
ATOM 3597 C C . ILE B 1 196 ? -26.547 26.828 3.912 1 75.69 196 ILE B C 1
ATOM 3599 O O . ILE B 1 196 ? -26.609 27.953 4.391 1 75.69 196 ILE B O 1
ATOM 3603 N N . LYS B 1 197 ? -25.672 26.453 2.969 1 72.44 197 LYS B N 1
ATOM 3604 C CA . LYS B 1 197 ? -24.719 27.422 2.422 1 72.44 197 LYS B CA 1
ATOM 3605 C C . LYS B 1 197 ? -25.453 28.578 1.734 1 72.44 197 LYS B C 1
ATOM 3607 O O . LYS B 1 197 ? -25.031 29.734 1.842 1 72.44 197 LYS B O 1
ATOM 3612 N N . ARG B 1 198 ? -26.391 28.312 1.098 1 73.75 198 ARG B N 1
ATOM 3613 C CA . ARG B 1 198 ? -27.156 29.344 0.397 1 73.75 198 ARG B CA 1
ATOM 3614 C C . ARG B 1 198 ? -27.875 30.266 1.383 1 73.75 198 ARG B C 1
ATOM 3616 O O . ARG B 1 198 ? -27.984 31.469 1.146 1 73.75 198 ARG B O 1
ATOM 3623 N N . LYS B 1 199 ? -28.203 29.703 2.434 1 69.06 199 LYS B N 1
ATOM 3624 C CA . LYS B 1 199 ? -28.906 30.484 3.436 1 69.06 199 LYS B CA 1
ATOM 3625 C C . LYS B 1 199 ? -27.938 31.375 4.211 1 69.06 199 LYS B C 1
ATOM 3627 O O . LYS B 1 199 ? -28.281 32.5 4.582 1 69.06 199 LYS B O 1
ATOM 3632 N N . VAL B 1 200 ? -26.734 30.797 4.465 1 60.16 200 VAL B N 1
ATOM 3633 C CA . VAL B 1 200 ? -25.75 31.547 5.234 1 60.16 200 VAL B CA 1
ATOM 3634 C C . VAL B 1 200 ? -25.062 32.562 4.34 1 60.16 200 VAL B C 1
ATOM 3636 O O . VAL B 1 200 ? -24.562 33.594 4.824 1 60.16 200 VAL B O 1
ATOM 3639 N N . ARG B 1 201 ? -24.594 32.406 3.113 1 60.47 201 ARG B N 1
ATOM 3640 C CA . ARG B 1 201 ? -24.016 33.406 2.232 1 60.47 201 ARG B CA 1
ATOM 3641 C C . ARG B 1 201 ? -24.609 34.781 2.521 1 60.47 201 ARG B C 1
ATOM 3643 O O . ARG B 1 201 ? -23.922 35.781 2.348 1 60.47 201 ARG B O 1
ATOM 3650 N N . GLY B 1 202 ? -25.609 34.938 2.971 1 49.09 202 GLY B N 1
ATOM 3651 C CA . GLY B 1 202 ? -26.016 36.25 3.406 1 49.09 202 GLY B CA 1
ATOM 3652 C C . GLY B 1 202 ? -25.328 36.688 4.688 1 49.09 202 GLY B C 1
ATOM 3653 O O . GLY B 1 202 ? -25.125 37.875 4.91 1 49.09 202 GLY B O 1
ATOM 3654 N N . VAL B 1 203 ? -25.141 35.875 5.688 1 47.88 203 VAL B N 1
ATOM 3655 C CA . VAL B 1 203 ? -24.469 36.281 6.91 1 47.88 203 VAL B CA 1
ATOM 3656 C C . VAL B 1 203 ? -22.984 35.906 6.836 1 47.88 203 VAL B C 1
ATOM 3658 O O . VAL B 1 203 ? -22.641 34.844 6.32 1 47.88 203 VAL B O 1
ATOM 3661 N N . ALA B 1 204 ? -21.984 36.719 6.711 1 46.75 204 ALA B N 1
ATOM 3662 C CA . ALA B 1 204 ? -20.531 36.688 6.578 1 46.75 204 ALA B CA 1
ATOM 3663 C C . ALA B 1 204 ? -19.922 35.531 7.367 1 46.75 204 ALA B C 1
ATOM 3665 O O . ALA B 1 204 ? -18.719 35.5 7.625 1 46.75 204 ALA B O 1
ATOM 3666 N N . LEU B 1 205 ? -20.531 34.719 8.133 1 44.03 205 LEU B N 1
ATOM 3667 C CA . LEU B 1 205 ? -19.875 33.906 9.172 1 44.03 205 LEU B CA 1
ATOM 3668 C C . LEU B 1 205 ? -18.875 32.969 8.555 1 44.03 205 LEU B C 1
ATOM 3670 O O . LEU B 1 205 ? -18.969 32.625 7.375 1 44.03 205 LEU B O 1
ATOM 3674 N N . GLN B 1 206 ? -17.828 32.281 9.438 1 44.22 206 GLN B N 1
ATOM 3675 C CA . GLN B 1 206 ? -16.734 31.328 9.523 1 44.22 206 GLN B CA 1
ATOM 3676 C C . GLN B 1 206 ? -17.047 30.047 8.742 1 44.22 206 GLN B C 1
ATOM 3678 O O . GLN B 1 206 ? -17.188 28.984 9.336 1 44.22 206 GLN B O 1
ATOM 3683 N N . THR B 1 207 ? -17.891 29.906 7.766 1 45.06 207 THR B N 1
ATOM 3684 C CA . THR B 1 207 ? -18.469 29 6.773 1 45.06 207 THR B CA 1
ATOM 3685 C C . THR B 1 207 ? -17.375 28.328 5.941 1 45.06 207 THR B C 1
ATOM 3687 O O . THR B 1 207 ? -17.594 27.266 5.367 1 45.06 207 THR B O 1
ATOM 3690 N N . VAL B 1 208 ? -16.328 28.984 5.809 1 47.16 208 VAL B N 1
ATOM 3691 C CA . VAL B 1 208 ? -15.273 28.5 4.922 1 47.16 208 VAL B CA 1
ATOM 3692 C C . VAL B 1 208 ? -14.758 27.156 5.414 1 47.16 208 VAL B C 1
ATOM 3694 O O . VAL B 1 208 ? -14.578 26.234 4.621 1 47.16 208 VAL B O 1
ATOM 3697 N N . GLY B 1 209 ? -14.602 26.969 6.781 1 51.31 209 GLY B N 1
ATOM 3698 C CA . GLY B 1 209 ? -14.094 25.734 7.336 1 51.31 209 GLY B CA 1
ATOM 3699 C C . GLY B 1 209 ? -15.039 24.562 7.152 1 51.31 209 GLY B C 1
ATOM 3700 O O . GLY B 1 209 ? -14.617 23.469 6.762 1 51.31 209 GLY B O 1
ATOM 3701 N N . LEU B 1 210 ? -16.328 24.844 7.27 1 51.31 210 LEU B N 1
ATOM 3702 C CA . LEU B 1 210 ? -17.328 23.781 7.148 1 51.31 210 LEU B CA 1
ATOM 3703 C C . LEU B 1 210 ? -17.484 23.344 5.699 1 51.31 210 LEU B C 1
ATOM 3705 O O . LEU B 1 210 ? -17.641 22.156 5.418 1 51.31 210 LEU B O 1
ATOM 3709 N N . ALA B 1 211 ? -17.328 24.328 4.867 1 55.94 211 ALA B N 1
ATOM 3710 C CA . ALA B 1 211 ? -17.438 24 3.449 1 55.94 211 ALA B CA 1
ATOM 3711 C C . ALA B 1 211 ? -16.281 23.125 3 1 55.94 211 ALA B C 1
ATOM 3713 O O . ALA B 1 211 ? -16.469 22.188 2.221 1 55.94 211 ALA B O 1
ATOM 3714 N N . SER B 1 212 ? -15.148 23.5 3.422 1 56.75 212 SER B N 1
ATOM 3715 C CA . SER B 1 212 ? -13.977 22.719 3.055 1 56.75 212 SER B CA 1
ATOM 3716 C C . SER B 1 212 ? -14.07 21.297 3.594 1 56.75 212 SER B C 1
ATOM 3718 O O . SER B 1 212 ? -13.75 20.328 2.891 1 56.75 212 SER B O 1
ATOM 3720 N N . ILE B 1 213 ? -14.586 21.172 4.691 1 56.28 213 ILE B N 1
ATOM 3721 C CA . ILE B 1 213 ? -14.773 19.875 5.328 1 56.28 213 ILE B CA 1
ATOM 3722 C C . ILE B 1 213 ? -15.828 19.078 4.566 1 56.28 213 ILE B C 1
ATOM 3724 O O . ILE B 1 213 ? -15.648 17.891 4.305 1 56.28 213 ILE B O 1
ATOM 3728 N N . LEU B 1 214 ? -16.766 19.781 4.242 1 59.38 214 LEU B N 1
ATOM 3729 C CA . LEU B 1 214 ? -17.875 19.141 3.541 1 59.38 214 LEU B CA 1
ATOM 3730 C C . LEU B 1 214 ? -17.438 18.656 2.166 1 59.38 214 LEU B C 1
ATOM 3732 O O . LEU B 1 214 ? -17.844 17.562 1.733 1 59.38 214 LEU B O 1
ATOM 3736 N N . HIS B 1 215 ? -16.594 19.359 1.582 1 60.53 215 HIS B N 1
ATOM 3737 C CA . HIS B 1 215 ? -16.062 18.938 0.288 1 60.53 215 HIS B CA 1
ATOM 3738 C C . HIS B 1 215 ? -15.266 17.641 0.414 1 60.53 215 HIS B C 1
ATOM 3740 O O . HIS B 1 215 ? -15.391 16.75 -0.421 1 60.53 215 HIS B O 1
ATOM 3746 N N . ILE B 1 216 ? -14.586 17.594 1.417 1 60.97 216 ILE B N 1
ATOM 3747 C CA . ILE B 1 216 ? -13.742 16.406 1.611 1 60.97 216 ILE B CA 1
ATOM 3748 C C . ILE B 1 216 ? -14.625 15.195 1.893 1 60.97 216 ILE B C 1
ATOM 3750 O O . ILE B 1 216 ? -14.375 14.109 1.365 1 60.97 216 ILE B O 1
ATOM 3754 N N . ILE B 1 217 ? -15.695 15.438 2.539 1 61.25 217 ILE B N 1
ATOM 3755 C CA . ILE B 1 217 ? -16.625 14.359 2.869 1 61.25 217 ILE B CA 1
ATOM 3756 C C . ILE B 1 217 ? -17.312 13.867 1.601 1 61.25 217 ILE B C 1
ATOM 3758 O O . ILE B 1 217 ? -17.406 12.664 1.364 1 61.25 217 ILE B O 1
ATOM 3762 N N . ILE B 1 218 ? -17.672 14.812 0.844 1 63.66 218 ILE B N 1
ATOM 3763 C CA . ILE B 1 218 ? -18.391 14.5 -0.392 1 63.66 218 ILE B CA 1
ATOM 3764 C C . ILE B 1 218 ? -17.453 13.766 -1.353 1 63.66 218 ILE B C 1
ATOM 3766 O O . ILE B 1 218 ? -17.859 12.805 -2.006 1 63.66 218 ILE B O 1
ATOM 3770 N N . GLU B 1 219 ? -16.25 14.172 -1.253 1 65.62 219 GLU B N 1
ATOM 3771 C CA . GLU B 1 219 ? -15.297 13.57 -2.182 1 65.62 219 GLU B CA 1
ATOM 3772 C C . GLU B 1 219 ? -14.984 12.133 -1.795 1 65.62 219 GLU B C 1
ATOM 3774 O O . GLU B 1 219 ? -14.914 11.25 -2.656 1 65.62 219 GLU B O 1
ATOM 3779 N N . SER B 1 220 ? -14.867 11.922 -0.531 1 70.56 220 SER B N 1
ATOM 3780 C CA . SER B 1 220 ? -14.586 10.562 -0.085 1 70.56 220 SER B CA 1
ATOM 3781 C C . SER B 1 220 ? -15.781 9.641 -0.316 1 70.56 220 SER B C 1
ATOM 3783 O O . SER B 1 220 ? -15.617 8.484 -0.701 1 70.56 220 SER B O 1
ATOM 3785 N N . ALA B 1 221 ? -16.938 10.156 -0.107 1 75.38 221 ALA B N 1
ATOM 3786 C CA . ALA 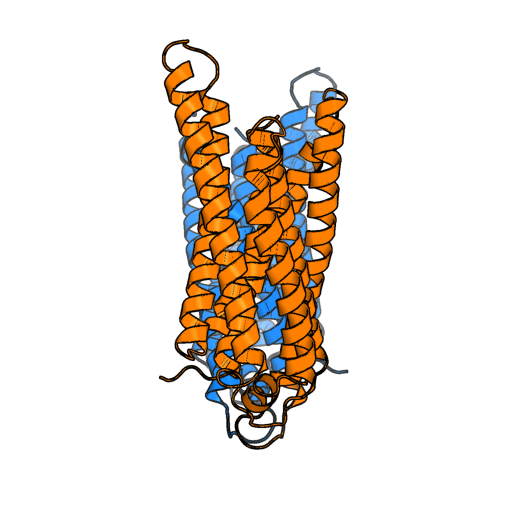B 1 221 ? -18.156 9.375 -0.343 1 75.38 221 ALA B CA 1
ATOM 3787 C C . ALA B 1 221 ? -18.328 9.078 -1.828 1 75.38 221 ALA B C 1
ATOM 3789 O O . ALA B 1 221 ? -18.781 7.988 -2.199 1 75.38 221 ALA B O 1
ATOM 3790 N N . ALA B 1 222 ? -17.969 10.047 -2.59 1 77.75 222 ALA B N 1
ATOM 3791 C CA . ALA B 1 222 ? -18.062 9.859 -4.035 1 77.75 222 ALA B CA 1
ATOM 3792 C C . ALA B 1 222 ? -17.125 8.766 -4.52 1 77.75 222 ALA B C 1
ATOM 3794 O O . ALA B 1 222 ? -17.484 7.953 -5.367 1 77.75 222 ALA B O 1
ATOM 3795 N N . LEU B 1 223 ? -15.945 8.766 -3.965 1 82.5 223 LEU B N 1
ATOM 3796 C CA . LEU B 1 223 ? -14.969 7.758 -4.363 1 82.5 223 LEU B CA 1
ATOM 3797 C C . LEU B 1 223 ? -15.469 6.355 -4.012 1 82.5 223 LEU B C 1
ATOM 3799 O O . LEU B 1 223 ? -15.32 5.426 -4.805 1 82.5 223 LEU B O 1
ATOM 3803 N N . TYR B 1 224 ? -16.031 6.273 -2.918 1 86.56 224 TYR B N 1
ATOM 3804 C CA . TYR B 1 224 ? -16.594 5 -2.488 1 86.56 224 TYR B CA 1
ATOM 3805 C C . TYR B 1 224 ? -17.734 4.574 -3.404 1 86.56 224 TYR B C 1
ATOM 3807 O O . TYR B 1 224 ? -17.766 3.432 -3.873 1 86.56 224 TYR B O 1
ATOM 3815 N N . THR B 1 225 ? -18.547 5.457 -3.713 1 86.44 225 THR B N 1
ATOM 3816 C CA . THR B 1 225 ? -19.719 5.156 -4.523 1 86.44 225 THR B CA 1
ATOM 3817 C C . THR B 1 225 ? -19.312 4.785 -5.949 1 86.44 225 THR B C 1
ATOM 3819 O O . THR B 1 225 ? -19.844 3.83 -6.52 1 86.44 225 THR B O 1
ATOM 3822 N N . VAL B 1 226 ? -18.422 5.5 -6.477 1 88.25 226 VAL B N 1
ATOM 3823 C CA . VAL B 1 226 ? -17.969 5.223 -7.836 1 88.25 226 VAL B CA 1
ATOM 3824 C C . VAL B 1 226 ? -17.328 3.838 -7.895 1 88.25 226 VAL B C 1
ATOM 3826 O O . VAL B 1 226 ? -17.562 3.078 -8.836 1 88.25 226 VAL B O 1
ATOM 3829 N N . THR B 1 227 ? -16.5 3.562 -6.922 1 91.19 227 THR B N 1
ATOM 3830 C CA . THR B 1 227 ? -15.852 2.256 -6.906 1 91.19 227 THR B CA 1
ATOM 3831 C C . THR B 1 227 ? -16.891 1.142 -6.746 1 91.19 227 THR B C 1
ATOM 3833 O O . THR B 1 227 ? -16.781 0.095 -7.391 1 91.19 227 THR B O 1
ATOM 3836 N N . ALA B 1 228 ? -17.875 1.368 -5.941 1 91.88 228 ALA B N 1
ATOM 3837 C CA . ALA B 1 228 ? -18.953 0.397 -5.773 1 91.88 228 ALA B CA 1
ATOM 3838 C C . ALA B 1 228 ? -19.734 0.222 -7.07 1 91.88 228 ALA B C 1
ATOM 3840 O O . ALA B 1 228 ? -20.109 -0.898 -7.434 1 91.88 228 ALA B O 1
ATOM 3841 N N . LEU B 1 229 ? -19.953 1.296 -7.723 1 93 229 LEU B N 1
ATOM 3842 C CA . LEU B 1 229 ? -20.672 1.251 -8.9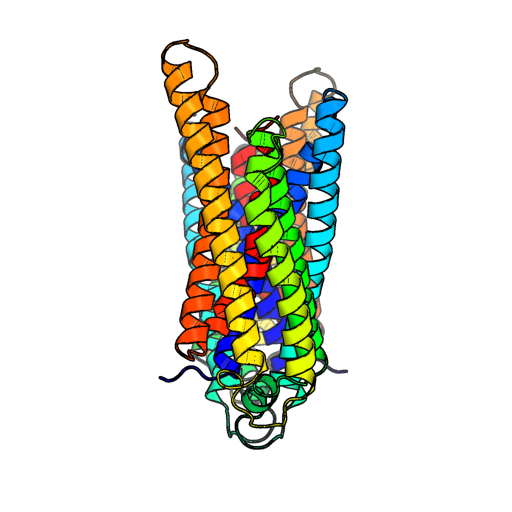92 1 93 229 LEU B CA 1
ATOM 3843 C C . LEU B 1 229 ? -19.859 0.481 -10.039 1 93 229 LEU B C 1
ATOM 3845 O O . LEU B 1 229 ? -20.422 -0.323 -10.789 1 93 229 LEU B O 1
ATOM 3849 N N . LEU B 1 230 ? -18.609 0.743 -10.078 1 93.44 230 LEU B N 1
ATOM 3850 C CA . LEU B 1 230 ? -17.75 0.013 -11 1 93.44 230 LEU B CA 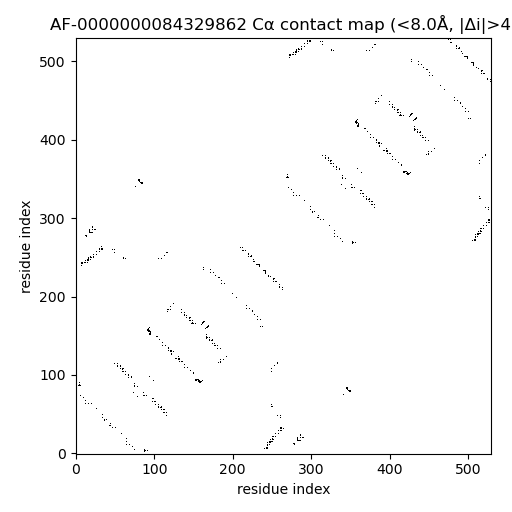1
ATOM 3851 C C . LEU B 1 230 ? -17.781 -1.481 -10.695 1 93.44 230 LEU B C 1
ATOM 3853 O O . LEU B 1 230 ? -17.781 -2.305 -11.609 1 93.44 230 LEU B O 1
ATOM 3857 N N . THR B 1 231 ? -17.781 -1.744 -9.461 1 93.69 231 THR B N 1
ATOM 3858 C CA . THR B 1 231 ? -17.859 -3.148 -9.07 1 93.69 231 THR B CA 1
ATOM 3859 C C . THR B 1 231 ? -19.156 -3.775 -9.539 1 93.69 231 THR B C 1
ATOM 3861 O O . THR B 1 231 ? -19.172 -4.891 -10.07 1 93.69 231 THR B O 1
ATOM 3864 N N . LEU B 1 232 ? -20.203 -3.066 -9.383 1 94.06 232 LEU B N 1
ATOM 3865 C CA . LEU B 1 232 ? -21.516 -3.543 -9.828 1 94.06 232 LEU B CA 1
ATOM 3866 C C . LEU B 1 232 ? -21.531 -3.75 -11.336 1 94.06 232 LEU B C 1
ATOM 3868 O O . LEU B 1 232 ? -22 -4.785 -11.82 1 94.06 232 LEU B O 1
ATOM 3872 N N . ILE B 1 233 ? -21.016 -2.818 -12.031 1 94.12 233 ILE B N 1
ATOM 3873 C CA . ILE B 1 233 ? -20.969 -2.912 -13.484 1 94.12 233 ILE B CA 1
ATOM 3874 C C . ILE B 1 233 ? -20.109 -4.105 -13.898 1 94.12 233 ILE B C 1
ATOM 3876 O O . ILE B 1 233 ? -20.484 -4.883 -14.773 1 94.12 233 ILE B O 1
ATOM 3880 N N . GLY B 1 234 ? -18.969 -4.215 -13.266 1 93.38 234 GLY B N 1
ATOM 3881 C CA . GLY B 1 234 ? -18.094 -5.336 -13.562 1 93.38 234 GLY B CA 1
ATOM 3882 C C . GLY B 1 234 ? -18.734 -6.684 -13.297 1 93.38 234 GLY B C 1
ATOM 3883 O O . GLY B 1 234 ? -18.594 -7.613 -14.086 1 93.38 234 GLY B O 1
ATOM 3884 N N . TYR B 1 235 ? -19.406 -6.758 -12.219 1 91.5 235 TYR B N 1
ATOM 3885 C CA . TYR B 1 235 ? -20.062 -8.016 -11.891 1 91.5 235 TYR B CA 1
ATOM 3886 C C . TYR B 1 235 ? -21.203 -8.312 -12.867 1 91.5 235 TYR B C 1
ATOM 3888 O O . TYR B 1 235 ? -21.328 -9.445 -13.352 1 91.5 235 TYR B O 1
ATOM 3896 N N . SER B 1 236 ? -21.984 -7.363 -13.219 1 91.81 236 SER B N 1
ATOM 3897 C CA . SER B 1 236 ? -23.141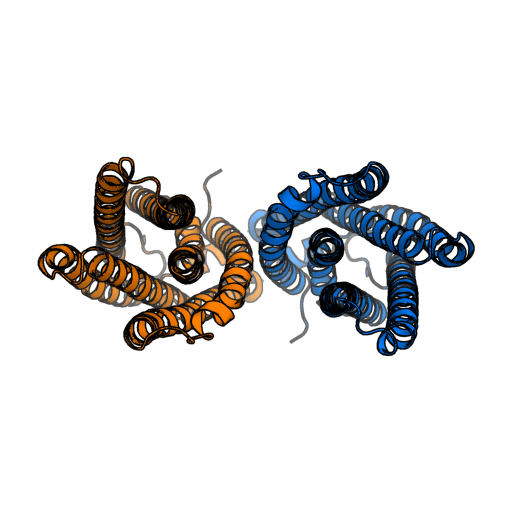 -7.527 -14.086 1 91.81 236 SER B CA 1
ATOM 3898 C C . SER B 1 236 ? -22.734 -7.867 -15.516 1 91.81 236 SER B C 1
ATOM 3900 O O . SER B 1 236 ? -23.484 -8.516 -16.25 1 91.81 236 SER B O 1
ATOM 3902 N N . THR B 1 237 ? -21.547 -7.496 -15.891 1 92.69 237 THR B N 1
ATOM 3903 C CA . THR B 1 237 ? -21.062 -7.762 -17.25 1 92.69 237 THR B CA 1
ATOM 3904 C C . THR B 1 237 ? -20.062 -8.906 -17.25 1 92.69 237 THR B C 1
ATOM 3906 O O . THR B 1 237 ? -19.328 -9.102 -18.219 1 92.69 237 THR B O 1
ATOM 3909 N N . GLU B 1 238 ? -19.922 -9.539 -16.125 1 91.94 238 GLU B N 1
ATOM 3910 C CA . GLU B 1 238 ? -19.109 -10.742 -15.953 1 91.94 238 GLU B CA 1
ATOM 3911 C C . GLU B 1 238 ? -17.641 -10.461 -16.281 1 91.94 238 GLU B C 1
ATOM 3913 O O . GLU B 1 238 ? -17 -11.242 -16.984 1 91.94 238 GLU B O 1
ATOM 3918 N N . GLN B 1 239 ? -17.25 -9.289 -15.836 1 92.69 239 GLN B N 1
ATOM 3919 C CA . GLN B 1 239 ? -15.859 -8.922 -16.047 1 92.69 239 GLN B CA 1
ATOM 3920 C C . GLN B 1 239 ? -15.016 -9.258 -14.812 1 92.69 239 GLN B C 1
ATOM 3922 O O . GLN B 1 239 ? -15.414 -8.969 -13.68 1 92.69 239 GLN B O 1
ATOM 3927 N N . LEU B 1 240 ? -13.844 -9.781 -15.07 1 94 240 LEU B N 1
ATOM 3928 C CA . LEU B 1 240 ? -12.992 -10.234 -13.977 1 94 240 LEU B CA 1
ATOM 3929 C C . LEU B 1 240 ? -12.336 -9.047 -13.273 1 94 240 LEU B C 1
ATOM 3931 O O . LEU B 1 240 ? -11.859 -9.172 -12.141 1 94 240 LEU B O 1
ATOM 3935 N N . TRP B 1 241 ? -12.25 -7.914 -13.891 1 92.5 241 TRP B N 1
ATOM 3936 C CA . TRP B 1 241 ? -11.602 -6.77 -13.266 1 92.5 241 TRP B CA 1
ATOM 3937 C C . TRP B 1 241 ? -12.383 -6.293 -12.047 1 92.5 241 TRP B C 1
ATOM 3939 O O . TRP B 1 241 ? -11.883 -5.504 -11.242 1 92.5 241 TRP B O 1
ATOM 3949 N N . GLN B 1 242 ? -13.609 -6.801 -11.898 1 92.38 242 GLN B N 1
ATOM 3950 C CA . GLN B 1 242 ? -14.398 -6.418 -10.734 1 92.38 242 GLN B CA 1
ATOM 3951 C C . GLN B 1 242 ? -13.75 -6.91 -9.438 1 92.38 242 GLN B C 1
ATOM 3953 O O . GLN B 1 242 ? -13.961 -6.324 -8.375 1 92.38 242 GLN B O 1
ATOM 3958 N N . PHE B 1 243 ? -12.93 -7.926 -9.477 1 92.88 243 PHE B N 1
ATOM 3959 C CA . PHE B 1 243 ? -12.227 -8.414 -8.297 1 92.88 243 PHE B CA 1
ATOM 3960 C C . PHE B 1 243 ? -11.211 -7.387 -7.812 1 92.88 243 PHE B C 1
ATOM 3962 O O . PHE B 1 243 ? -10.914 -7.312 -6.621 1 92.88 243 PHE B O 1
ATOM 3969 N N . ILE B 1 244 ? -10.672 -6.602 -8.695 1 94.81 244 ILE B N 1
ATOM 3970 C CA . ILE B 1 244 ? -9.758 -5.52 -8.344 1 94.81 244 ILE B CA 1
ATOM 3971 C C . ILE B 1 244 ? -10.516 -4.43 -7.586 1 94.81 244 ILE B C 1
ATOM 3973 O O . ILE B 1 244 ? -10.07 -3.979 -6.531 1 94.81 244 ILE B O 1
ATOM 3977 N N . THR B 1 245 ? -11.664 -4.121 -8.109 1 93.75 245 THR B N 1
ATOM 3978 C CA . THR B 1 245 ? -12.438 -3.039 -7.508 1 93.75 245 THR B CA 1
ATOM 3979 C C . THR B 1 245 ? -12.992 -3.461 -6.152 1 93.75 245 THR B C 1
ATOM 3981 O O . THR B 1 245 ? -13.07 -2.65 -5.227 1 93.75 245 THR B O 1
ATOM 3984 N N . ILE B 1 246 ? -13.344 -4.672 -6.008 1 92.19 246 ILE B N 1
ATOM 3985 C CA . ILE B 1 246 ? -13.844 -5.18 -4.734 1 92.19 246 ILE B CA 1
ATOM 3986 C C . ILE B 1 246 ? -12.766 -5.043 -3.664 1 92.19 246 ILE B C 1
ATOM 3988 O O . ILE B 1 246 ? -13.047 -4.629 -2.537 1 92.19 246 ILE B O 1
ATOM 3992 N N . ASP B 1 247 ? -11.594 -5.324 -4 1 93 247 ASP B N 1
ATOM 3993 C CA . ASP B 1 247 ? -10.492 -5.25 -3.051 1 93 247 ASP B CA 1
ATOM 3994 C C . ASP B 1 247 ? -10.148 -3.799 -2.727 1 93 247 ASP B C 1
ATOM 3996 O O . ASP B 1 247 ? -9.758 -3.484 -1.599 1 93 247 ASP B O 1
ATOM 4000 N N . MET B 1 248 ? -10.352 -3 -3.697 1 92.38 248 MET B N 1
ATOM 4001 C CA . MET B 1 248 ? -10.039 -1.587 -3.504 1 92.38 248 MET B CA 1
ATOM 4002 C C . MET B 1 248 ? -11.07 -0.923 -2.6 1 92.38 248 MET B C 1
ATOM 4004 O O . MET B 1 248 ? -10.758 0.028 -1.884 1 92.38 248 MET B O 1
ATOM 4008 N N . ILE B 1 249 ? -12.242 -1.417 -2.58 1 89.94 249 ILE B N 1
ATOM 4009 C CA . ILE B 1 249 ? -13.352 -0.79 -1.865 1 89.94 249 ILE B CA 1
ATOM 4010 C C . ILE B 1 249 ? -13.086 -0.833 -0.363 1 89.94 249 ILE B C 1
ATOM 4012 O O . ILE B 1 249 ? -13.43 0.102 0.363 1 89.94 249 ILE B O 1
ATOM 4016 N N . SER B 1 250 ? -12.453 -1.81 0.111 1 89.25 250 SER B N 1
ATOM 4017 C CA . SER B 1 250 ? -12.297 -2.066 1.539 1 89.25 250 SER B CA 1
ATOM 4018 C C . SER B 1 250 ? -11.586 -0.907 2.232 1 89.25 250 SER B C 1
ATOM 4020 O O . SER B 1 250 ? -12.148 -0.285 3.139 1 89.25 250 SER B O 1
ATOM 4022 N N . PRO B 1 251 ? -10.445 -0.523 1.71 1 87.38 251 PRO B N 1
ATOM 4023 C CA . PRO B 1 251 ? -9.781 0.594 2.385 1 87.38 251 PRO B CA 1
ATOM 4024 C C . PRO B 1 251 ? -10.406 1.945 2.045 1 87.38 251 PRO B C 1
ATOM 4026 O O . PRO B 1 251 ? -10.172 2.932 2.75 1 87.38 251 PRO B O 1
ATOM 4029 N N . ILE B 1 252 ? -11.195 2.014 1.07 1 84.31 252 ILE B N 1
ATOM 4030 C CA . ILE B 1 252 ? -11.789 3.275 0.639 1 84.31 252 ILE B CA 1
ATOM 4031 C C . ILE B 1 252 ? -12.992 3.611 1.521 1 84.31 252 ILE B C 1
ATOM 4033 O O . ILE B 1 252 ? -13.312 4.785 1.72 1 84.31 252 ILE B O 1
ATOM 4037 N N . ILE B 1 253 ? -13.664 2.686 2.143 1 76.12 253 ILE B N 1
ATOM 4038 C CA . ILE B 1 253 ? -14.875 2.84 2.945 1 76.12 253 ILE B CA 1
ATOM 4039 C C . ILE B 1 253 ? -14.625 3.84 4.07 1 76.12 253 ILE B C 1
ATOM 4041 O O . ILE B 1 253 ? -15.438 4.738 4.309 1 76.12 253 ILE B O 1
ATOM 4045 N N . VAL B 1 254 ? -13.461 3.717 4.898 1 62.56 254 VAL B N 1
ATOM 4046 C CA . VAL B 1 254 ? -13.234 4.426 6.152 1 62.56 254 VAL B CA 1
ATOM 4047 C C . VAL B 1 254 ? -12.758 5.848 5.867 1 62.56 254 VAL B C 1
ATOM 4049 O O . VAL B 1 254 ? -13.008 6.766 6.648 1 62.56 254 VAL B O 1
ATOM 4052 N N . SER B 1 255 ? -12.094 6.07 4.742 1 59.41 255 SER B N 1
ATOM 4053 C CA . SER B 1 255 ? -11.57 7.41 4.516 1 59.41 255 SER B CA 1
ATOM 4054 C C . SER B 1 255 ? -12.664 8.469 4.652 1 59.41 255 SER B C 1
ATOM 4056 O O . SER B 1 255 ? -12.422 9.555 5.184 1 59.41 255 SER B O 1
ATOM 4058 N N . ASN B 1 256 ? -13.914 8.078 4.508 1 56.59 256 ASN B N 1
ATOM 4059 C CA . ASN B 1 256 ? -15.039 9 4.633 1 56.59 256 ASN B CA 1
ATOM 4060 C C . ASN B 1 256 ? -15.367 9.289 6.094 1 56.59 256 ASN B C 1
ATOM 4062 O O . ASN B 1 256 ? -15.633 10.438 6.453 1 56.59 256 ASN B O 1
ATOM 4066 N N . SER B 1 257 ? -15.266 8.273 6.922 1 54.84 257 SER B N 1
ATOM 4067 C CA . SER B 1 257 ? -15.656 8.43 8.32 1 54.84 257 SER B CA 1
ATOM 4068 C C . SER B 1 257 ? -14.625 9.242 9.094 1 54.84 257 SER B C 1
ATOM 4070 O O . SER B 1 257 ? -14.984 10.086 9.922 1 54.84 257 SER B O 1
ATOM 4072 N N . LEU B 1 258 ? -13.438 9.117 8.695 1 57.25 258 LEU B N 1
ATOM 4073 C CA . LEU B 1 258 ? -12.344 9.758 9.422 1 57.25 258 LEU B CA 1
ATOM 4074 C C . LEU B 1 258 ? -12.266 11.242 9.094 1 57.25 258 LEU B C 1
ATOM 4076 O O . LEU B 1 258 ? -12.016 12.062 9.977 1 57.25 258 LEU B O 1
ATOM 4080 N N . GLN B 1 259 ? -12.5 11.531 7.938 1 54.88 259 GLN B N 1
ATOM 4081 C CA . GLN B 1 259 ? -12.414 12.922 7.512 1 54.88 259 GLN B CA 1
ATOM 4082 C C . GLN B 1 259 ? -13.516 13.766 8.148 1 54.88 259 GLN B C 1
ATOM 4084 O O . GLN B 1 259 ? -13.289 14.914 8.523 1 54.88 259 GLN B O 1
ATOM 4089 N N . PHE B 1 260 ? -14.617 13.188 8.344 1 54.22 260 PHE B N 1
ATOM 4090 C CA . PHE B 1 260 ? -15.719 13.891 8.992 1 54.22 260 PHE B CA 1
ATOM 4091 C C . PHE B 1 260 ? -15.367 14.227 10.438 1 54.22 260 PHE B C 1
ATOM 4093 O O . PHE B 1 260 ? -15.648 15.328 10.906 1 54.22 260 PHE B O 1
ATOM 4100 N N . SER B 1 261 ? -14.734 13.367 11.078 1 48.62 261 SER B N 1
ATOM 4101 C CA . SER B 1 261 ? -14.406 13.555 12.484 1 48.62 261 SER B CA 1
ATOM 4102 C C . SER B 1 261 ? -13.375 14.664 12.672 1 48.62 261 SER B C 1
ATOM 4104 O O . SER B 1 261 ? -13.391 15.375 13.68 1 48.62 261 SER B O 1
ATOM 4106 N N . GLN B 1 262 ? -12.492 14.875 11.758 1 49.78 262 GLN B N 1
ATOM 4107 C CA . GLN B 1 262 ? -11.422 15.859 11.867 1 49.78 262 GLN B CA 1
ATOM 4108 C C . GLN B 1 262 ? -11.961 17.281 11.68 1 49.78 262 GLN B C 1
ATOM 4110 O O . GLN B 1 262 ? -11.414 18.234 12.25 1 49.78 262 GLN B O 1
ATOM 4115 N N . HIS B 1 263 ? -12.984 17.453 10.93 1 48.03 263 HIS B N 1
ATOM 4116 C CA . HIS B 1 263 ? -13.336 18.812 10.531 1 48.03 263 HIS B CA 1
ATOM 4117 C C . HIS B 1 263 ? -14.508 19.344 11.344 1 48.03 263 HIS B C 1
ATOM 4119 O O . HIS B 1 263 ? -14.766 20.547 11.359 1 48.03 263 HIS B O 1
ATOM 4125 N N . VAL B 1 264 ? -15.375 18.531 11.789 1 44.88 264 VAL B N 1
ATOM 4126 C CA . 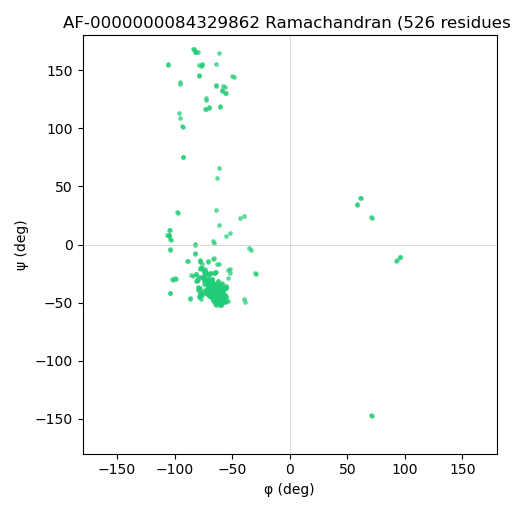VAL B 1 264 ? -16.484 19 12.602 1 44.88 264 VAL B CA 1
ATOM 4127 C C . VAL B 1 264 ? -15.961 19.516 13.945 1 44.88 264 VAL B C 1
ATOM 4129 O O . VAL B 1 264 ? -16.688 20.203 14.672 1 44.88 264 VAL B O 1
ATOM 4132 N N . GLN B 1 265 ? -14.672 19.516 14.125 1 39.09 265 GLN B N 1
ATOM 4133 C CA . GLN B 1 265 ? -14.195 20.156 15.336 1 39.09 265 GLN B CA 1
ATOM 4134 C C . GLN B 1 265 ? -13.789 21.609 15.07 1 39.09 265 GLN B C 1
ATOM 4136 O O . GLN B 1 265 ? -13.195 21.906 14.031 1 39.09 265 GLN B O 1
#

Organism: Lentinula edodes (NCBI:txid5353)

Radius of gyration: 25.93 Å; Cα contacts (8 Å, |Δi|>4): 637; chains: 2; bounding box: 72×65×53 Å

Foldseek 3Di:
DAQFLLNLLVLLLVLLVVLVVVLVVLLVVLVCLLVVPPDDPVLVVLSVLLNVLSVVLNVLLVVLSVLSVVLNCCLPPVCPPPDDNSSRLSSQQLLPPSNLSNLLSLLVSLLSLLVNLLVVLCVLVVNDVVLSVVLVVLSVLLVVLSVQLSVQSNPDDRPDQCLPGPSNVSVLSNLVSSLVSLVSSLVSSVVSLVVVVVVCVVPPDPNPLVVVLNVQLSVLSVVLNVLSVVLSVCSNVVGSNSSSSSSNNSSSSCSNSSSNSNRVD/DAQFLLNLLVLLLVLLVVLVVVLVVLLVVLVCLLVVPPDDPVLVVLSVLLNVLSVVLNVLSVVLSVLSVVLNCCLPPVCPPPDDNSSRLSSQQLLPPSNLSNLLSLLVSLLSLLVNLLVVLCVLVVNDCVLSVVLVVLSVLLVVLSVQLSVQSNPDDRPDQCLPGPSNVSVLSNLVSSLVSLVSSLVSSVVSLVVVVVVCVVPPDPNVLVVVLNVQLSVLSVVLNVLSVVLSVCSNVVGSNSSSSSSNNSSSSCSNSSSNSNRVD

Sequence (530 aa):
MVLSFAQAELIGLILHSCLFGLYLFLFFSSLPFNIDVEFSVRLKAFNNVLLTSNILLFMLISAHWVVQIVRSQRAFIGTIGSAGDAASAYYAFPADSMNLLKESLYLAQTFIGDCTMIYRLWIVYNKRMYVVVLPALLMAVYATSAIAVVIALGKTTPGENIFISTAGVWAILVFSTTVATNLLTTSLITVRIWRIKRKVRGVALQTVGLASILHIIIESAALYTVTALLTLIGYSTEQLWQFITIDMISPIIVSNSLQFSQHVQMVLSFAQAELIGLILHSCLFGLYLFLFFSSLPFNIDVEFSVRLKAFNNVLLTSNILLFMLISAHWVVQIVRSQRAFIG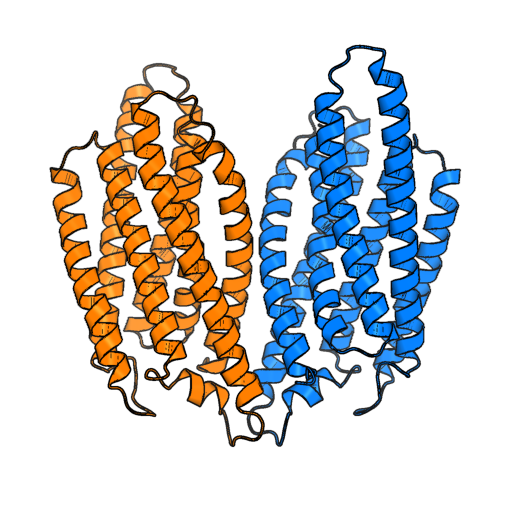TIGSAGDAASAYYAFPADSMNLLKESLYLAQTFIGDCTMIYRLWIVYNKRMYVVVLPALLMAVYATSAIAVVIALGKTTPGENIFISTAGVWAILVFSTTVATNLLTTSLITVRIWRIKRKVRGVALQTVGLASILHIIIESAALYTVTALLTLIGYSTEQLWQFITIDMISPIIVSNSLQFSQHVQ

Nearest PDB structures (foldseek):
  6wzg-assembly1_R  TM=4.866E-01  e=9.962E-02  Homo sapiens
  7xp6-assembly1_R  TM=4.719E-01  e=6.324E-01  Acetivibrio thermocellus
  7p5c-assembly1_B  TM=1.919E-01  e=3.367E+00  Homo sapiens
  9cpb-assembly1_6T  TM=1.725E-01  e=4.384E+00  Bos taurus
  6wzg-assembly1_R  TM=4.865E-01  e=2.037E-01  Homo sapiens

Secondary structure (DSSP, 8-state):
-PPPHHHHHHHHHHHHHHHHHHHHHHHHHHHHHHH---S-HHHHHHHHHHHHHHHHHHHHHHHHHHHHHHHHHHHHTTTTT-SSSHHHHHHT-TT-HHHHHHHHHHHHHHHHHHHHHHHHHHHHTTT-GGGTHHHHHHHHHHHHHHHHHHHHHHT--TT--TTTSHHHHHHHHHHHHHHHHHHHHHHHHHHHHHHHHHHHTTS--S-HHHHHHHHHHHHHHHHHHHHHHHHHHHHHTT-TTHHHHHHHHHHHHHHHHHHHHHH--/-PPPHHHHHHHHHHHHHHHHHHHHHHHHHHHHHHH---S-HHHHHHHHHHHHHHHHHHHHHHHHHHHHHHHHIIIIITTTT-SSSHHHHHHT-TT-HHHHHHHHHHHHHHHHHHHHHHHHHHHHTTT-GGGTHHHHHHHHHHHHHHHHHHHHHHT--TT--TTTSHHHHHHHHHHHHHHHHHHHHHHHHHHHHHHHHHHHTTS--S-HHHHHHHHHHHHHHHHHHHHHHHHHHHHHTT-TTHHHHHHHHHHHHHHHHHHHHHH--